Protein 3VLA (pdb70)

CATH classification: 2.40.70.10 (+1 more: 2.40.70.10)

B-factor: mean 12.85, std 7.91, range [3.83, 52.65]

Structure (mmCIF, N/CA/C/O backbone):
data_3VLA
#
_entry.id   3VLA
#
_cell.length_a   130.102
_cell.length_b   130.102
_cell.length_c   44.544
_cell.angle_alpha   90.00
_cell.angle_beta   90.00
_cell.angle_gamma   120.00
#
_symmetry.space_group_name_H-M   'P 62'
#
loop_
_entity.id
_entity.type
_entity.pdbx_description
1 polymer EDGP
2 non-polymer 2-acetamido-2-deoxy-beta-D-glucopyranose
3 water water
#
loop_
_atom_site.group_PDB
_atom_site.id
_atom_site.type_symbol
_atom_site.label_atom_id
_atom_site.label_alt_id
_atom_site.label_comp_id
_atom_site.label_asym_id
_atom_site.label_entity_id
_atom_site.label_seq_id
_atom_site.pdbx_PDB_ins_code
_atom_site.Cartn_x
_atom_site.Cartn_y
_atom_site.Cartn_z
_atom_site.occupancy
_atom_site.B_iso_or_equiv
_atom_site.auth_seq_id
_atom_site.auth_comp_id
_atom_site.auth_asym_id
_atom_site.auth_atom_id
_atom_site.pdbx_PDB_model_num
ATOM 9 N N . PRO A 1 2 ? -24.924 12.044 -6.753 1.00 13.42 2 PRO A N 1
ATOM 10 C CA . PRO A 1 2 ? -23.623 12.571 -7.225 1.00 13.60 2 PRO A CA 1
ATOM 11 C C . PRO A 1 2 ? -23.451 13.984 -6.783 1.00 12.66 2 PRO A C 1
ATOM 12 O O . PRO A 1 2 ? -24.392 14.757 -6.759 1.00 16.97 2 PRO A O 1
ATOM 16 N N . SER A 1 3 ? -22.237 14.328 -6.421 1.00 11.18 3 SER A N 1
ATOM 17 C CA . SER A 1 3 ? -21.862 15.669 -6.052 1.00 11.34 3 SER A CA 1
ATOM 18 C C . SER A 1 3 ? -20.923 16.214 -7.143 1.00 9.76 3 SER A C 1
ATOM 19 O O . SER A 1 3 ? -19.778 15.777 -7.228 1.00 10.68 3 SER A O 1
ATOM 22 N N . PHE A 1 4 ? -21.430 17.093 -7.990 1.00 9.01 4 PHE A N 1
ATOM 23 C CA . PHE A 1 4 ? -20.630 17.615 -9.081 1.00 8.31 4 PHE A CA 1
ATOM 24 C C . PHE A 1 4 ? -19.648 18.637 -8.553 1.00 8.78 4 PHE A C 1
ATOM 25 O O . PHE A 1 4 ? -19.974 19.456 -7.685 1.00 9.90 4 PHE A O 1
ATOM 33 N N . ARG A 1 5 ? -18.445 18.607 -9.095 1.00 8.61 5 ARG A N 1
ATOM 34 C CA . ARG A 1 5 ? -17.474 19.645 -8.748 1.00 8.80 5 ARG A CA 1
ATOM 35 C C . ARG A 1 5 ? -17.950 20.960 -9.374 1.00 8.91 5 ARG A C 1
ATOM 36 O O . ARG A 1 5 ? -18.365 20.998 -10.531 1.00 10.38 5 ARG A O 1
ATOM 44 N N . PRO A 1 6 ? -17.901 22.042 -8.618 1.00 8.68 6 PRO A N 1
ATOM 45 C CA . PRO A 1 6 ? -18.311 23.337 -9.139 1.00 8.58 6 PRO A CA 1
ATOM 46 C C . PRO A 1 6 ? -17.255 23.953 -10.043 1.00 7.85 6 PRO A C 1
ATOM 47 O O . PRO A 1 6 ? -16.081 23.606 -9.923 1.00 8.80 6 PRO A O 1
ATOM 51 N N . SER A 1 7 ? -17.641 24.909 -10.866 1.00 8.21 7 SER A N 1
ATOM 52 C CA . SER A 1 7 ? -16.680 25.732 -11.621 1.00 9.17 7 SER A CA 1
ATOM 53 C C . SER A 1 7 ? -16.421 27.085 -10.966 1.00 7.23 7 SER A C 1
ATOM 54 O O . SER A 1 7 ? -15.457 27.743 -11.330 1.00 7.84 7 SER A O 1
ATOM 57 N N . ALA A 1 8 ? -17.271 27.468 -10.011 1.00 6.95 8 ALA A N 1
ATOM 58 C CA . ALA A 1 8 ? -17.134 28.723 -9.290 1.00 6.65 8 ALA A CA 1
ATOM 59 C C . ALA A 1 8 ? -17.990 28.621 -8.030 1.00 6.25 8 ALA A C 1
ATOM 60 O O . ALA A 1 8 ? -18.908 27.789 -7.944 1.00 6.85 8 ALA A O 1
ATOM 62 N N . LEU A 1 9 ? -17.686 29.482 -7.070 1.00 6.01 9 LEU A N 1
ATOM 63 C CA . LEU A 1 9 ? -18.391 29.589 -5.805 1.00 6.13 9 LEU A CA 1
ATOM 64 C C . LEU A 1 9 ? -18.769 31.055 -5.575 1.00 5.69 9 LEU A C 1
ATOM 65 O O . LEU A 1 9 ? -18.048 31.936 -6.010 1.00 6.80 9 LEU A O 1
ATOM 70 N N . VAL A 1 10 ? -19.868 31.293 -4.848 1.00 6.29 10 VAL A N 1
ATOM 71 C CA . VAL A 1 10 ? -20.242 32.650 -4.458 1.00 6.19 10 VAL A CA 1
ATOM 72 C C . VAL A 1 10 ? -20.454 32.721 -2.983 1.00 6.04 10 VAL A C 1
ATOM 73 O O . VAL A 1 10 ? -21.140 31.855 -2.406 1.00 7.12 10 VAL A O 1
ATOM 77 N N . VAL A 1 11 ? -19.884 33.734 -2.344 1.00 5.72 11 VAL A N 1
ATOM 78 C CA . VAL A 1 11 ? -20.170 34.068 -0.942 1.00 5.85 11 VAL A CA 1
ATOM 79 C C . VAL A 1 11 ? -20.636 35.494 -0.863 1.00 5.63 11 VAL A C 1
ATOM 80 O O . VAL A 1 11 ? -20.202 36.359 -1.633 1.00 5.97 11 VAL A O 1
ATOM 84 N N . PRO A 1 12 ? -21.546 35.789 0.080 1.00 5.87 12 PRO A N 1
ATOM 85 C CA . PRO A 1 12 ? -22.053 37.150 0.233 1.00 5.99 12 PRO A CA 1
ATOM 86 C C . PRO A 1 12 ? -21.072 37.982 1.045 1.00 6.35 12 PRO A C 1
ATOM 87 O O . PRO A 1 12 ? -20.363 37.445 1.900 1.00 7.07 12 PRO A O 1
ATOM 91 N N . VAL A 1 13 ? -21.117 39.296 0.830 1.00 6.33 13 VAL A N 1
ATOM 92 C CA . VAL A 1 13 ? -20.312 40.233 1.589 1.00 6.33 13 VAL A CA 1
ATOM 93 C C . VAL A 1 13 ? -21.189 41.424 1.926 1.00 6.57 13 VAL A C 1
ATOM 94 O O . VAL A 1 13 ? -21.884 41.947 1.057 1.00 8.23 13 VAL A O 1
ATOM 98 N N . LYS A 1 14 ? -21.144 41.886 3.155 1.00 6.61 14 LYS A N 1
ATOM 99 C CA . LYS A 1 14 ? -21.914 43.044 3.553 1.00 7.81 14 LYS A CA 1
ATOM 100 C C . LYS A 1 14 ? -21.041 43.953 4.389 1.00 6.97 14 LYS A C 1
ATOM 101 O O . LYS A 1 14 ? -20.369 43.520 5.348 1.00 7.72 14 LYS A O 1
ATOM 107 N N . LYS A 1 15 ? -21.039 45.253 4.077 1.00 6.91 15 LYS A N 1
ATOM 108 C CA . LYS A 1 15 ? -20.297 46.227 4.830 1.00 6.72 15 LYS A CA 1
ATOM 109 C C . LYS A 1 15 ? -20.953 46.467 6.202 1.00 6.74 15 LYS A C 1
ATOM 110 O O . LYS A 1 15 ? -22.165 46.633 6.277 1.00 8.39 15 LYS A O 1
ATOM 116 N N . ASP A 1 16 ? -20.125 46.524 7.227 1.00 6.47 16 ASP A N 1
ATOM 117 C CA . ASP A 1 16 ? -20.574 46.842 8.572 1.00 7.15 16 ASP A CA 1
ATOM 118 C C . ASP A 1 16 ? -20.514 48.351 8.795 1.00 7.22 16 ASP A C 1
ATOM 119 O O . ASP A 1 16 ? -19.481 48.972 8.610 1.00 7.63 16 ASP A O 1
ATOM 124 N N . ALA A 1 17 ? -21.633 48.926 9.194 1.00 8.37 17 ALA A N 1
ATOM 125 C CA . ALA A 1 17 ? -21.700 50.382 9.297 1.00 9.87 17 ALA A CA 1
ATOM 126 C C . ALA A 1 17 ? -20.756 50.961 10.330 1.00 9.45 17 ALA A C 1
ATOM 127 O O . ALA A 1 17 ? -20.158 51.990 10.094 1.00 11.74 17 ALA A O 1
ATOM 129 N N . SER A 1 18 ? -20.635 50.320 11.480 1.00 9.94 18 SER A N 1
ATOM 130 C CA A SER A 1 18 ? -19.866 50.862 12.588 0.50 11.15 18 SER A CA 1
ATOM 131 C CA B SER A 1 18 ? -19.865 50.843 12.594 0.50 11.36 18 SER A CA 1
ATOM 132 C C . SER A 1 18 ? -18.354 50.793 12.357 1.00 9.80 18 SER A C 1
ATOM 133 O O . SER A 1 18 ? -17.646 51.722 12.664 1.00 13.58 18 SER A O 1
ATOM 138 N N . THR A 1 19 ? -17.887 49.685 11.829 1.00 7.74 19 THR A N 1
ATOM 139 C CA . THR A 1 19 ? -16.470 49.452 11.681 1.00 7.40 19 THR A CA 1
ATOM 140 C C . THR A 1 19 ? -15.942 49.704 10.275 1.00 6.74 19 THR A C 1
ATOM 141 O O . THR A 1 19 ? -14.738 49.805 10.095 1.00 7.49 19 THR A O 1
ATOM 145 N N . LEU A 1 20 ? -16.815 49.723 9.286 1.00 6.45 20 LEU A N 1
ATOM 146 C CA . LEU A 1 20 ? -16.446 49.838 7.868 1.00 6.48 20 LEU A CA 1
ATOM 147 C C . LEU A 1 20 ? -15.737 48.598 7.349 1.00 6.18 20 LEU A C 1
ATOM 148 O O . LEU A 1 20 ? -15.172 48.624 6.246 1.00 7.03 20 LEU A O 1
ATOM 153 N N . GLN A 1 21 ? -15.769 47.508 8.093 1.00 6.01 21 GLN A N 1
ATOM 154 C CA . GLN A 1 21 ? -15.263 46.215 7.631 1.00 5.37 21 GLN A CA 1
ATOM 155 C C . GLN A 1 21 ? -16.260 45.560 6.692 1.00 5.22 21 GLN A C 1
ATOM 156 O O . GLN A 1 21 ? -17.463 45.820 6.743 1.00 7.36 21 GLN A O 1
ATOM 162 N N . TYR A 1 22 ? -15.761 44.681 5.846 1.00 4.77 22 TYR A N 1
ATOM 163 C CA . TYR A 1 22 ? -16.592 43.898 4.938 1.00 5.02 22 TYR A CA 1
ATOM 164 C C . TYR A 1 22 ? -16.691 42.498 5.499 1.00 5.23 22 TYR A C 1
ATOM 165 O O . TYR A 1 22 ? -15.661 41.865 5.756 1.00 6.32 22 TYR A O 1
ATOM 174 N N . VAL A 1 23 ? -17.900 42.019 5.696 1.00 5.23 23 VAL A N 1
ATOM 175 C CA . VAL A 1 23 ? -18.156 40.768 6.415 1.00 5.44 23 VAL A CA 1
ATOM 176 C C . VAL A 1 23 ? -18.756 39.754 5.467 1.00 5.53 23 VAL A C 1
ATOM 177 O O . VAL A 1 23 ? -19.798 40.007 4.848 1.00 6.20 23 VAL A O 1
ATOM 181 N N . THR A 1 24 ? -18.090 38.606 5.320 1.00 5.11 24 THR A N 1
ATOM 182 C CA . THR A 1 24 ? -18.610 37.503 4.533 1.00 5.45 24 THR A CA 1
ATOM 183 C C . THR A 1 24 ? -19.183 36.447 5.467 1.00 5.54 24 THR A C 1
ATOM 184 O O . THR A 1 24 ? -19.055 36.514 6.685 1.00 6.42 24 THR A O 1
ATOM 188 N N . THR A 1 25 ? -19.801 35.440 4.863 1.00 6.99 25 THR A N 1
ATOM 189 C CA . THR A 1 25 ? -20.386 34.346 5.606 1.00 7.64 25 THR A CA 1
ATOM 190 C C . THR A 1 25 ? -20.052 33.038 4.866 1.00 7.46 25 THR A C 1
ATOM 191 O O . THR A 1 25 ? -20.181 32.956 3.640 1.00 9.15 25 THR A O 1
ATOM 195 N N . ILE A 1 26 ? -19.643 32.038 5.641 1.00 6.98 26 ILE A N 1
ATOM 196 C CA . ILE A 1 26 ? -19.501 30.665 5.147 1.00 6.69 26 ILE A CA 1
ATOM 197 C C . ILE A 1 26 ? -20.176 29.761 6.176 1.00 6.49 26 ILE A C 1
ATOM 198 O O . ILE A 1 26 ? -20.509 30.191 7.280 1.00 9.00 26 ILE A O 1
ATOM 203 N N . ASN A 1 27 ? -20.362 28.502 5.844 1.00 5.87 27 ASN A N 1
ATOM 204 C CA . ASN A 1 27 ? -20.817 27.518 6.843 1.00 5.67 27 ASN A CA 1
ATOM 205 C C . ASN A 1 27 ? -19.648 26.579 7.127 1.00 5.27 27 ASN A C 1
ATOM 206 O O . ASN A 1 27 ? -18.812 26.295 6.278 1.00 6.08 27 ASN A O 1
ATOM 211 N N . GLN A 1 28 ? -19.615 26.101 8.375 1.00 5.32 28 GLN A N 1
ATOM 212 C CA . GLN A 1 28 ? -18.517 25.255 8.833 1.00 5.04 28 GLN A CA 1
ATOM 213 C C . GLN A 1 28 ? -19.033 24.362 9.949 1.00 5.10 28 GLN A C 1
ATOM 214 O O . GLN A 1 28 ? -20.026 24.699 10.603 1.00 5.52 28 GLN A O 1
ATOM 220 N N . ARG A 1 29 ? -18.288 23.297 10.239 1.00 5.01 29 ARG A N 1
ATOM 221 C CA . ARG A 1 29 ? -18.421 22.445 11.414 1.00 5.28 29 ARG A CA 1
ATOM 222 C C . ARG A 1 29 ? -19.507 21.389 11.217 1.00 5.50 29 ARG A C 1
ATOM 223 O O . ARG A 1 29 ? -20.314 21.453 10.292 1.00 6.46 29 ARG A O 1
ATOM 231 N N . THR A 1 30 ? -19.550 20.419 12.142 1.00 6.13 30 THR A N 1
ATOM 232 C CA . THR A 1 30 ? -20.643 19.477 12.231 1.00 6.84 30 THR A CA 1
ATOM 233 C C . THR A 1 30 ? -21.167 19.487 13.676 1.00 7.01 30 THR A C 1
ATOM 234 O O . THR A 1 30 ? -20.434 19.081 14.598 1.00 7.01 30 THR A O 1
ATOM 238 N N . PRO A 1 31 ? -22.402 19.929 13.904 1.00 7.66 31 PRO A N 1
ATOM 239 C CA . PRO A 1 31 ? -23.376 20.418 12.900 1.00 8.26 31 PRO A CA 1
ATOM 240 C C . PRO A 1 31 ? -22.928 21.724 12.290 1.00 7.11 31 PRO A C 1
ATOM 241 O O . PRO A 1 31 ? -22.164 22.508 12.846 1.00 6.95 31 PRO A O 1
ATOM 245 N N . LEU A 1 32 ? -23.430 21.942 11.099 1.00 7.84 32 LEU A N 1
ATOM 246 C CA A LEU A 1 32 ? -23.072 23.090 10.309 0.50 7.55 32 LEU A CA 1
ATOM 247 C CA B LEU A 1 32 ? -23.067 23.134 10.307 0.50 7.50 32 LEU A CA 1
ATOM 248 C C . LEU A 1 32 ? -23.616 24.354 10.978 1.00 6.53 32 LEU A C 1
ATOM 249 O O . LEU A 1 32 ? -24.816 24.418 11.356 1.00 8.09 32 LEU A O 1
ATOM 258 N N . VAL A 1 33 ? -22.771 25.393 11.114 1.00 6.59 33 VAL A N 1
ATOM 259 C CA . VAL A 1 33 ? -23.161 26.702 11.594 1.00 7.02 33 VAL A CA 1
ATOM 260 C C . VAL A 1 33 ? -22.678 27.741 10.584 1.00 6.98 33 VAL A C 1
ATOM 261 O O . VAL A 1 33 ? -21.690 27.570 9.894 1.00 8.84 33 VAL A O 1
ATOM 265 N N . SER A 1 34 ? -23.404 28.846 10.543 1.00 6.57 34 SER A N 1
ATOM 266 C CA A SER A 1 34 ? -23.044 29.974 9.727 0.50 6.91 34 SER A CA 1
ATOM 267 C CA B SER A 1 34 ? -22.996 29.967 9.712 0.50 6.95 34 SER A CA 1
ATOM 268 C C . SER A 1 34 ? -21.997 30.809 10.505 1.00 7.45 34 SER A C 1
ATOM 269 O O . SER A 1 34 ? -22.205 31.101 11.696 1.00 10.98 34 SER A O 1
ATOM 274 N N . GLU A 1 35 ? -20.911 31.173 9.853 1.00 6.47 35 GLU A N 1
ATOM 275 C CA . GLU A 1 35 ? -19.830 31.973 10.433 1.00 6.64 35 GLU A CA 1
ATOM 276 C C . GLU A 1 35 ? -19.742 33.287 9.655 1.00 6.45 35 GLU A C 1
ATOM 277 O O . GLU A 1 35 ? -19.496 33.276 8.444 1.00 7.10 35 GLU A O 1
ATOM 283 N N . ASN A 1 36 ? -19.841 34.405 10.383 1.00 6.21 36 ASN A N 1
ATOM 284 C CA . ASN A 1 36 ? -19.529 35.696 9.826 1.00 6.12 36 ASN A CA 1
ATOM 285 C C . ASN A 1 36 ? -18.048 35.976 10.063 1.00 5.40 36 ASN A C 1
ATOM 286 O O . ASN A 1 36 ? -17.521 35.739 11.153 1.00 6.46 36 ASN A O 1
ATOM 291 N N . LEU A 1 37 ? -17.377 36.455 9.010 1.00 4.77 37 LEU A N 1
ATOM 292 C CA . LEU A 1 37 ? -15.931 36.566 8.978 1.00 4.72 37 LEU A CA 1
ATOM 293 C C . LEU A 1 37 ? -15.556 37.877 8.312 1.00 4.62 37 LEU A C 1
ATOM 294 O O . LEU A 1 37 ? -16.107 38.224 7.250 1.00 5.62 37 LEU A O 1
ATOM 299 N N . VAL A 1 38 ? -14.607 38.615 8.879 1.00 4.43 38 VAL A N 1
ATOM 300 C CA . VAL A 1 38 ? -14.150 39.836 8.217 1.00 4.52 38 VAL A CA 1
ATOM 301 C C . VAL A 1 38 ? -13.262 39.446 7.052 1.00 4.48 38 VAL A C 1
ATOM 302 O O . VAL A 1 38 ? -12.313 38.655 7.190 1.00 5.35 38 VAL A O 1
ATOM 306 N N . VAL A 1 39 ? -13.557 40.007 5.877 1.00 4.54 39 VAL A N 1
ATOM 307 C CA . VAL A 1 39 ? -12.756 39.769 4.684 1.00 5.11 39 VAL A CA 1
ATOM 308 C C . VAL A 1 39 ? -11.430 40.484 4.774 1.00 4.73 39 VAL A C 1
ATOM 309 O O . VAL A 1 39 ? -11.370 41.700 4.955 1.00 5.40 39 VAL A O 1
ATOM 313 N N . ASP A 1 40 ? -10.351 39.723 4.631 1.00 5.26 40 ASP A N 1
ATOM 314 C CA . ASP A 1 40 ? -8.987 40.265 4.667 1.00 5.17 40 ASP A CA 1
ATOM 315 C C . ASP A 1 40 ? -8.277 39.803 3.405 1.00 4.97 40 ASP A C 1
ATOM 316 O O . ASP A 1 40 ? -7.723 38.695 3.350 1.00 4.98 40 ASP A O 1
ATOM 321 N N . LEU A 1 41 ? -8.305 40.647 2.388 1.00 5.52 41 LEU A N 1
ATOM 322 C CA . LEU A 1 41 ? -7.741 40.309 1.096 1.00 6.02 41 LEU A CA 1
ATOM 323 C C . LEU A 1 41 ? -6.320 39.830 1.236 1.00 6.23 41 LEU A C 1
ATOM 324 O O . LEU A 1 41 ? -5.920 38.885 0.566 1.00 7.44 41 LEU A O 1
ATOM 329 N N . GLY A 1 42 ? -5.548 40.493 2.103 1.00 6.83 42 GLY A N 1
ATOM 330 C CA . GLY A 1 42 ? -4.159 40.188 2.291 1.00 7.54 42 GLY A CA 1
ATOM 331 C C . GLY A 1 42 ? -3.853 39.154 3.364 1.00 8.07 42 GLY A C 1
ATOM 332 O O . GLY A 1 42 ? -2.682 38.928 3.642 1.00 10.65 42 GLY A O 1
ATOM 333 N N . GLY A 1 43 ? -4.858 38.522 3.982 1.00 6.44 43 GLY A N 1
ATOM 334 C CA . GLY A 1 43 ? -4.638 37.576 5.072 1.00 6.58 43 GLY A CA 1
ATOM 335 C C . GLY A 1 43 ? -4.199 36.192 4.581 1.00 5.65 43 GLY A C 1
ATOM 336 O O . GLY A 1 43 ? -4.547 35.720 3.521 1.00 6.27 43 GLY A O 1
ATOM 337 N N . ARG A 1 44 ? -3.441 35.487 5.430 1.00 5.74 44 ARG A N 1
ATOM 338 C CA . ARG A 1 44 ? -2.882 34.190 5.053 1.00 5.69 44 ARG A CA 1
ATOM 339 C C . ARG A 1 44 ? -3.913 33.071 4.989 1.00 6.12 44 ARG A C 1
ATOM 340 O O . ARG A 1 44 ? -3.679 32.088 4.285 1.00 7.83 44 ARG A O 1
ATOM 348 N N . PHE A 1 45 ? -4.962 33.134 5.806 1.00 5.87 45 PHE A N 1
ATOM 349 C CA . PHE A 1 45 ? -5.802 31.946 5.927 1.00 7.05 45 PHE A CA 1
ATOM 350 C C . PHE A 1 45 ? -7.145 32.311 6.511 1.00 4.67 45 PHE A C 1
ATOM 351 O O . PHE A 1 45 ? -7.406 33.431 6.968 1.00 5.32 45 PHE A O 1
ATOM 359 N N . LEU A 1 46 ? -8.053 31.332 6.482 1.00 4.54 46 LEU A N 1
ATOM 360 C CA . LEU A 1 46 ? -9.240 31.385 7.325 1.00 4.38 46 LEU A CA 1
ATOM 361 C C . LEU A 1 46 ? -8.788 31.200 8.774 1.00 4.34 46 LEU A C 1
ATOM 362 O O . LEU A 1 46 ? -8.073 30.224 9.061 1.00 4.91 46 LEU A O 1
ATOM 367 N N . TRP A 1 47 ? -9.200 32.081 9.672 1.00 4.14 47 TRP A N 1
ATOM 368 C CA . TRP A 1 47 ? -9.016 31.824 11.085 1.00 4.30 47 TRP A CA 1
ATOM 369 C C . TRP A 1 47 ? -10.334 32.064 11.806 1.00 3.83 47 TRP A C 1
ATOM 370 O O . TRP A 1 47 ? -11.108 32.934 11.439 1.00 4.44 47 TRP A O 1
ATOM 381 N N . VAL A 1 48 ? -10.555 31.234 12.837 1.00 4.07 48 VAL A N 1
ATOM 382 C CA . VAL A 1 48 ? -11.809 31.212 13.586 1.00 4.44 48 VAL A CA 1
ATOM 383 C C . VAL A 1 48 ? -11.487 31.041 15.059 1.00 4.53 48 VAL A C 1
ATOM 384 O O . VAL A 1 48 ? -10.543 30.332 15.412 1.00 5.05 48 VAL A O 1
ATOM 388 N N . ASP A 1 49 ? -12.303 31.629 15.919 1.00 4.71 49 ASP A N 1
ATOM 389 C CA . ASP A 1 49 ? -12.255 31.373 17.361 1.00 5.23 49 ASP A CA 1
ATOM 390 C C . ASP A 1 49 ? -12.677 29.929 17.638 1.00 4.95 49 ASP A C 1
ATOM 391 O O . ASP A 1 49 ? -13.860 29.584 17.488 1.00 6.08 49 ASP A O 1
ATOM 396 N N . CYS A 1 50 ? -11.730 29.090 17.992 1.00 5.11 50 CYS A N 1
ATOM 397 C CA . CYS A 1 50 ? -11.997 27.716 18.361 1.00 5.74 50 CYS A CA 1
ATOM 398 C C . CYS A 1 50 ? -12.184 27.523 19.874 1.00 5.57 50 CYS A C 1
ATOM 399 O O . CYS A 1 50 ? -12.511 26.443 20.323 1.00 6.94 50 CYS A O 1
ATOM 402 N N . ASP A 1 51 ? 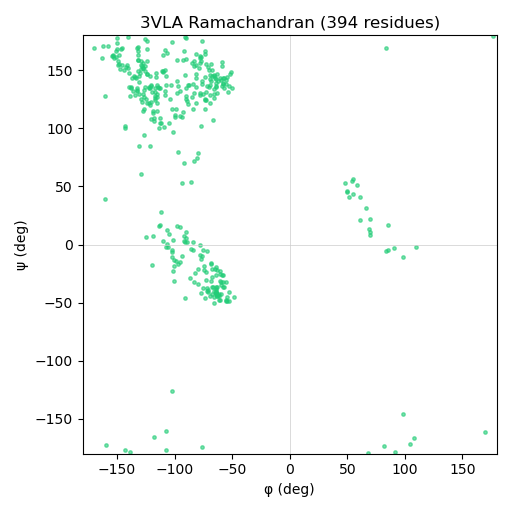-11.884 28.566 20.648 1.00 6.19 51 ASP A N 1
ATOM 403 C CA . ASP A 1 51 ? -11.953 28.450 22.079 1.00 6.94 51 ASP A CA 1
ATOM 404 C C . ASP A 1 51 ? -13.359 28.562 22.619 1.00 6.74 51 ASP A C 1
ATOM 405 O O . ASP A 1 51 ? -13.673 27.962 23.652 1.00 9.50 51 ASP A O 1
ATOM 410 N N . GLN A 1 52 ? -14.190 29.378 21.981 1.00 6.36 52 GLN A N 1
ATOM 411 C CA . GLN A 1 52 ? -15.472 29.798 22.501 1.00 6.76 52 GLN A CA 1
ATOM 412 C C . GLN A 1 52 ?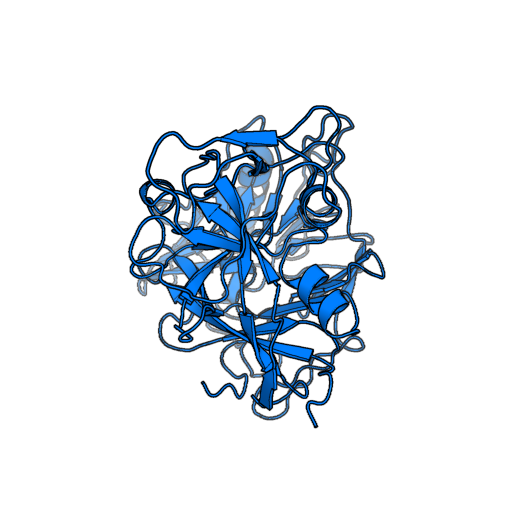 -16.564 29.403 21.522 1.00 6.14 52 GLN A C 1
ATOM 413 O O . GLN A 1 52 ? -16.573 29.815 20.367 1.00 7.54 52 GLN A O 1
ATOM 419 N N . ASN A 1 53 ? -17.520 28.599 22.000 1.00 6.67 53 ASN A N 1
ATOM 420 C CA . ASN A 1 53 ? -18.680 28.198 21.197 1.00 7.46 53 ASN A CA 1
ATOM 421 C C . ASN A 1 53 ? -18.300 27.551 19.886 1.00 6.38 53 ASN A C 1
ATOM 422 O O . ASN A 1 53 ? -18.911 27.837 18.838 1.00 8.56 53 ASN A O 1
ATOM 427 N N . TYR A 1 54 ? -17.315 26.665 19.914 1.00 5.98 54 TYR A N 1
ATOM 428 C CA . TYR A 1 54 ? -16.895 25.896 18.744 1.00 5.64 54 TYR A CA 1
ATOM 429 C C . TYR A 1 54 ? -17.060 24.410 19.076 1.00 5.40 54 TYR A C 1
ATOM 430 O O . TYR A 1 54 ? -16.331 23.877 19.900 1.00 6.06 54 TYR A O 1
ATOM 439 N N . VAL A 1 55 ? -18.073 23.810 18.448 1.00 5.52 55 VAL A N 1
ATOM 440 C CA . VAL A 1 55 ? -18.461 22.439 18.667 1.00 5.93 55 VAL A CA 1
ATOM 441 C C . VAL A 1 55 ? -18.430 21.732 17.336 1.00 5.69 55 VAL A C 1
ATOM 442 O O . VAL A 1 55 ? -19.090 22.183 16.385 1.00 6.87 55 VAL A O 1
ATOM 446 N N . SER A 1 56 ? -17.640 20.650 17.176 1.00 5.44 56 SER A N 1
ATOM 447 C CA . SER A 1 56 ? -17.632 19.990 15.896 1.00 5.53 56 SER A CA 1
ATOM 448 C C . SER A 1 56 ? -17.095 18.592 16.009 1.00 5.74 56 SER A C 1
ATOM 449 O O . SER A 1 56 ? -15.953 18.388 16.452 1.00 7.19 56 SER A O 1
ATOM 452 N N . SER A 1 57 ? -17.849 17.615 15.499 1.00 6.22 57 SER A N 1
ATOM 453 C CA . SER A 1 57 ? -17.404 16.242 15.468 1.00 6.67 57 SER A CA 1
ATOM 454 C C . SER A 1 57 ? -16.538 15.918 14.273 1.00 6.74 57 SER A C 1
ATOM 455 O O . SER A 1 57 ? -15.996 14.816 14.199 1.00 9.78 57 SER A O 1
ATOM 458 N N . THR A 1 58 ? -16.359 16.856 13.361 1.00 5.72 58 THR A N 1
ATOM 459 C CA . THR A 1 58 ? -15.491 16.712 12.201 1.00 6.00 58 THR A CA 1
ATOM 460 C C . THR A 1 58 ? -14.212 17.530 12.306 1.00 6.22 58 THR A C 1
ATOM 461 O O . THR A 1 58 ? -13.381 17.473 11.393 1.00 8.40 58 THR A O 1
ATOM 465 N N . TYR A 1 59 ? -14.034 18.291 13.369 1.00 6.12 59 TYR A N 1
ATOM 466 C CA . TYR A 1 59 ? -12.785 18.998 13.603 1.00 5.80 59 TYR A CA 1
ATOM 467 C C . TYR A 1 59 ? -11.667 17.995 13.803 1.00 5.84 59 TYR A C 1
ATOM 468 O O . TYR A 1 59 ? -11.835 17.033 14.582 1.00 7.00 59 TYR A O 1
ATOM 477 N N . ARG A 1 60 ? -10.524 18.238 13.181 1.00 6.16 60 ARG A N 1
ATOM 478 C CA . ARG A 1 60 ? -9.342 17.436 13.370 1.00 7.37 60 ARG A CA 1
ATOM 479 C C . ARG A 1 60 ? -8.151 18.378 13.591 1.00 7.10 60 ARG A C 1
ATOM 480 O O . ARG A 1 60 ? -7.954 19.281 12.770 1.00 7.60 60 ARG A O 1
ATOM 488 N N . PRO A 1 61 ? -7.316 18.163 14.592 1.00 7.56 61 PRO A N 1
ATOM 489 C CA . PRO A 1 61 ? -6.064 18.934 14.675 1.00 7.52 61 PRO A CA 1
ATOM 490 C C . PRO A 1 61 ? -5.145 18.501 13.555 1.00 7.50 61 PRO A C 1
ATOM 491 O O . PRO A 1 61 ? -5.125 17.338 13.162 1.00 9.76 61 PRO A O 1
ATOM 495 N N . VAL A 1 62 ? -4.357 19.436 13.020 1.00 6.74 62 VAL A N 1
ATOM 496 C CA . VAL A 1 62 ? -3.324 19.122 12.072 1.00 7.14 62 VAL A CA 1
ATOM 497 C C . VAL A 1 62 ? -2.017 18.913 12.858 1.00 7.47 62 VAL A C 1
ATOM 498 O O . VAL A 1 62 ? -1.528 19.824 13.537 1.00 7.62 62 VAL A O 1
ATOM 502 N N . ARG A 1 63 ? -1.519 17.680 12.845 1.00 8.53 63 ARG A N 1
ATOM 503 C CA . ARG A 1 63 ? -0.326 17.346 13.628 1.00 9.39 63 ARG A CA 1
ATOM 504 C C . ARG A 1 63 ? 0.928 17.951 12.992 1.00 8.71 63 ARG A C 1
ATOM 505 O O . ARG A 1 63 ? 0.982 18.237 11.781 1.00 9.04 63 ARG A O 1
ATOM 513 N N . CYS A 1 64 ? 1.930 18.164 13.825 1.00 8.95 64 CYS A N 1
ATOM 514 C CA . CYS A 1 64 ? 3.225 18.565 13.332 1.00 9.22 64 CYS A CA 1
ATOM 515 C C . CYS A 1 64 ? 3.749 17.505 12.380 1.00 10.19 64 CYS A C 1
ATOM 516 O O . CYS A 1 64 ? 3.406 16.333 12.454 1.00 11.15 64 CYS A O 1
ATOM 519 N N . ARG A 1 65 ? 4.610 17.916 11.454 1.00 10.88 65 ARG A N 1
ATOM 520 C CA . ARG A 1 65 ? 5.327 16.993 10.558 1.00 12.66 65 ARG A CA 1
ATOM 521 C C . ARG A 1 65 ? 4.445 16.322 9.537 1.00 13.80 65 ARG A C 1
ATOM 522 O O . ARG A 1 65 ? 4.832 15.325 8.964 1.00 20.39 65 ARG A O 1
ATOM 530 N N . THR A 1 66 ? 3.291 16.893 9.229 1.00 12.32 66 THR A N 1
ATOM 531 C CA . THR A 1 66 ? 2.390 16.383 8.228 1.00 12.23 66 THR A CA 1
ATOM 532 C C . THR A 1 66 ? 2.419 17.251 6.980 1.00 11.77 66 THR A C 1
ATOM 533 O O . THR A 1 66 ? 2.843 18.395 6.980 1.00 11.88 66 THR A O 1
ATOM 537 N N . SER A 1 67 ? 1.870 16.706 5.903 1.00 14.01 67 SER A N 1
ATOM 538 C CA . SER A 1 67 ? 1.755 17.481 4.671 1.00 14.85 67 SER A CA 1
ATOM 539 C C . SER A 1 67 ? 0.825 18.698 4.890 1.00 11.69 67 SER A C 1
ATOM 540 O O . SER A 1 67 ? 1.111 19.750 4.348 1.00 11.26 67 SER A O 1
ATOM 543 N N . GLN A 1 68 ? -0.244 18.562 5.677 1.00 10.70 68 GLN A N 1
ATOM 544 C CA . GLN A 1 68 ? -1.114 19.703 5.954 1.00 9.74 68 GLN A CA 1
ATOM 545 C C . GLN A 1 68 ? -0.375 20.782 6.705 1.00 8.75 68 GLN A C 1
ATOM 546 O O . GLN A 1 68 ? -0.587 21.975 6.457 1.00 8.86 68 GLN A O 1
ATOM 552 N N . CYS A 1 69 ? 0.503 20.394 7.634 1.00 8.17 69 CYS A N 1
ATOM 553 C CA . CYS A 1 69 ? 1.277 21.358 8.358 1.00 8.34 69 CYS A CA 1
ATOM 554 C C . CYS A 1 69 ? 2.205 22.107 7.377 1.00 8.15 69 CYS A C 1
ATOM 555 O O . CYS A 1 69 ? 2.310 23.324 7.402 1.00 8.24 69 CYS A O 1
ATOM 558 N N . SER A 1 70 ? 2.833 21.384 6.452 1.00 8.94 70 SER A N 1
ATOM 559 C CA . SER A 1 70 ? 3.676 21.972 5.445 1.00 10.32 70 SER A CA 1
ATOM 560 C C . SER A 1 70 ? 2.884 22.963 4.576 1.00 9.37 70 SER A C 1
ATOM 561 O O . SER A 1 70 ? 3.383 24.028 4.237 1.00 10.00 70 SER A O 1
ATOM 564 N N . LEU A 1 71 ? 1.654 22.618 4.181 1.00 9.22 71 LEU A N 1
ATOM 565 C CA . LEU A 1 71 ? 0.840 23.519 3.408 1.00 9.75 71 LEU A CA 1
ATOM 566 C C . LEU A 1 71 ? 0.609 24.823 4.118 1.00 10.20 71 LEU A C 1
ATOM 567 O O . LEU A 1 71 ? 0.458 25.836 3.473 1.00 15.19 71 LEU A O 1
ATOM 572 N N . SER A 1 72 ? 0.547 24.783 5.449 1.00 8.53 72 SER A N 1
ATOM 573 C CA A SER A 1 72 ? 0.309 25.969 6.266 0.50 8.45 72 SER A CA 1
ATOM 574 C CA B SER A 1 72 ? 0.315 25.945 6.285 0.50 9.01 72 SER A CA 1
ATOM 575 C C . SER A 1 72 ? 1.587 26.756 6.557 1.00 9.53 72 SER A C 1
ATOM 576 O O . SER A 1 72 ? 1.494 27.788 7.186 1.00 13.43 72 SER A O 1
ATOM 581 N N . GLY A 1 73 ? 2.762 26.278 6.137 1.00 10.06 73 GLY A N 1
ATOM 582 C CA . GLY A 1 73 ? 4.024 26.945 6.301 1.00 11.45 73 GLY A CA 1
ATOM 583 C C . GLY A 1 73 ? 4.984 26.325 7.281 1.00 10.72 73 GLY A C 1
ATOM 584 O O . GLY A 1 73 ? 6.111 26.818 7.434 1.00 13.97 73 GLY A O 1
ATOM 585 N N . SER A 1 74 ? 4.612 25.255 7.963 1.00 9.48 74 SER A N 1
ATOM 586 C CA . SER A 1 74 ? 5.511 24.624 8.934 1.00 10.40 74 SER A CA 1
ATOM 587 C C . SER A 1 74 ? 6.094 25.673 9.889 1.00 9.84 74 SER A C 1
ATOM 588 O O . SER A 1 74 ? 7.294 25.667 10.193 1.00 11.85 74 SER A O 1
ATOM 591 N N . ILE A 1 75 ? 5.248 26.570 10.396 1.00 8.20 75 ILE A N 1
ATOM 592 C CA . ILE A 1 75 ? 5.731 27.698 11.186 1.00 8.63 75 ILE A CA 1
ATOM 593 C C . ILE A 1 75 ? 6.192 27.265 12.576 1.00 8.16 75 ILE A C 1
ATOM 594 O O . ILE A 1 75 ? 7.250 27.685 13.036 1.00 9.67 75 ILE A O 1
ATOM 599 N N . ALA A 1 76 ? 5.394 26.449 13.249 1.00 7.98 76 ALA A N 1
ATOM 600 C CA . ALA A 1 76 ? 5.641 26.090 14.642 1.00 8.77 76 ALA A CA 1
ATOM 601 C C . ALA A 1 76 ? 5.014 24.730 14.913 1.00 7.59 76 ALA A C 1
ATOM 602 O O . ALA A 1 76 ? 4.127 24.269 14.195 1.00 7.57 76 ALA A O 1
ATOM 604 N N . CYS A 1 77 ? 5.466 24.126 16.008 1.00 8.93 77 CYS A N 1
ATOM 605 C CA . CYS A 1 77 ? 4.850 22.930 16.572 1.00 8.50 77 CYS A CA 1
ATOM 606 C C . CYS A 1 77 ? 4.584 23.231 18.036 1.00 8.14 77 CYS A C 1
ATOM 607 O O . CYS A 1 77 ? 5.487 23.681 18.735 1.00 10.43 77 CYS A O 1
ATOM 610 N N . GLY A 1 78 ? 3.370 22.988 18.490 1.00 8.52 78 GLY A N 1
ATOM 611 C CA . GLY A 1 78 ? 2.936 23.382 19.803 1.00 10.07 78 GLY A CA 1
ATOM 612 C C . GLY A 1 78 ? 2.236 22.275 20.580 1.00 9.70 78 GLY A C 1
ATOM 613 O O . GLY A 1 78 ? 1.790 21.249 20.026 1.00 10.98 78 GLY A O 1
ATOM 614 N N . ASP A 1 79 ? 2.166 22.514 21.883 1.00 10.61 79 ASP A N 1
ATOM 615 C CA . ASP A 1 79 ? 1.388 21.683 22.785 1.00 11.72 79 ASP A CA 1
ATOM 616 C C . ASP A 1 79 ? 0.511 22.616 23.604 1.00 11.94 79 ASP A C 1
ATOM 617 O O . ASP A 1 79 ? 0.822 23.771 23.796 1.00 13.74 79 ASP A O 1
ATOM 622 N N . CYS A 1 80 ? -0.605 22.104 24.089 1.00 13.55 80 CYS A N 1
ATOM 623 C CA . CYS A 1 80 ? -1.531 22.943 24.855 1.00 14.29 80 CYS A CA 1
ATOM 624 C C . CYS A 1 80 ? -1.786 22.430 26.276 1.00 15.07 80 CYS A C 1
ATOM 625 O O . CYS A 1 80 ? -2.308 21.358 26.430 1.00 15.09 80 CYS A O 1
ATOM 628 N N . PHE A 1 81 ? -1.489 23.201 27.326 1.00 18.51 81 PHE A N 1
ATOM 629 C CA . PHE A 1 81 ? -1.605 22.668 28.689 1.00 19.87 81 PHE A CA 1
ATOM 630 C C . PHE A 1 81 ? -2.954 22.977 29.300 1.00 22.62 81 PHE A C 1
ATOM 631 O O . PHE A 1 81 ? -3.025 23.560 30.393 1.00 27.68 81 PHE A O 1
ATOM 639 N N . ASN A 1 82 ? -3.993 22.598 28.560 1.00 21.38 82 ASN A N 1
ATOM 640 C CA . ASN A 1 82 ? -5.343 2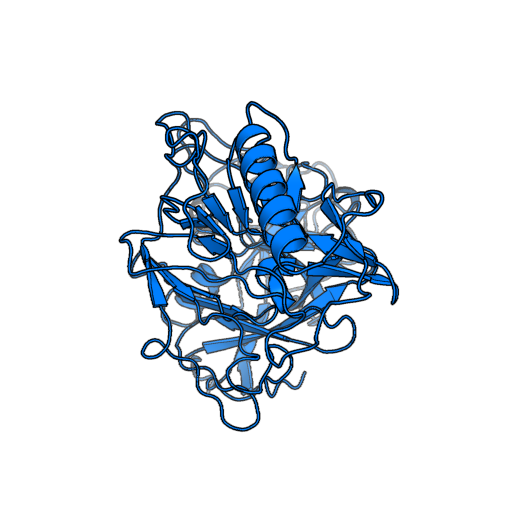2.565 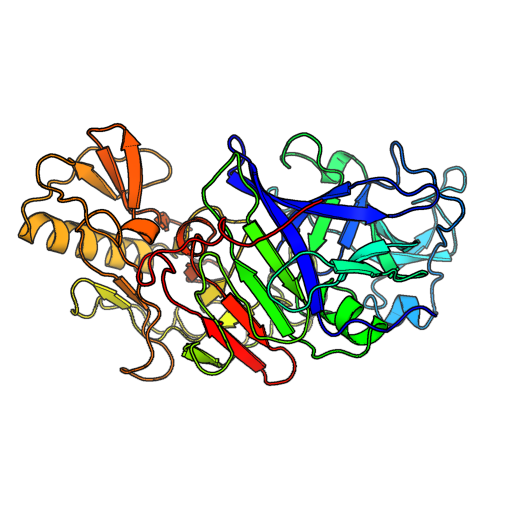29.044 1.00 20.69 82 ASN A CA 1
ATOM 641 C C . ASN A 1 82 ? -5.963 21.317 28.461 1.00 18.72 82 ASN A C 1
ATOM 642 O O . ASN A 1 82 ? -5.307 20.620 27.673 1.00 15.43 82 ASN A O 1
ATOM 647 N N . GLY A 1 83 ? -7.204 21.082 28.816 1.00 17.64 83 GLY A N 1
ATOM 648 C CA . GLY A 1 83 ? -7.894 19.877 28.300 1.00 16.90 83 GLY A CA 1
ATOM 649 C C . GLY A 1 83 ? -7.969 19.925 26.776 1.00 18.44 83 GLY A C 1
ATOM 650 O O . GLY A 1 83 ? -8.174 21.014 26.240 1.00 15.10 83 GLY A O 1
ATOM 651 N N . PRO A 1 84 ? -7.824 18.749 26.094 1.00 16.49 84 PRO A N 1
ATOM 652 C CA . PRO A 1 84 ? -7.965 18.623 24.644 1.00 15.01 84 PRO A CA 1
ATOM 653 C C . PRO A 1 84 ? -9.384 19.051 24.075 1.00 16.56 84 PRO A C 1
ATOM 654 O O . PRO A 1 84 ? -10.397 18.642 24.683 1.00 18.21 84 PRO A O 1
ATOM 658 N N . ARG A 1 85 ? -9.432 19.722 22.900 1.00 20.90 85 ARG A N 1
ATOM 659 C CA . ARG A 1 85 ? -10.720 20.211 22.347 1.00 13.72 85 ARG A CA 1
ATOM 660 C C . ARG A 1 85 ? -10.331 20.998 21.060 1.00 11.74 85 ARG A C 1
ATOM 661 O O . ARG A 1 85 ? -9.150 21.211 20.789 1.00 11.70 85 ARG A O 1
ATOM 669 N N . PRO A 1 86 ? -11.299 21.560 20.335 1.00 9.19 86 PRO A N 1
ATOM 670 C CA . PRO A 1 86 ? -10.914 22.487 19.267 1.00 7.44 86 PRO A CA 1
ATOM 671 C C . PRO A 1 86 ? -10.005 23.566 19.835 1.00 7.28 86 PRO A C 1
ATOM 672 O O . PRO A 1 86 ? -10.277 24.169 20.864 1.00 8.56 86 PRO A O 1
ATOM 676 N N . GLY A 1 87 ? -8.883 23.797 19.141 1.00 6.53 87 GLY A N 1
ATOM 677 C CA . GLY A 1 87 ? -7.924 24.822 19.545 1.00 7.05 87 GLY A CA 1
ATOM 678 C C . GLY A 1 87 ? -6.918 24.430 20.602 1.00 7.86 87 GLY A C 1
ATOM 679 O O . GLY A 1 87 ? -6.025 25.244 20.870 1.00 8.92 87 GLY A O 1
ATOM 680 N N . CYS A 1 88 ? -7.028 23.228 21.190 1.00 7.86 88 CYS A N 1
ATOM 681 C CA . CYS A 1 88 ? -6.101 22.831 22.260 1.00 8.58 88 CYS A CA 1
ATOM 682 C C . CYS A 1 88 ? -5.784 21.343 22.138 1.00 8.45 88 CYS A C 1
ATOM 683 O O . CYS A 1 88 ? -6.563 20.484 22.538 1.00 9.55 88 CYS A O 1
ATOM 686 N N . ASN A 1 89 ? -4.606 21.087 21.556 1.00 8.43 89 ASN A N 1
ATOM 687 C CA . ASN A 1 89 ? -4.174 19.744 21.241 1.00 8.68 89 ASN A CA 1
ATOM 688 C C . ASN A 1 89 ? -2.642 19.669 21.352 1.00 9.37 89 ASN A C 1
ATOM 689 O O . ASN A 1 89 ? -1.959 20.663 21.193 1.00 11.22 89 ASN A O 1
ATOM 694 N N . ASN A 1 90 ? -2.113 18.480 21.596 1.00 10.30 90 ASN A N 1
ATOM 695 C CA . ASN A 1 90 ? -0.686 18.315 21.651 1.00 10.47 90 ASN A CA 1
ATOM 696 C C . ASN A 1 90 ? -0.107 17.976 20.299 1.00 10.13 90 ASN A C 1
ATOM 697 O O . ASN A 1 90 ? -0.794 17.472 19.400 1.00 10.66 90 ASN A O 1
ATOM 702 N N . ASN A 1 91 ? 1.178 18.208 20.154 1.00 9.96 91 ASN A N 1
ATOM 703 C CA . ASN A 1 91 ? 1.913 17.875 18.917 1.00 10.13 91 ASN A CA 1
ATOM 704 C C . ASN A 1 91 ? 1.175 18.414 17.688 1.00 8.98 91 ASN A C 1
ATOM 705 O O . ASN A 1 91 ? 1.004 17.706 16.701 1.00 9.66 91 ASN A O 1
ATOM 710 N N . THR A 1 92 ? 0.741 19.656 17.761 1.00 7.95 92 THR A N 1
ATOM 711 C CA . THR A 1 92 ? -0.090 20.265 16.731 1.00 7.37 92 THR A CA 1
ATOM 712 C C . THR A 1 92 ? 0.633 21.390 16.057 1.00 6.84 92 THR A C 1
ATOM 713 O O . THR A 1 92 ? 1.275 22.228 16.672 1.00 7.65 92 THR A O 1
ATOM 717 N N . CYS A 1 93 ? 0.502 21.416 14.745 1.00 6.71 93 CYS A N 1
ATOM 718 C CA . CYS A 1 93 ? 1.033 22.464 13.895 1.00 6.55 93 CYS A CA 1
ATOM 719 C C . CYS A 1 93 ? 0.461 23.807 14.317 1.00 5.89 93 CYS A C 1
ATOM 720 O O . CYS A 1 93 ? -0.740 23.898 14.603 1.00 6.68 93 CYS A O 1
ATOM 723 N N . GLY A 1 94 ? 1.311 24.834 14.325 1.00 6.19 94 GLY A N 1
ATOM 724 C CA . GLY A 1 94 ? 0.907 26.157 14.704 1.00 6.41 94 GLY A CA 1
ATOM 725 C C . GLY A 1 94 ? 1.241 27.181 13.657 1.00 5.84 94 GLY A C 1
ATOM 726 O O . GLY A 1 94 ? 2.173 27.031 12.858 1.00 6.59 94 GLY A O 1
ATOM 727 N N . VAL A 1 95 ? 0.442 28.249 13.675 1.00 5.54 95 VAL A N 1
ATOM 728 C CA . VAL A 1 95 ? 0.632 29.444 12.850 1.00 5.45 95 VAL A CA 1
ATOM 729 C C . VAL A 1 95 ? 0.337 30.669 13.741 1.00 5.43 95 VAL A C 1
ATOM 730 O O . VAL A 1 95 ? 0.027 30.523 14.913 1.00 5.89 95 VAL A O 1
ATOM 734 N N . PHE A 1 96 ? 0.427 31.849 13.150 1.00 5.99 96 PHE A N 1
ATOM 735 C CA . PHE A 1 96 ? 0.117 33.091 13.850 1.00 6.41 96 PHE A CA 1
ATOM 736 C C . PHE A 1 96 ? -0.998 33.823 13.138 1.00 5.94 96 PHE A C 1
ATOM 737 O O . PHE A 1 96 ? -0.771 34.721 12.320 1.00 7.50 96 PHE A O 1
ATOM 745 N N . PRO A 1 97 ? -2.262 33.471 13.432 1.00 5.58 97 PRO A N 1
ATOM 746 C CA . PRO A 1 97 ? -3.366 34.290 12.915 1.00 5.46 97 PRO A CA 1
ATOM 747 C C . PRO A 1 97 ? -3.187 35.746 13.321 1.00 5.70 97 PRO A C 1
ATOM 748 O O . PRO A 1 97 ? -2.723 36.063 14.431 1.00 6.38 97 PRO A O 1
ATOM 752 N N . GLU A 1 98 ? -3.577 36.625 12.408 1.00 6.06 98 GLU A N 1
ATOM 753 C CA A GLU A 1 98 ? -3.414 38.045 12.580 0.50 6.34 98 GLU A CA 1
ATOM 754 C CA B GLU A 1 98 ? -3.408 38.039 12.559 0.50 6.36 98 GLU A CA 1
ATOM 755 C C . GLU A 1 98 ? -4.723 38.792 12.441 1.00 5.84 98 GLU A C 1
ATOM 756 O O . GLU A 1 98 ? -5.538 38.501 11.563 1.00 6.51 98 GLU A O 1
ATOM 767 N N . ASN A 1 99 ? -4.890 39.809 13.286 1.00 6.39 99 ASN A N 1
ATOM 768 C CA . ASN A 1 99 ? -5.960 40.773 13.177 1.00 6.29 99 ASN A CA 1
ATOM 769 C C . ASN A 1 99 ? -5.311 42.083 12.733 1.00 6.58 99 ASN A C 1
ATOM 770 O O . ASN A 1 99 ? -4.683 42.777 13.531 1.00 7.75 99 ASN A O 1
ATOM 775 N N . PRO A 1 100 ? -5.416 42.418 11.439 1.00 6.80 100 PRO A N 1
ATOM 776 C CA . PRO A 1 100 ? -4.728 43.587 10.917 1.00 8.05 100 PRO A CA 1
ATOM 777 C C . PRO A 1 100 ? -5.437 44.887 11.282 1.00 8.65 100 PRO A C 1
ATOM 778 O O . PRO A 1 100 ? -4.879 45.960 11.079 1.00 12.07 100 PRO A O 1
ATOM 782 N N . VAL A 1 101 ? -6.657 44.829 11.771 1.00 8.41 101 VAL A N 1
ATOM 783 C CA . VAL A 1 101 ? -7.374 46.035 12.218 1.00 9.98 101 VAL A CA 1
ATOM 784 C C . VAL A 1 101 ? -6.695 46.606 13.472 1.00 11.36 101 VAL A C 1
ATOM 785 O O . VAL A 1 101 ? -6.548 47.815 13.598 1.00 16.15 101 VAL A O 1
ATOM 789 N N . ILE A 1 102 ? -6.198 45.736 14.367 1.00 11.28 102 ILE A N 1
ATOM 790 C CA . ILE A 1 102 ? -5.495 46.082 15.623 1.00 13.71 102 ILE A CA 1
ATOM 791 C C . ILE A 1 102 ? -3.998 45.828 15.505 1.00 13.62 102 ILE A C 1
ATOM 792 O O . ILE A 1 102 ? -3.271 46.115 16.408 1.00 18.78 102 ILE A O 1
ATOM 797 N N . ASN A 1 103 ? -3.510 45.321 14.383 1.00 12.09 103 ASN A N 1
ATOM 798 C CA . ASN A 1 103 ? -2.121 45.015 14.157 1.00 13.61 103 ASN A CA 1
ATOM 799 C C . ASN A 1 103 ? -1.545 44.101 15.222 1.00 13.74 103 ASN A C 1
ATOM 800 O O . ASN A 1 103 ? -0.528 44.362 15.838 1.00 18.64 103 ASN A O 1
ATOM 805 N N . THR A 1 104 ? -2.206 42.973 15.410 1.00 12.28 104 THR A N 1
ATOM 806 C CA . THR A 1 104 ? -1.806 41.983 16.403 1.00 13.01 104 THR A CA 1
ATOM 807 C C . THR A 1 104 ? -1.844 40.630 15.784 1.00 11.44 104 THR A C 1
ATOM 808 O O . THR A 1 104 ? -2.753 40.312 15.054 1.00 11.47 104 THR A O 1
ATOM 812 N N . ALA A 1 105 ? -0.920 39.762 16.150 1.00 11.52 105 ALA A N 1
ATOM 813 C CA . ALA A 1 105 ? -0.967 38.360 15.860 1.00 10.46 105 ALA A CA 1
ATOM 814 C C . ALA A 1 105 ? -0.726 37.563 17.150 1.00 9.95 105 ALA A C 1
ATOM 815 O O . ALA A 1 105 ? -0.129 38.074 18.104 1.00 13.84 105 ALA A O 1
ATOM 817 N N . THR A 1 106 ? -1.173 36.325 17.161 1.00 7.82 106 THR A N 1
ATOM 818 C CA . THR A 1 106 ? -0.963 35.461 18.287 1.00 7.70 106 THR A CA 1
ATOM 819 C C . THR A 1 106 ? -0.951 34.028 17.796 1.00 6.84 106 THR A C 1
ATOM 820 O O . THR A 1 106 ? -1.430 33.731 16.705 1.00 8.00 106 THR A O 1
ATOM 824 N N . GLY A 1 107 ? -0.393 33.099 18.568 1.00 6.62 107 GLY A N 1
ATOM 825 C CA . GLY A 1 107 ? -0.351 31.737 18.141 1.00 6.73 107 GLY A CA 1
ATOM 826 C C . GLY A 1 107 ? -1.699 31.066 18.088 1.00 6.63 107 GLY A C 1
ATOM 827 O O . GLY A 1 107 ? -2.559 31.242 18.960 1.00 8.39 107 GLY A O 1
ATOM 828 N N . GLY A 1 108 ? -1.898 30.260 17.061 1.00 5.93 108 GLY A N 1
ATOM 829 C CA . GLY A 1 108 ? -3.081 29.431 16.892 1.00 6.78 108 GLY A CA 1
ATOM 830 C C . GLY A 1 108 ? -2.723 28.102 16.299 1.00 5.83 108 GLY A C 1
ATOM 831 O O . GLY A 1 108 ? -1.783 27.960 15.545 1.00 6.76 108 GLY A O 1
ATOM 832 N N . GLU A 1 109 ? -3.547 27.101 16.617 1.00 5.93 109 GLU A N 1
ATOM 833 C CA . GLU A 1 109 ? -3.353 25.788 16.028 1.00 5.55 109 GLU A CA 1
ATOM 834 C C . GLU A 1 109 ? -3.939 25.689 14.639 1.00 5.13 109 GLU A C 1
ATOM 835 O O . GLU A 1 109 ? -5.016 26.197 14.374 1.00 6.91 109 GLU A O 1
ATOM 841 N N . VAL A 1 110 ? -3.299 24.903 13.799 1.00 5.12 110 VAL A N 1
ATOM 842 C CA . VAL A 1 110 ? -3.850 24.511 12.521 1.00 5.11 110 VAL A CA 1
ATOM 843 C C . VAL A 1 110 ? -4.821 23.341 12.728 1.00 4.87 110 VAL A C 1
ATOM 844 O O . VAL A 1 110 ? -4.572 22.453 13.552 1.00 5.51 110 VAL A O 1
ATOM 848 N N . ALA A 1 111 ? -5.906 23.334 11.953 1.00 4.93 111 ALA A N 1
ATOM 849 C CA . ALA A 1 111 ? -6.952 22.352 12.060 1.00 5.04 111 ALA A CA 1
ATOM 850 C C . ALA A 1 111 ? -7.589 22.140 10.704 1.00 4.87 111 ALA A C 1
ATOM 851 O O . ALA A 1 111 ? -7.391 22.903 9.768 1.00 5.32 111 ALA A O 1
ATOM 853 N N . GLU A 1 112 ? -8.397 21.080 10.633 1.00 5.28 112 GLU A N 1
ATOM 854 C CA . GLU A 1 112 ? -9.277 20.811 9.517 1.00 5.56 112 GLU A CA 1
ATOM 855 C C . GLU A 1 112 ? -10.711 20.739 10.012 1.00 5.33 112 GLU A C 1
ATOM 856 O O . GLU A 1 112 ? -10.972 20.189 11.085 1.00 6.01 112 GLU A O 1
ATOM 862 N N . ASP A 1 113 ? -11.650 21.207 9.206 1.00 4.98 113 ASP A N 1
ATOM 863 C CA . ASP A 1 113 ? -13.064 20.954 9.449 1.00 5.11 113 ASP A CA 1
ATOM 864 C C . ASP A 1 113 ? -13.809 21.117 8.143 1.00 5.07 113 ASP A C 1
ATOM 865 O O . ASP A 1 113 ? -13.265 21.592 7.148 1.00 5.67 113 ASP A O 1
ATOM 870 N N . VAL A 1 114 ? -15.087 20.725 8.165 1.00 5.48 114 VAL A N 1
ATOM 871 C CA A VAL A 1 114 ? -15.963 20.888 7.010 0.50 5.63 114 VAL A CA 1
ATOM 872 C CA B VAL A 1 114 ? -15.931 20.898 6.984 0.50 5.89 114 VAL A CA 1
ATOM 873 C C . VAL A 1 114 ? -16.261 22.362 6.774 1.00 5.51 114 VAL A C 1
ATOM 874 O O . VAL A 1 114 ? -16.650 23.071 7.717 1.00 5.91 114 VAL A O 1
ATOM 881 N N . VAL A 1 115 ? -16.111 22.815 5.527 1.00 5.79 115 VAL A N 1
ATOM 882 C CA . VAL A 1 115 ? -16.550 24.130 5.076 1.00 5.79 115 VAL A CA 1
ATOM 883 C C . VAL A 1 115 ? -17.508 23.934 3.920 1.00 5.94 115 VAL A C 1
ATOM 884 O O . VAL A 1 115 ? -17.238 23.135 3.032 1.00 7.27 115 VAL A O 1
ATOM 888 N N . SER A 1 116 ? -18.622 24.664 3.933 1.00 6.23 116 SER A N 1
ATOM 889 C CA . SER A 1 116 ? -19.696 24.531 2.947 1.00 7.27 116 SER A CA 1
ATOM 890 C C . SER A 1 116 ? -20.086 25.923 2.461 1.00 6.58 116 SER A C 1
ATOM 891 O O . SER A 1 116 ? -20.305 26.812 3.268 1.00 7.35 116 SER A O 1
ATOM 894 N N . VAL A 1 117 ? -20.192 26.060 1.131 1.00 6.92 117 VAL A N 1
ATOM 895 C CA . VAL A 1 117 ? -20.534 27.328 0.482 1.00 6.77 117 VAL A CA 1
ATOM 896 C C . VAL A 1 117 ? -21.350 27.007 -0.768 1.00 6.57 117 VAL A C 1
ATOM 897 O O . VAL A 1 117 ? -21.398 25.874 -1.243 1.00 7.74 117 VAL A O 1
ATOM 901 N N . GLU A 1 118 ? -21.939 28.039 -1.347 1.00 6.84 118 GLU A N 1
ATOM 902 C CA . GLU A 1 118 ? -22.700 27.901 -2.576 1.00 6.67 118 GLU A CA 1
ATOM 903 C C . GLU A 1 118 ? -21.806 27.879 -3.791 1.00 6.82 118 GLU A C 1
ATOM 904 O O . GLU A 1 118 ? -20.909 28.711 -3.969 1.00 7.19 118 GLU A O 1
ATOM 910 N N . SER A 1 119 ? -22.098 26.948 -4.710 1.00 7.05 119 SER A N 1
ATOM 911 C CA . SER A 1 119 ? -21.585 27.036 -6.066 1.00 7.41 119 SER A CA 1
ATOM 912 C C . SER A 1 119 ? -22.342 28.147 -6.828 1.00 7.61 119 SER A C 1
ATOM 913 O O . SER A 1 119 ? -23.373 28.633 -6.408 1.00 9.05 119 SER A O 1
ATOM 916 N N . THR A 1 120 ? -21.784 28.524 -7.983 1.00 8.33 120 THR A N 1
ATOM 917 C CA . THR A 1 120 ? -22.456 29.439 -8.877 1.00 8.45 120 THR A CA 1
ATOM 918 C C . THR A 1 120 ? -22.070 29.137 -10.308 1.00 8.82 120 THR A C 1
ATOM 919 O O . THR A 1 120 ? -20.975 28.689 -10.620 1.00 9.68 120 THR A O 1
ATOM 923 N N . ASP A 1 121 ? -22.983 29.511 -11.186 1.00 10.13 121 ASP A N 1
ATOM 924 C CA . ASP A 1 121 ? -22.763 29.581 -12.633 1.00 11.77 121 ASP A CA 1
ATOM 925 C C . ASP A 1 121 ? -22.241 30.959 -13.068 1.00 11.49 121 ASP A C 1
ATOM 926 O O . ASP A 1 121 ? -22.030 31.189 -14.266 1.00 15.56 121 ASP A O 1
ATOM 931 N N . GLY A 1 122 ? -22.023 31.865 -12.116 1.00 10.81 122 GLY A N 1
ATOM 932 C CA . GLY A 1 122 ? -21.627 33.233 -12.405 1.00 11.35 122 GLY A CA 1
ATOM 933 C C . GLY A 1 122 ? -22.746 34.249 -12.400 1.00 11.17 122 GLY A C 1
ATOM 934 O O . GLY A 1 122 ? -22.473 35.440 -12.426 1.00 11.77 122 GLY A O 1
ATOM 935 N N . SER A 1 123 ? -23.998 33.768 -12.357 1.00 11.13 123 SER A N 1
ATOM 936 C CA A SER A 1 123 ? -25.178 34.655 -12.402 0.50 11.91 123 SER A CA 1
ATOM 937 C CA B SER A 1 123 ? -25.160 34.633 -12.406 0.50 12.09 123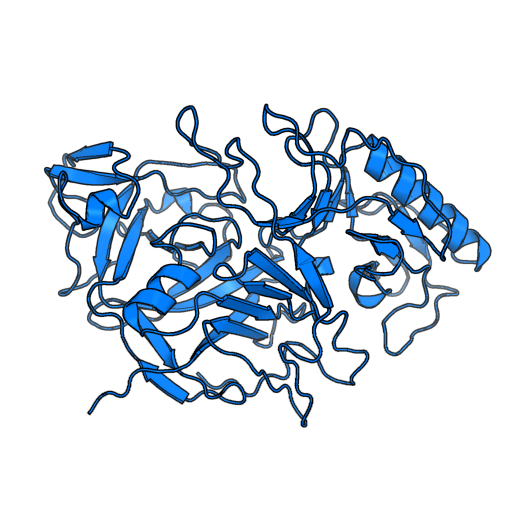 SER A CA 1
ATOM 938 C C . SER A 1 123 ? -26.093 34.524 -11.200 1.00 10.55 123 SER A C 1
ATOM 939 O O . SER A 1 123 ? -26.757 35.482 -10.837 1.00 12.43 123 SER A O 1
ATOM 944 N N . SER A 1 124 ? -26.144 33.359 -10.562 1.00 10.40 124 SER A N 1
ATOM 945 C CA . SER A 1 124 ? -27.032 33.232 -9.423 1.00 11.03 124 SER A CA 1
ATOM 946 C C . SER A 1 124 ? -26.476 32.213 -8.446 1.00 10.00 124 SER A C 1
ATOM 947 O O . SER A 1 124 ? -25.560 31.433 -8.760 1.00 11.18 124 SER A O 1
ATOM 950 N N . SER A 1 125 ? -27.017 32.192 -7.249 1.00 10.56 125 SER A N 1
ATOM 951 C CA . SER A 1 125 ? -26.694 31.216 -6.232 1.00 10.04 125 SER A CA 1
ATOM 952 C C . SER A 1 125 ? -27.078 29.820 -6.657 1.00 10.58 125 SER A C 1
ATOM 953 O O . SER A 1 125 ? -28.189 29.582 -7.088 1.00 14.59 125 SER A O 1
ATOM 956 N N . GLY A 1 126 ? -26.167 28.865 -6.529 1.00 10.16 126 GLY A N 1
ATOM 957 C CA . GLY A 1 126 ? -26.406 27.489 -6.857 1.00 11.73 126 GLY A CA 1
ATOM 958 C C . GLY A 1 126 ? -26.277 26.549 -5.689 1.00 10.49 126 GLY A C 1
ATOM 959 O O . GLY A 1 126 ? -26.188 26.956 -4.541 1.00 10.80 126 GLY A O 1
ATOM 960 N N . ARG A 1 127 ? -26.202 25.273 -6.019 1.00 10.27 127 ARG A N 1
ATOM 961 C CA . ARG A 1 127 ? -26.198 24.215 -5.034 1.00 10.72 127 ARG A CA 1
ATOM 962 C C . ARG A 1 127 ? -24.984 24.291 -4.116 1.00 8.95 127 ARG A C 1
ATOM 963 O O . ARG A 1 127 ? -23.897 24.642 -4.532 1.00 9.18 127 ARG A O 1
ATOM 971 N N . VAL A 1 128 ? -25.167 23.897 -2.882 1.00 9.70 128 VAL A N 1
ATOM 972 C CA . VAL A 1 128 ? -24.088 23.929 -1.895 1.00 9.29 128 VAL A CA 1
ATOM 973 C C . VAL A 1 128 ? -23.089 22.799 -2.189 1.00 8.80 128 VAL A C 1
ATOM 974 O O . VAL A 1 128 ? -23.452 21.696 -2.592 1.00 10.69 128 VAL A O 1
ATOM 978 N N . VAL A 1 129 ? -21.823 23.111 -1.947 1.00 7.55 129 VAL A N 1
ATOM 979 C CA . VAL A 1 129 ? -20.696 22.228 -2.103 1.00 7.63 129 VAL A CA 1
ATOM 980 C C . VAL A 1 129 ? -19.839 22.298 -0.857 1.00 7.72 129 VAL A C 1
ATOM 981 O O . VAL A 1 129 ? -19.902 23.283 -0.112 1.00 8.43 129 VAL A O 1
ATOM 985 N N . THR A 1 130 ? -19.031 21.269 -0.624 1.00 7.93 130 THR A N 1
ATOM 986 C CA A THR A 1 130 ? -18.331 21.114 0.622 0.50 8.26 130 THR A CA 1
ATOM 987 C CA B THR A 1 130 ? -18.267 21.224 0.597 0.50 8.26 130 THR A CA 1
ATOM 988 C C . THR A 1 130 ? -16.850 20.742 0.390 1.00 7.83 130 THR A C 1
ATOM 989 O O . THR A 1 130 ? -16.527 20.005 -0.528 1.00 9.45 130 THR A O 1
ATOM 996 N N . VAL A 1 131 ? -16.000 21.228 1.311 1.00 7.65 131 VAL A N 1
ATOM 997 C CA . VAL A 1 131 ? -14.615 20.793 1.486 1.00 7.52 131 VAL A CA 1
ATOM 998 C C . VAL A 1 131 ? -14.581 20.093 2.849 1.00 7.18 131 VAL A C 1
ATOM 999 O O . VAL A 1 131 ? -14.639 20.767 3.877 1.00 7.22 131 VAL A O 1
ATOM 1003 N N . PRO A 1 132 ? -14.519 18.757 2.887 1.00 7.65 132 PRO A N 1
ATOM 1004 C CA . PRO A 1 132 ? -14.661 18.075 4.170 1.00 7.74 132 PRO A CA 1
ATOM 1005 C C . PRO A 1 132 ? -13.517 18.310 5.162 1.00 7.06 132 PRO A C 1
ATOM 1006 O O . PRO A 1 132 ? -13.742 18.217 6.372 1.00 7.65 132 PRO A O 1
ATOM 1010 N N . ARG A 1 133 ? -12.307 18.576 4.657 1.00 6.61 133 ARG A N 1
ATOM 1011 C CA . ARG A 1 133 ? -11.132 18.752 5.496 1.00 6.32 133 ARG A CA 1
ATOM 1012 C C . ARG A 1 133 ? -10.451 20.055 5.088 1.00 6.13 133 ARG A C 1
ATOM 1013 O O . ARG A 1 133 ? -9.287 20.079 4.680 1.00 8.98 133 ARG A O 1
ATOM 1021 N N . PHE A 1 134 ? -11.156 21.157 5.220 1.00 5.69 134 PHE A N 1
ATOM 1022 C CA . PHE A 1 134 ? -10.621 22.496 4.912 1.00 5.44 134 PHE A CA 1
ATOM 1023 C C . PHE A 1 134 ? -9.645 22.897 6.010 1.00 4.98 134 PHE A C 1
ATOM 1024 O O . PHE A 1 134 ? -10.002 22.869 7.206 1.00 5.65 134 PHE A O 1
ATOM 1032 N N . ILE A 1 135 ? -8.415 23.246 5.627 1.00 4.79 135 ILE A N 1
ATOM 1033 C CA . ILE A 1 135 ? -7.362 23.604 6.566 1.00 4.96 135 ILE A CA 1
ATOM 1034 C C . ILE A 1 135 ? -7.510 25.062 6.947 1.00 4.68 135 ILE A C 1
ATOM 1035 O O . ILE A 1 135 ? -7.589 25.948 6.061 1.00 5.18 135 ILE A O 1
ATOM 1040 N N . PHE A 1 136 ? -7.497 25.352 8.248 1.00 4.79 136 PHE A N 1
ATOM 1041 C CA . PHE A 1 136 ? -7.669 26.702 8.763 1.00 4.70 136 PHE A CA 1
ATOM 1042 C C . PHE A 1 136 ? -6.916 26.840 10.057 1.00 4.52 136 PHE A C 1
ATOM 1043 O O . PHE A 1 136 ? -6.385 25.851 10.595 1.00 5.12 136 PHE A O 1
ATOM 1051 N N . SER A 1 137 ? -6.869 28.052 10.589 1.00 4.48 137 SER A N 1
ATOM 1052 C CA . SER A 1 137 ? -6.256 28.313 11.881 1.00 4.80 137 SER A CA 1
ATOM 1053 C C . SER A 1 137 ? -7.312 28.599 12.928 1.00 4.51 137 SER A C 1
ATOM 1054 O O . SER A 1 137 ? -8.222 29.390 12.736 1.00 5.00 137 SER A O 1
ATOM 1057 N N . CYS A 1 138 ? -7.100 28.008 14.103 1.00 4.97 138 CYS A N 1
ATOM 1058 C CA . CYS A 1 138 ? -7.789 28.413 15.291 1.00 5.21 138 CYS A CA 1
ATOM 1059 C C . CYS A 1 138 ? -7.150 29.712 15.833 1.00 5.60 138 CYS A C 1
ATOM 1060 O O . CYS A 1 138 ? -6.008 30.059 15.481 1.00 6.59 138 CYS A O 1
ATOM 1063 N N . ALA A 1 139 ? -7.886 30.410 16.659 1.00 5.64 139 ALA A N 1
ATOM 1064 C CA . ALA A 1 139 ? -7.427 31.620 17.279 1.00 5.82 139 ALA A CA 1
ATOM 1065 C C . ALA A 1 139 ? -8.144 31.752 18.619 1.00 5.85 139 ALA A C 1
ATOM 1066 O O . ALA A 1 139 ? -9.207 31.148 18.837 1.00 6.92 139 ALA A O 1
ATOM 1068 N N . PRO A 1 140 ? -7.609 32.584 19.525 1.00 6.43 140 PRO A N 1
ATOM 1069 C CA . PRO A 1 140 ? -8.306 32.884 20.770 1.00 6.68 140 PRO A CA 1
ATOM 1070 C C . PRO A 1 140 ? -9.334 33.988 20.571 1.00 5.89 140 PRO A C 1
ATOM 1071 O O . PRO A 1 140 ? -9.199 34.822 19.672 1.00 6.18 140 PRO A O 1
ATOM 1075 N N . THR A 1 141 ? -10.308 34.030 21.472 1.00 5.70 141 THR A N 1
ATOM 1076 C CA . THR A 1 141 ? -11.347 35.014 21.416 1.00 5.62 141 THR A CA 1
ATOM 1077 C C . THR A 1 141 ? -10.783 36.448 21.424 1.00 5.39 141 THR A C 1
ATOM 1078 O O . THR A 1 141 ? -11.323 37.336 20.759 1.00 5.73 141 THR A O 1
ATOM 1082 N N . SER A 1 142 ? -9.714 36.685 22.173 1.00 5.78 142 SER A N 1
ATOM 1083 C CA . SER A 1 142 ? -9.151 38.017 22.237 1.00 6.30 142 SER A CA 1
ATOM 1084 C C . SER A 1 142 ? -8.710 38.559 20.886 1.00 6.09 142 SER A C 1
ATOM 1085 O O . SER A 1 142 ? -8.634 39.778 20.703 1.00 7.14 142 SER A O 1
ATOM 1088 N N . LEU A 1 143 ? -8.366 37.695 19.933 1.00 5.80 143 LEU A N 1
ATOM 1089 C CA . LEU A 1 143 ? -7.904 38.165 18.617 1.00 5.75 143 LEU A CA 1
ATOM 1090 C C . LEU A 1 143 ? -9.040 38.821 17.851 1.00 5.70 143 LEU A C 1
ATOM 1091 O O . LEU A 1 143 ? -8.774 39.504 16.857 1.00 6.29 143 LEU A O 1
ATOM 1096 N N . LEU A 1 144 ? -10.283 38.603 18.258 1.00 5.41 144 LEU A N 1
ATOM 1097 C CA . LEU A 1 144 ? -11.423 39.227 17.605 1.00 5.46 144 LEU A CA 1
ATOM 1098 C C . LEU A 1 144 ? -11.602 40.709 17.931 1.00 5.35 144 LEU A C 1
ATOM 1099 O O . LEU A 1 144 ? -12.500 41.344 17.386 1.00 5.96 144 LEU A O 1
ATOM 1104 N N . GLN A 1 145 ? -10.786 41.254 18.838 1.00 5.81 145 GLN A N 1
ATOM 1105 C CA . GLN A 1 145 ? -10.965 42.617 19.288 1.00 6.02 145 GLN A CA 1
ATOM 1106 C C . GLN A 1 145 ? -11.105 43.565 18.099 1.00 5.97 145 GLN A C 1
ATOM 1107 O O . GLN A 1 145 ? -10.341 43.526 17.141 1.00 6.49 145 GLN A O 1
ATOM 1113 N N . ASN A 1 146 ? -12.099 44.466 18.200 1.00 6.33 146 ASN A N 1
ATOM 1114 C CA . ASN A 1 146 ? -12.341 45.523 17.238 1.00 6.93 146 ASN A CA 1
ATOM 1115 C C . ASN A 1 146 ? -12.847 45.027 15.885 1.00 6.80 146 ASN A C 1
ATOM 1116 O O . ASN A 1 146 ? -13.035 45.826 14.974 1.00 8.82 146 ASN A O 1
ATOM 1121 N N . LEU A 1 147 ? -13.168 43.742 15.755 1.00 6.38 147 LEU A N 1
ATOM 1122 C CA . LEU A 1 147 ? -13.863 43.267 14.578 1.00 6.29 147 LEU A CA 1
ATOM 1123 C C . LEU A 1 147 ? -15.364 43.475 14.761 1.00 6.98 147 LEU A C 1
ATOM 1124 O O . LEU A 1 147 ? -15.879 43.543 15.882 1.00 8.17 147 LEU A O 1
ATOM 1129 N N . ALA A 1 148 ? -16.073 43.556 13.634 1.00 6.88 148 ALA A N 1
ATOM 1130 C CA . ALA A 1 148 ? -17.506 43.788 13.609 1.00 7.60 148 ALA A CA 1
ATOM 1131 C C . ALA A 1 148 ? -18.262 42.828 14.530 1.00 7.71 148 ALA A C 1
ATOM 1132 O O . ALA A 1 148 ? -17.915 41.673 14.754 1.00 8.50 148 ALA A O 1
ATOM 1134 N N . SER A 1 149 ? -19.363 43.356 15.062 1.00 8.65 149 SER A N 1
ATOM 1135 C CA . SER A 1 149 ? -20.216 42.556 15.947 1.00 10.23 149 SER A CA 1
ATOM 1136 C C . SER A 1 149 ? -20.620 41.308 15.239 1.00 10.13 149 SER A C 1
ATOM 1137 O O . SER A 1 149 ? -21.028 41.368 14.079 1.00 11.48 149 SER A O 1
ATOM 1140 N N . GLY A 1 150 ? -20.590 40.213 15.974 1.00 11.52 150 GLY A N 1
ATOM 1141 C CA . GLY A 1 150 ? -21.066 38.959 15.482 1.00 13.29 150 GLY A CA 1
ATOM 1142 C C . GLY A 1 150 ? -20.099 38.119 14.680 1.00 11.29 150 GLY A C 1
ATOM 1143 O O . GLY A 1 150 ? -20.424 36.991 14.351 1.00 15.85 150 GLY A O 1
ATOM 1144 N N . VAL A 1 151 ? -18.913 38.622 14.395 1.00 8.14 151 VAL A N 1
ATOM 1145 C CA . VAL A 1 151 ? -17.971 37.805 13.619 1.00 8.01 151 VAL A CA 1
ATOM 1146 C C . VAL A 1 151 ? -17.242 36.846 14.553 1.00 8.50 151 VAL A C 1
ATOM 1147 O O . VAL A 1 151 ? -17.033 37.102 15.739 1.00 11.83 151 VAL A O 1
ATOM 1151 N N . VAL A 1 152 ? -16.800 35.719 13.968 1.00 6.54 152 VAL A N 1
ATOM 1152 C CA . VAL A 1 152 ? -16.060 34.709 14.688 1.00 6.48 152 VAL A CA 1
ATOM 1153 C C . VAL A 1 152 ? -14.652 34.494 14.111 1.00 4.92 152 VAL A C 1
ATOM 1154 O O . VAL A 1 152 ? -13.963 33.581 14.549 1.00 5.39 152 VAL A O 1
ATOM 1158 N N . GLY A 1 153 ? -14.235 35.316 13.160 1.00 4.61 153 GLY A N 1
ATOM 1159 C CA . GLY A 1 153 ? -12.926 35.169 12.583 1.00 4.77 153 GLY A CA 1
ATOM 1160 C C . GLY A 1 153 ? -12.747 36.037 11.367 1.00 4.34 153 GLY A C 1
ATOM 1161 O O . GLY A 1 153 ? -13.490 36.996 11.156 1.00 4.82 153 GLY A O 1
ATOM 1162 N N . MET A 1 154 ? -11.739 35.661 10.574 1.00 4.43 154 MET A N 1
ATOM 1163 C CA . MET A 1 154 ? -11.370 36.409 9.383 1.00 4.52 154 MET A CA 1
ATOM 1164 C C . MET A 1 154 ? -11.189 35.446 8.231 1.00 4.44 154 MET A C 1
ATOM 1165 O O . MET A 1 154 ? -10.677 34.336 8.370 1.00 5.25 154 MET A O 1
ATOM 1170 N N . ALA A 1 155 ? -11.607 35.904 7.053 1.00 4.20 155 ALA A N 1
ATOM 1171 C CA . ALA A 1 155 ? -11.468 35.171 5.794 1.00 4.67 155 ALA A CA 1
ATOM 1172 C C . ALA A 1 155 ? -10.274 35.759 5.035 1.00 4.42 155 ALA A C 1
ATOM 1173 O O . ALA A 1 155 ? -10.395 36.765 4.331 1.00 5.18 155 ALA A O 1
ATOM 1175 N N . GLY A 1 156 ? -9.119 35.108 5.177 1.00 4.75 156 GLY A N 1
ATOM 1176 C CA . GLY A 1 156 ? -7.928 35.512 4.472 1.00 4.82 156 GLY A CA 1
ATOM 1177 C C . GLY A 1 156 ? -7.957 35.057 3.015 1.00 4.59 156 GLY A C 1
ATOM 1178 O O . GLY A 1 156 ? -8.201 33.880 2.738 1.00 5.29 156 GLY A O 1
ATOM 1179 N N . LEU A 1 157 ? -7.716 36.014 2.120 1.00 4.29 157 LEU A N 1
ATOM 1180 C CA . LEU A 1 157 ? -7.756 35.763 0.675 1.00 4.44 157 LEU A CA 1
ATOM 1181 C C . LEU A 1 157 ? -6.383 35.917 0.037 1.00 4.82 157 LEU A C 1
ATOM 1182 O O . LEU A 1 157 ? -6.317 36.039 -1.203 1.00 5.52 157 LEU A O 1
ATOM 1187 N N . GLY A 1 158 ? -5.320 35.920 0.831 1.00 4.71 158 GLY A N 1
ATOM 1188 C CA . GLY A 1 158 ? -3.992 36.180 0.345 1.00 4.85 158 GLY A CA 1
ATOM 1189 C C . GLY A 1 158 ? -3.374 35.034 -0.392 1.00 5.10 158 GLY A C 1
ATOM 1190 O O . GLY A 1 158 ? -3.969 33.990 -0.667 1.00 6.22 158 GLY A O 1
ATOM 1191 N N . ARG A 1 159 ? -2.092 35.215 -0.744 1.00 5.63 159 ARG A N 1
ATOM 1192 C CA . ARG A 1 159 ? -1.381 34.354 -1.652 1.00 6.55 159 ARG A CA 1
ATOM 1193 C C . ARG A 1 159 ? -0.657 33.242 -0.869 1.00 7.61 159 ARG A C 1
ATOM 1194 O O . ARG A 1 159 ? 0.574 33.234 -0.636 1.00 10.45 159 ARG A O 1
ATOM 1202 N N . THR A 1 160 ? -1.444 32.360 -0.339 1.00 6.66 160 THR A N 1
ATOM 1203 C CA . THR A 1 160 ? -0.966 31.142 0.308 1.00 6.54 160 THR A CA 1
ATOM 1204 C C . THR A 1 160 ? -1.786 29.973 -0.237 1.00 6.25 160 THR A C 1
ATOM 1205 O O . THR A 1 160 ? -2.860 30.144 -0.793 1.00 7.67 160 THR A O 1
ATOM 1209 N N . ARG A 1 161 ? -1.323 28.747 0.017 1.00 6.36 161 ARG A N 1
ATOM 1210 C CA . ARG A 1 161 ? -2.061 27.566 -0.484 1.00 7.04 161 ARG A CA 1
ATOM 1211 C C . ARG A 1 161 ? -3.324 27.276 0.292 1.00 6.57 161 ARG A C 1
ATOM 1212 O O . ARG A 1 161 ? -4.223 26.607 -0.215 1.00 8.11 161 ARG A O 1
ATOM 1220 N N . ILE A 1 162 ? -3.423 27.765 1.554 1.00 6.49 162 ILE A N 1
ATOM 1221 C CA . ILE A 1 162 ? -4.566 27.486 2.372 1.00 6.31 162 ILE A CA 1
ATOM 1222 C C . ILE A 1 162 ? -5.549 28.640 2.452 1.00 5.67 162 ILE A C 1
ATOM 1223 O O . ILE A 1 162 ? -6.670 28.445 2.934 1.00 6.09 162 ILE A O 1
ATOM 1228 N N . ALA A 1 163 ? -5.195 29.821 1.973 1.00 5.60 163 ALA A N 1
ATOM 1229 C CA . ALA A 1 163 ? -6.167 30.914 1.892 1.00 5.43 163 ALA A CA 1
ATOM 1230 C C . ALA A 1 163 ? -7.342 30.469 1.022 1.00 5.39 163 ALA A C 1
ATOM 1231 O O . ALA A 1 163 ? -7.222 29.583 0.182 1.00 6.20 163 ALA A O 1
ATOM 1233 N N . LEU A 1 164 ? -8.500 31.121 1.224 1.00 5.69 164 LEU A N 1
ATOM 1234 C CA . LEU A 1 164 ? -9.718 30.654 0.560 1.00 5.96 164 LEU A CA 1
ATOM 1235 C C . LEU A 1 164 ? -9.549 30.496 -0.968 1.00 6.27 164 LEU A C 1
ATOM 1236 O O . LEU A 1 164 ? -9.964 29.466 -1.502 1.00 6.55 164 LEU A O 1
ATOM 1241 N N . PRO A 1 165 ? -9.013 31.470 -1.700 1.00 6.80 165 PRO A N 1
ATOM 1242 C CA . PRO A 1 165 ? -9.053 31.310 -3.152 1.00 7.66 165 PRO A CA 1
ATOM 1243 C C . PRO A 1 165 ? -8.252 30.084 -3.612 1.00 7.10 165 PRO A C 1
ATOM 1244 O O . PRO A 1 165 ? -8.710 29.333 -4.480 1.00 7.60 165 PRO A O 1
ATOM 1248 N N . SER A 1 166 ? -7.059 29.885 -3.070 1.00 7.13 166 SER A N 1
ATOM 1249 C CA . SER A 1 166 ? -6.236 28.766 -3.489 1.00 7.21 166 SER A CA 1
ATOM 1250 C C . SER A 1 166 ? -6.775 27.437 -3.000 1.00 5.96 166 SER A C 1
ATOM 1251 O O . SER A 1 166 ? -6.709 26.446 -3.712 1.00 6.72 166 SER A O 1
ATOM 1254 N N . GLN A 1 167 ? -7.259 27.412 -1.754 1.00 6.11 167 GLN A N 1
ATOM 1255 C CA . GLN A 1 167 ? -7.719 26.149 -1.209 1.00 5.76 167 GLN A CA 1
ATOM 1256 C C . GLN A 1 167 ? -9.024 25.705 -1.878 1.00 5.88 167 GLN A C 1
ATOM 1257 O O . GLN A 1 167 ? -9.204 24.515 -2.143 1.00 6.87 167 GLN A O 1
ATOM 1263 N N . PHE A 1 168 ? -9.937 26.625 -2.159 1.00 5.93 168 PHE A N 1
ATOM 1264 C CA . PHE A 1 168 ? -11.125 26.256 -2.904 1.00 6.24 168 PHE A CA 1
ATOM 1265 C C . PHE A 1 168 ? -10.760 25.784 -4.325 1.00 6.16 168 PHE A C 1
ATOM 1266 O O . PHE A 1 168 ? -11.321 24.810 -4.827 1.00 6.66 168 PHE A O 1
ATOM 1274 N N . ALA A 1 169 ? -9.824 26.478 -4.990 1.00 6.18 169 ALA A N 1
ATOM 1275 C CA . ALA A 1 169 ? -9.449 26.093 -6.348 1.00 6.68 169 ALA A CA 1
ATOM 1276 C C . ALA A 1 169 ? -8.876 24.683 -6.355 1.00 6.86 169 ALA A C 1
ATOM 1277 O O . ALA A 1 169 ? -9.159 23.903 -7.268 1.00 7.61 169 ALA A O 1
ATOM 1279 N N . SER A 1 170 ? -8.034 24.351 -5.380 1.00 6.96 170 SER A N 1
ATOM 1280 C CA . SER A 1 170 ? -7.448 23.026 -5.328 1.00 8.35 170 SER A CA 1
ATOM 1281 C C . SER A 1 170 ? -8.494 21.979 -4.935 1.00 8.13 170 SER A C 1
ATOM 1282 O O . SER A 1 170 ? -8.528 20.886 -5.512 1.00 9.80 170 SER A O 1
ATOM 1285 N N . ALA A 1 171 ? -9.357 22.277 -3.992 1.00 7.60 171 ALA A N 1
ATOM 1286 C CA . ALA A 1 171 ? -10.364 21.311 -3.540 1.00 8.31 171 ALA A CA 1
ATOM 1287 C C . ALA A 1 171 ? -11.344 20.954 -4.663 1.00 8.10 171 ALA A C 1
ATOM 1288 O O . ALA A 1 171 ? -11.693 19.787 -4.813 1.00 9.94 171 ALA A O 1
ATOM 1290 N N . PHE A 1 172 ? -11.737 21.942 -5.459 1.00 7.72 172 PHE A N 1
ATOM 1291 C CA . PHE A 1 172 ? -12.787 21.762 -6.436 1.00 8.15 172 PHE A CA 1
ATOM 1292 C C . PHE A 1 172 ? -12.287 21.693 -7.861 1.00 8.82 172 PHE A C 1
ATOM 1293 O O . PHE A 1 172 ? -13.074 21.529 -8.789 1.00 10.01 172 PHE A O 1
ATOM 1301 N N . SER A 1 173 ? -10.977 21.788 -8.055 1.00 9.02 173 SER A N 1
ATOM 1302 C CA . SER A 1 173 ? -10.346 21.702 -9.378 1.00 9.96 173 SER A CA 1
ATOM 1303 C C . SER A 1 173 ? -10.874 22.768 -10.345 1.00 9.96 173 SER A C 1
ATOM 1304 O O . SER A 1 173 ? -11.220 22.452 -11.471 1.00 13.44 173 SER A O 1
ATOM 1307 N N . PHE A 1 174 ? -10.856 24.014 -9.910 1.00 8.37 174 PHE A N 1
ATOM 1308 C CA . PHE A 1 174 ? -11.189 25.120 -10.778 1.00 8.66 174 PHE A CA 1
ATOM 1309 C C . PHE A 1 174 ? -10.037 26.146 -10.803 1.00 8.15 174 PHE A C 1
ATOM 1310 O O . PHE A 1 174 ? -9.056 25.988 -10.095 1.00 8.56 174 PHE A O 1
ATOM 1318 N N . LYS A 1 175 ? -10.143 27.171 -11.634 1.00 9.81 175 LYS A N 1
ATOM 1319 C CA . LYS A 1 175 ? -9.016 28.070 -11.836 1.00 10.14 175 LYS A CA 1
ATOM 1320 C C . LYS A 1 175 ? -8.690 28.844 -10.576 1.00 9.31 175 LYS A C 1
ATOM 1321 O O . LYS A 1 175 ? -9.579 29.246 -9.823 1.00 8.74 175 LYS A O 1
ATOM 1327 N N . ARG A 1 176 ? -7.383 29.104 -10.410 1.00 9.59 176 ARG A N 1
ATOM 1328 C CA . ARG A 1 176 ? -6.863 29.800 -9.247 1.00 9.16 176 ARG A CA 1
ATOM 1329 C C . ARG A 1 176 ? -7.015 31.308 -9.459 1.00 8.86 176 ARG A C 1
ATOM 1330 O O . ARG A 1 176 ? -6.019 32.037 -9.607 1.00 10.49 176 ARG A O 1
ATOM 1338 N N . LYS A 1 177 ? -8.249 31.750 -9.386 1.00 8.45 177 LYS A N 1
ATOM 1339 C CA . LYS A 1 177 ? -8.606 33.136 -9.557 1.00 7.62 177 LYS A CA 1
ATOM 1340 C C . LYS A 1 177 ? -9.837 33.381 -8.702 1.00 6.34 177 LYS A C 1
ATOM 1341 O O . LYS A 1 177 ? -10.588 32.455 -8.350 1.00 6.99 177 LYS A O 1
ATOM 1347 N N . PHE A 1 178 ? -10.053 34.637 -8.357 1.00 5.76 178 PHE A N 1
ATOM 1348 C CA . PHE A 1 178 ? -11.271 35.028 -7.649 1.00 5.88 178 PHE A CA 1
ATOM 1349 C C . PHE A 1 178 ? -11.553 36.486 -7.952 1.00 5.25 178 PHE A C 1
ATOM 1350 O O . PHE A 1 178 ? -10.685 37.232 -8.407 1.00 6.25 178 PHE A O 1
ATOM 1358 N N . ALA A 1 179 ? -12.782 36.893 -7.710 1.00 6.00 179 ALA A N 1
ATOM 1359 C CA . ALA A 1 179 ? -13.271 38.236 -8.007 1.00 6.45 179 ALA A CA 1
ATOM 1360 C C . ALA A 1 179 ? -13.998 38.760 -6.813 1.00 5.81 179 ALA A C 1
ATOM 1361 O O . ALA A 1 179 ? -14.804 38.067 -6.196 1.00 7.17 179 ALA A O 1
ATOM 1363 N N . MET A 1 180 ? -13.716 40.001 -6.478 1.00 5.71 180 MET A N 1
ATOM 1364 C CA . MET A 1 180 ? -14.333 40.680 -5.349 1.00 5.86 180 MET A CA 1
ATOM 1365 C C . MET A 1 180 ? -15.128 41.848 -5.855 1.00 5.75 180 MET A C 1
ATOM 1366 O O . MET A 1 180 ? -14.612 42.692 -6.604 1.00 6.83 180 MET A O 1
ATOM 1371 N N . CYS A 1 181 ? -16.369 41.950 -5.388 1.00 6.18 181 CYS A N 1
ATOM 1372 C CA . CYS A 1 181 ? -17.255 43.061 -5.752 1.00 6.95 181 CYS A CA 1
ATOM 1373 C C . CYS A 1 181 ? -17.850 43.615 -4.466 1.00 6.51 181 CYS A C 1
ATOM 1374 O O . CYS A 1 181 ? -18.955 43.228 -4.074 1.00 7.67 181 CYS A O 1
ATOM 1377 N N . LEU A 1 182 ? -17.110 44.515 -3.814 1.00 6.56 182 LEU A N 1
ATOM 1378 C CA . LEU A 1 182 ? -17.541 45.100 -2.546 1.00 6.39 182 LEU A CA 1
ATOM 1379 C C . LEU A 1 182 ? -18.612 46.166 -2.796 1.00 5.96 182 LEU A C 1
ATOM 1380 O O . LEU A 1 182 ? -18.646 46.770 -3.880 1.00 6.71 182 LEU A O 1
ATOM 1385 N N . SER A 1 183 ? -19.404 46.444 -1.778 1.00 6.45 183 SER A N 1
ATOM 1386 C CA . SER A 1 183 ? -20.424 47.463 -1.818 1.00 6.59 183 SER A CA 1
ATOM 1387 C C . SER A 1 183 ? -20.336 48.332 -0.594 1.00 6.42 183 SER A C 1
ATOM 1388 O O . SER A 1 183 ? -19.992 47.899 0.493 1.00 7.54 183 SER A O 1
ATOM 1391 N N . GLY A 1 184 ? -20.718 49.600 -0.783 1.00 7.19 184 GLY A N 1
ATOM 1392 C CA . GLY A 1 184 ? -20.984 50.503 0.325 1.00 8.25 184 GLY A CA 1
ATOM 1393 C C . GLY A 1 184 ? -22.281 50.292 1.036 1.00 8.90 184 GLY A C 1
ATOM 1394 O O . GLY A 1 184 ? -22.514 50.917 2.094 1.00 11.24 184 GLY A O 1
ATOM 1395 N N . SER A 1 185 ? -23.158 49.465 0.506 1.00 8.81 185 SER A N 1
ATOM 1396 C CA . SER A 1 185 ? -24.405 49.193 1.214 1.00 9.30 185 SER A CA 1
ATOM 1397 C C . SER A 1 185 ? -24.102 48.498 2.550 1.00 8.92 185 SER A C 1
ATOM 1398 O O . SER A 1 185 ? -23.344 47.559 2.601 1.00 10.11 185 SER A O 1
ATOM 1401 N N . THR A 1 186 ? -24.771 48.933 3.607 1.00 10.54 186 THR A N 1
ATOM 1402 C CA . THR A 1 186 ? -24.711 48.233 4.879 1.00 11.53 186 THR A CA 1
ATOM 1403 C C . THR A 1 186 ? -25.940 47.370 5.142 1.00 12.54 186 THR A C 1
ATOM 1404 O O . THR A 1 186 ? -26.020 46.728 6.183 1.00 16.35 186 THR A O 1
ATOM 1408 N N . SER A 1 187 ? -26.843 47.299 4.170 1.00 12.31 187 SER A N 1
ATOM 1409 C CA . SER A 1 187 ? -28.070 46.539 4.276 1.00 14.68 187 SER A CA 1
ATOM 1410 C C . SER A 1 187 ? -28.220 45.427 3.230 1.00 13.49 187 SER A C 1
ATOM 1411 O O . SER A 1 187 ? -29.057 44.534 3.418 1.00 18.29 187 SER A O 1
ATOM 1414 N N . SER A 1 188 ? -27.451 45.474 2.162 1.00 12.25 188 SER A N 1
ATOM 1415 C CA . SER A 1 188 ? -27.588 44.516 1.072 1.00 11.55 188 SER A CA 1
ATOM 1416 C C . SER A 1 188 ? -26.246 43.844 0.840 1.00 10.01 188 SER A C 1
ATOM 1417 O O . SER A 1 188 ? -25.201 44.460 0.977 1.00 11.54 188 SER A O 1
ATOM 1420 N N . ASN A 1 189 ? -26.322 42.583 0.439 1.00 9.24 189 ASN A N 1
ATOM 1421 C CA . ASN A 1 189 ? -25.163 41.796 0.096 1.00 8.77 189 ASN A CA 1
ATOM 1422 C C . ASN A 1 189 ? -24.588 42.135 -1.270 1.00 7.71 189 ASN A C 1
ATOM 1423 O O . ASN A 1 189 ? -25.320 42.279 -2.241 1.00 9.51 189 ASN A O 1
ATOM 1428 N N . SER A 1 190 ? -23.271 42.197 -1.334 1.00 6.70 190 SER A N 1
ATOM 1429 C CA . SER A 1 190 ? -22.539 42.010 -2.563 1.00 7.03 190 SER A CA 1
ATOM 1430 C C . SER A 1 190 ? -21.849 40.646 -2.513 1.00 6.09 190 SER A C 1
ATOM 1431 O O . SER A 1 190 ? -22.288 39.795 -1.761 1.00 6.64 190 SER A O 1
ATOM 1434 N N . VAL A 1 191 ? -20.814 40.407 -3.333 1.00 6.30 191 VAL A N 1
ATOM 1435 C CA . VAL A 1 191 ? -20.299 39.064 -3.515 1.00 6.19 191 VAL A CA 1
ATOM 1436 C C . VAL A 1 191 ? -18.800 39.023 -3.720 1.00 5.60 191 VAL A C 1
ATOM 1437 O O . VAL A 1 191 ? -18.175 39.963 -4.229 1.00 6.43 191 VAL A O 1
ATOM 1441 N N . ILE A 1 192 ? -18.252 37.870 -3.368 1.00 5.48 192 ILE A N 1
ATOM 1442 C CA . ILE A 1 192 ? -16.963 37.384 -3.856 1.00 5.60 192 ILE A CA 1
ATOM 1443 C C . ILE A 1 192 ? -17.269 36.092 -4.635 1.00 5.71 192 ILE A C 1
ATOM 1444 O O . ILE A 1 192 ? -18.023 35.243 -4.139 1.00 6.05 192 ILE A O 1
ATOM 1449 N N . ILE A 1 193 ? -16.675 35.955 -5.819 1.00 5.65 193 ILE A N 1
ATOM 1450 C CA . ILE A 1 193 ? -16.854 34.787 -6.661 1.00 6.08 193 ILE A CA 1
ATOM 1451 C C . ILE A 1 193 ? -15.496 34.126 -6.864 1.00 5.91 193 ILE A C 1
ATOM 1452 O O . ILE A 1 193 ? -14.597 34.706 -7.465 1.00 6.84 193 ILE A O 1
ATOM 1457 N N . PHE A 1 194 ? -15.352 32.922 -6.310 1.00 6.08 194 PHE A N 1
ATOM 1458 C CA . PHE A 1 194 ? -14.149 32.150 -6.446 1.00 6.63 194 PHE A CA 1
ATOM 1459 C C . PHE A 1 194 ? -14.232 31.303 -7.714 1.00 6.93 194 PHE A C 1
ATOM 1460 O O . PHE A 1 194 ? -15.276 30.697 -7.965 1.00 7.93 194 PHE A O 1
ATOM 1468 N N . GLY A 1 195 ? -13.157 31.216 -8.482 1.00 6.83 195 GLY A N 1
ATOM 1469 C CA . GLY A 1 195 ? -13.091 30.316 -9.614 1.00 7.29 195 GLY A CA 1
ATOM 1470 C C . GLY A 1 195 ? -13.387 31.013 -10.921 1.00 7.72 195 GLY A C 1
ATOM 1471 O O . GLY A 1 195 ? -12.951 32.139 -11.189 1.00 8.60 195 GLY A O 1
ATOM 1472 N N . ASN A 1 196 ? -14.027 30.276 -11.826 1.00 8.25 196 ASN A N 1
ATOM 1473 C CA . ASN A 1 196 ? -14.111 30.749 -13.186 1.00 9.82 196 ASN A CA 1
ATOM 1474 C C . ASN A 1 196 ? -14.978 32.001 -13.315 1.00 8.81 196 ASN A C 1
ATOM 1475 O O . ASN A 1 196 ? -15.939 32.204 -12.568 1.00 9.59 196 ASN A O 1
ATOM 1480 N N . ASP A 1 197 ? -14.628 32.824 -14.298 1.00 8.64 197 ASP A N 1
ATOM 1481 C CA . ASP A 1 197 ? -15.468 33.854 -14.830 1.00 8.65 197 ASP A CA 1
ATOM 1482 C C . ASP A 1 197 ? -16.500 33.151 -15.734 1.00 9.57 197 ASP A C 1
ATOM 1483 O O . ASP A 1 197 ? -16.418 31.939 -15.934 1.00 11.32 197 ASP A O 1
ATOM 1488 N N . PRO A 1 198 ? -17.491 33.859 -16.300 1.00 10.18 198 PRO A N 1
ATOM 1489 C CA . PRO A 1 198 ? -17.847 35.267 -16.191 1.00 10.12 198 PRO A CA 1
ATOM 1490 C C . PRO A 1 198 ? -18.834 35.516 -15.044 1.00 9.32 198 PRO A C 1
ATOM 1491 O O . PRO A 1 198 ? -19.290 34.586 -14.383 1.00 11.42 198 PRO A O 1
ATOM 1495 N N . TYR A 1 199 ? -19.173 36.795 -14.863 1.00 9.51 199 TYR A N 1
ATOM 1496 C CA . TYR A 1 199 ? -19.986 37.265 -13.737 1.00 10.36 199 TYR A CA 1
ATOM 1497 C C . TYR A 1 199 ? -21.105 38.164 -14.258 1.00 10.37 199 TYR A C 1
ATOM 1498 O O . TYR A 1 199 ? -20.861 39.101 -14.993 1.00 16.62 199 TYR A O 1
ATOM 1507 N N . THR A 1 200 ? -22.327 37.901 -13.869 1.00 9.60 200 THR A N 1
ATOM 1508 C CA . THR A 1 200 ? -23.440 38.680 -14.303 1.00 9.99 200 THR A CA 1
ATOM 1509 C C . THR A 1 200 ? -24.058 39.410 -13.1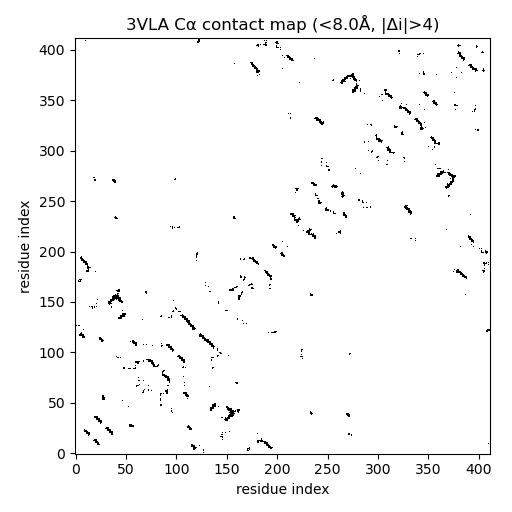46 1.00 9.90 200 THR A C 1
ATOM 1510 O O . THR A 1 200 ? -24.290 38.842 -12.109 1.00 11.58 200 THR A O 1
ATOM 1514 N N . PHE A 1 201 ? -24.362 40.670 -13.369 1.00 9.69 201 PHE A N 1
ATOM 1515 C CA . PHE A 1 201 ? -24.993 41.534 -12.396 1.00 10.14 201 PHE A CA 1
ATOM 1516 C C . PHE A 1 201 ? -26.320 42.031 -12.997 1.00 11.76 201 PHE A C 1
ATOM 1517 O O . PHE A 1 201 ? -26.401 42.357 -14.194 1.00 13.77 201 PHE A O 1
ATOM 1525 N N . LEU A 1 202 ? -27.371 42.049 -12.181 1.00 11.30 202 LEU A N 1
ATOM 1526 C CA . LEU A 1 202 ? -28.669 42.412 -12.653 1.00 12.01 202 LEU A CA 1
ATOM 1527 C C . LEU A 1 202 ? -28.662 43.840 -13.162 1.00 12.06 202 LEU A C 1
ATOM 1528 O O . LEU A 1 202 ? -28.064 44.709 -12.528 1.00 13.17 202 LEU A O 1
ATOM 1533 N N . PRO A 1 203 ? -29.359 44.123 -14.260 1.00 13.75 203 PRO A N 1
ATOM 1534 C CA . PRO A 1 203 ? -30.257 43.199 -14.975 1.00 16.46 203 PRO A CA 1
ATOM 1535 C C . PRO A 1 203 ? -29.626 42.133 -15.863 1.00 17.67 203 PRO A C 1
ATOM 1536 O O . PRO A 1 203 ? -30.056 41.001 -15.849 1.00 22.44 203 PRO A O 1
ATOM 1540 N N . ASN A 1 204 ? -28.614 42.509 -16.601 1.00 17.68 204 ASN A N 1
ATOM 1541 C CA . ASN A 1 204 ? -27.924 41.625 -17.580 1.00 17.04 204 ASN A CA 1
ATOM 1542 C C . ASN A 1 204 ? -26.536 42.134 -17.941 1.00 13.55 204 ASN A C 1
ATOM 1543 O O . ASN A 1 204 ? -26.143 42.114 -19.103 1.00 16.61 204 ASN A O 1
ATOM 1548 N N . ILE A 1 205 ? -25.819 42.644 -16.960 1.00 12.00 205 ILE A N 1
ATOM 1549 C CA A ILE A 1 205 ? -24.510 43.219 -17.189 0.50 10.60 205 ILE A CA 1
ATOM 1550 C CA B ILE A 1 205 ? -24.512 43.214 -17.186 0.50 10.60 205 ILE A CA 1
ATOM 1551 C C . ILE A 1 205 ? -23.472 42.118 -16.984 1.00 9.88 205 ILE A C 1
ATOM 1552 O O . ILE A 1 205 ? -23.343 41.555 -15.894 1.00 10.92 205 ILE A O 1
ATOM 1561 N N . ILE A 1 206 ? -22.697 41.828 -18.008 1.00 10.06 206 ILE A N 1
ATOM 1562 C CA . ILE A 1 206 ? -21.669 40.803 -17.949 1.00 10.09 206 ILE A CA 1
ATOM 1563 C C . ILE A 1 206 ? -20.341 41.484 -17.672 1.00 9.41 206 ILE A C 1
ATOM 1564 O O . ILE A 1 206 ? -19.921 42.431 -18.364 1.00 12.50 206 ILE A O 1
ATOM 1569 N N . VAL A 1 207 ? -19.633 40.968 -16.682 1.00 8.29 207 VAL A N 1
ATOM 1570 C CA . VAL A 1 207 ? -18.231 41.319 -16.428 1.00 7.71 207 VAL A CA 1
ATOM 1571 C C . VAL A 1 207 ? -17.474 40.026 -16.665 1.00 6.79 207 VAL A C 1
ATOM 1572 O O . VAL A 1 207 ? -17.816 38.989 -16.117 1.00 8.06 207 VAL A O 1
ATOM 1576 N N . SER A 1 208 ? -16.428 40.067 -17.467 1.00 6.90 208 SER A N 1
ATOM 1577 C CA . SER A 1 208 ? -15.711 38.858 -17.799 1.00 6.83 208 SER A CA 1
ATOM 1578 C C . SER A 1 208 ? -14.264 39.179 -18.054 1.00 6.43 208 SER A C 1
ATOM 1579 O O . SER A 1 208 ? -13.843 40.339 -18.106 1.00 6.84 208 SER A O 1
ATOM 1582 N N . ASP A 1 209 ? -13.483 38.147 -18.323 1.00 6.32 209 ASP A N 1
ATOM 1583 C CA . ASP A 1 209 ? -12.102 38.354 -18.684 1.00 6.77 209 ASP A CA 1
ATOM 1584 C C . ASP A 1 209 ? -11.972 39.191 -19.969 1.00 6.75 209 ASP A C 1
ATOM 1585 O O . ASP A 1 209 ? -10.935 39.790 -20.200 1.00 7.59 209 ASP A O 1
ATOM 1590 N N . LYS A 1 210 ? -12.996 39.227 -20.827 1.00 6.44 210 LYS A N 1
ATOM 1591 C CA . LYS A 1 210 ? -12.996 40.109 -21.998 1.00 6.79 210 LYS A CA 1
ATOM 1592 C C . LYS A 1 210 ? -13.069 41.570 -21.610 1.00 7.14 210 LYS A C 1
ATOM 1593 O O . LYS A 1 210 ? -12.447 42.425 -22.255 1.00 10.75 210 LYS A O 1
ATOM 1599 N N . THR A 1 211 ? -13.909 41.891 -20.639 1.00 6.89 211 THR A N 1
ATOM 1600 C CA . THR A 1 211 ? -14.249 43.259 -20.346 1.00 7.45 211 THR A CA 1
ATOM 1601 C C . THR A 1 211 ? -13.241 43.903 -19.379 1.00 7.39 211 THR A C 1
ATOM 1602 O O . THR A 1 211 ? -13.065 45.113 -19.449 1.00 9.27 211 THR A O 1
ATOM 1606 N N . LEU A 1 212 ? -12.602 43.146 -18.519 1.00 6.55 212 LEU A N 1
ATOM 1607 C CA . LEU A 1 212 ? -11.728 43.692 -17.481 1.00 6.53 212 LEU A CA 1
ATOM 1608 C C . LEU A 1 212 ? -10.461 44.273 -18.106 1.00 7.33 212 LEU A C 1
ATOM 1609 O O . LEU A 1 212 ? -9.950 43.799 -19.124 1.00 9.82 212 LEU A O 1
ATOM 1614 N N . THR A 1 213 ? -9.913 45.287 -17.432 1.00 6.80 213 THR A N 1
ATOM 1615 C CA . THR A 1 213 ? -8.586 45.823 -17.736 1.00 6.98 213 THR A CA 1
ATOM 1616 C C . THR A 1 213 ? -7.584 45.150 -16.806 1.00 6.34 213 THR A C 1
ATOM 1617 O O . THR A 1 213 ? -7.810 45.114 -15.603 1.00 7.42 213 THR A O 1
ATOM 1621 N N . TYR A 1 214 ? -6.487 44.664 -17.358 1.00 6.39 214 TYR A N 1
ATOM 1622 C CA . TYR A 1 214 ? -5.495 43.897 -16.610 1.00 6.49 214 TYR A CA 1
ATOM 1623 C C . TYR A 1 214 ? -4.191 44.624 -16.420 1.00 6.41 214 TYR A C 1
ATOM 1624 O O . TYR A 1 214 ? -3.700 45.370 -17.269 1.00 7.36 214 TYR A O 1
ATOM 1633 N N . THR A 1 215 ? -3.573 44.303 -15.294 1.00 6.49 215 THR A N 1
ATOM 1634 C CA . THR A 1 215 ? -2.252 44.779 -14.945 1.00 6.60 215 THR A CA 1
ATOM 1635 C C . THR A 1 215 ? -1.476 43.648 -14.286 1.00 6.20 215 THR A C 1
ATOM 1636 O O . THR A 1 215 ? -2.073 42.794 -13.615 1.00 6.75 215 THR A O 1
ATOM 1640 N N . PRO A 1 216 ? -0.129 43.628 -14.379 1.00 6.74 216 PRO A N 1
ATOM 1641 C CA . PRO A 1 216 ? 0.591 42.533 -13.740 1.00 6.89 216 PRO A CA 1
ATOM 1642 C C . PRO A 1 216 ? 0.435 42.535 -12.219 1.00 6.59 216 PRO A C 1
ATOM 1643 O O . PRO A 1 216 ? 0.437 43.565 -11.556 1.00 6.94 216 PRO A O 1
ATOM 1647 N N . LEU A 1 217 ? 0.327 41.333 -11.667 1.00 6.59 217 LEU A N 1
ATOM 1648 C CA . LEU A 1 217 ? 0.421 41.156 -10.224 1.00 6.45 217 LEU A CA 1
ATOM 1649 C C . LEU A 1 217 ? 1.850 41.130 -9.800 1.00 6.56 217 LEU A C 1
ATOM 1650 O O . LEU A 1 217 ? 2.613 40.273 -10.286 1.00 7.79 217 LEU A O 1
ATOM 1655 N N . LEU A 1 218 ? 2.249 42.032 -8.925 1.00 6.56 218 LEU A N 1
ATOM 1656 C CA . LEU A 1 218 ? 3.604 42.115 -8.432 1.00 6.84 218 LEU A CA 1
ATOM 1657 C C . LEU A 1 218 ? 3.742 41.435 -7.088 1.00 6.85 218 LEU A C 1
ATOM 1658 O O . LEU A 1 218 ? 2.744 41.244 -6.382 1.00 7.05 218 LEU A O 1
ATOM 1663 N N . THR A 1 219 ? 4.972 41.059 -6.740 1.00 7.74 219 THR A N 1
ATOM 1664 C CA . THR A 1 219 ? 5.317 40.422 -5.482 1.00 8.51 219 THR A CA 1
ATOM 1665 C C . THR A 1 219 ? 6.251 41.303 -4.697 1.00 8.30 219 THR A C 1
ATOM 1666 O O . THR A 1 219 ? 7.287 41.715 -5.238 1.00 10.59 219 THR A O 1
ATOM 1670 N N . ASN A 1 220 ? 5.937 41.579 -3.447 1.00 7.42 220 ASN A N 1
ATOM 1671 C CA . ASN A 1 220 ? 6.864 42.238 -2.539 1.00 7.13 220 ASN A CA 1
ATOM 1672 C C . ASN A 1 220 ? 7.703 41.149 -1.850 1.00 6.58 220 ASN A C 1
ATOM 1673 O O . ASN A 1 220 ? 7.137 40.284 -1.202 1.00 7.27 220 ASN A O 1
ATOM 1678 N N . PRO A 1 221 ? 9.048 41.174 -1.985 1.00 6.99 221 PRO A N 1
ATOM 1679 C CA . PRO A 1 221 ? 9.861 40.110 -1.411 1.00 7.21 221 PRO A CA 1
ATOM 1680 C C . PRO A 1 221 ? 9.975 40.116 0.100 1.00 6.62 221 PRO A C 1
ATOM 1681 O O . PRO A 1 221 ? 10.578 39.179 0.641 1.00 7.54 221 PRO A O 1
ATOM 1685 N N . VAL A 1 222 ? 9.447 41.105 0.783 1.00 7.11 222 VAL A N 1
ATOM 1686 C CA . VAL A 1 222 ? 9.478 41.167 2.261 1.00 8.06 222 VAL A CA 1
ATOM 1687 C C . VAL A 1 222 ? 8.052 41.230 2.747 1.00 7.47 222 VAL A C 1
ATOM 1688 O O . VAL A 1 222 ? 7.218 42.001 2.277 1.00 7.47 222 VAL A O 1
ATOM 1692 N N . SER A 1 223 ? 7.780 40.428 3.763 1.00 8.63 223 SER A N 1
ATOM 1693 C CA . SER A 1 223 ? 6.438 40.317 4.288 1.00 7.60 223 SER A CA 1
ATOM 1694 C C . SER A 1 223 ? 5.880 41.639 4.759 1.00 7.41 223 SER A C 1
ATOM 1695 O O . SER A 1 223 ? 6.572 42.458 5.355 1.00 9.31 223 SER A O 1
ATOM 1698 N N . THR A 1 224 ? 4.584 41.811 4.538 1.00 7.09 224 THR A N 1
ATOM 1699 C CA . THR A 1 224 ? 3.825 42.946 5.066 1.00 7.51 224 THR A CA 1
ATOM 1700 C C . THR A 1 224 ? 2.954 42.536 6.230 1.00 8.03 224 THR A C 1
ATOM 1701 O O . THR A 1 224 ? 2.154 43.333 6.710 1.00 10.43 224 THR A O 1
ATOM 1705 N N . SER A 1 225 ? 3.116 41.310 6.729 1.00 8.06 225 SER A N 1
ATOM 1706 C CA . SER A 1 225 ? 2.335 40.797 7.838 1.00 8.92 225 SER A CA 1
ATOM 1707 C C . SER A 1 225 ? 2.891 41.276 9.170 1.00 8.98 225 SER A C 1
ATOM 1708 O O . SER A 1 225 ? 4.036 41.662 9.274 1.00 9.66 225 SER A O 1
ATOM 1711 N N . ALA A 1 226 ? 2.087 41.142 10.210 1.00 9.94 226 ALA A N 1
ATOM 1712 C CA . ALA A 1 226 ? 2.504 41.477 11.562 1.00 10.94 226 ALA A CA 1
ATOM 1713 C C . ALA A 1 226 ? 3.567 40.520 12.083 1.00 10.71 226 ALA A C 1
ATOM 1714 O O . ALA A 1 226 ? 4.388 40.879 12.915 1.00 15.49 226 ALA A O 1
ATOM 1716 N N . THR A 1 227 ? 3.516 39.286 11.635 1.00 10.43 227 THR A N 1
ATOM 1717 C CA . THR A 1 227 ? 4.509 38.244 11.996 1.00 12.06 227 THR A CA 1
ATOM 1718 C C . THR A 1 227 ? 5.014 37.713 10.693 1.00 11.34 227 THR A C 1
ATOM 1719 O O . THR A 1 227 ? 4.271 37.628 9.707 1.00 13.15 227 THR A O 1
ATOM 1723 N N . SER A 1 228 ? 6.254 37.293 10.687 1.00 11.25 228 SER A N 1
ATOM 1724 C CA . SER A 1 228 ? 6.831 36.697 9.525 1.00 10.19 228 SER A CA 1
ATOM 1725 C C . SER A 1 228 ? 8.176 36.096 9.889 1.00 12.66 228 SER A C 1
ATOM 1726 O O . SER A 1 228 ? 8.754 36.362 10.955 1.00 17.82 228 SER A O 1
ATOM 1729 N N . THR A 1 229 ? 8.720 35.328 8.969 1.00 13.16 229 THR A N 1
ATOM 1730 C CA . THR A 1 229 ? 10.070 34.818 9.148 1.00 15.57 229 THR A CA 1
ATOM 1731 C C . THR A 1 229 ? 10.991 35.509 8.157 1.00 13.22 229 THR A C 1
ATOM 1732 O O . THR A 1 229 ? 10.562 36.019 7.107 1.00 12.01 229 THR A O 1
ATOM 1736 N N . GLN A 1 230 ? 12.289 35.421 8.422 1.00 15.14 230 GLN A N 1
ATOM 1737 C CA . GLN A 1 230 ? 13.267 36.071 7.588 1.00 14.44 230 GLN A CA 1
ATOM 1738 C C . GLN A 1 230 ? 13.244 35.425 6.226 1.00 10.94 230 GLN A C 1
ATOM 1739 O O . GLN A 1 230 ? 13.312 34.189 6.104 1.00 11.94 230 GLN A O 1
ATOM 1745 N N . GLY A 1 231 ? 13.147 36.256 5.207 1.00 10.33 231 GLY A N 1
ATOM 1746 C CA . GLY A 1 231 ? 13.157 35.812 3.847 1.00 9.96 231 GLY A CA 1
ATOM 1747 C C . GLY A 1 231 ? 11.766 35.503 3.275 1.00 8.76 231 GLY A C 1
ATOM 1748 O O . GLY A 1 231 ? 11.653 35.141 2.107 1.00 9.33 231 GLY A O 1
ATOM 1749 N N . GLU A 1 232 ? 10.712 35.611 4.062 1.00 8.21 232 GLU A N 1
ATOM 1750 C CA . GLU A 1 232 ? 9.356 35.310 3.618 1.00 7.35 232 GLU A CA 1
ATOM 1751 C C . GLU A 1 232 ? 8.815 36.477 2.792 1.00 7.03 232 GLU A C 1
ATOM 1752 O O . GLU A 1 232 ? 8.826 37.613 3.267 1.00 8.06 232 GLU A O 1
ATOM 1758 N N . PRO A 1 233 ? 8.253 36.207 1.606 1.00 6.84 233 PRO A N 1
ATOM 1759 C CA . PRO A 1 233 ? 7.670 37.296 0.810 1.00 6.68 233 PRO A CA 1
ATOM 1760 C C . PRO A 1 233 ? 6.313 37.695 1.339 1.00 5.79 233 PRO A C 1
ATOM 1761 O O . PRO A 1 233 ? 5.651 36.940 2.059 1.00 7.04 233 PRO A O 1
ATOM 1765 N N . SER A 1 234 ? 5.852 38.878 0.953 1.00 6.05 234 SER A N 1
ATOM 1766 C CA . SER A 1 234 ? 4.491 39.287 1.260 1.00 5.78 234 SER A CA 1
ATOM 1767 C C . SER A 1 234 ? 3.494 38.369 0.518 1.00 5.57 234 SER A C 1
ATOM 1768 O O . SER A 1 234 ? 3.681 38.013 -0.624 1.00 6.93 234 SER A O 1
ATOM 1771 N N . VAL A 1 235 ? 2.386 38.099 1.224 1.00 5.64 235 VAL A N 1
ATOM 1772 C CA . VAL A 1 235 ? 1.265 37.366 0.635 1.00 6.09 235 VAL A CA 1
ATOM 1773 C C . VAL A 1 235 ? 0.211 38.269 0.014 1.00 5.54 235 VAL A C 1
ATOM 1774 O O . VAL A 1 235 ? -0.841 37.799 -0.427 1.00 6.14 235 VAL A O 1
ATOM 1778 N N . GLU A 1 236 ? 0.499 39.565 -0.047 1.00 5.30 236 GLU A N 1
ATOM 1779 C CA . GLU A 1 236 ? -0.457 40.567 -0.522 1.00 5.14 236 GLU A CA 1
ATOM 1780 C C . GLU A 1 236 ? -0.341 40.827 -2.010 1.00 5.15 236 GLU A C 1
ATOM 1781 O O . GLU A 1 236 ? 0.612 40.453 -2.698 1.00 5.95 236 GLU A O 1
ATOM 1787 N N . TYR A 1 237 ? -1.385 41.521 -2.507 1.00 5.04 237 TYR A N 1
ATOM 1788 C CA . TYR A 1 237 ? -1.533 41.807 -3.914 1.00 5.10 237 TYR A CA 1
ATOM 1789 C C . TYR A 1 237 ? -1.075 43.228 -4.222 1.00 5.00 237 TYR A C 1
ATOM 1790 O O . TYR A 1 237 ? -1.673 44.206 -3.785 1.00 6.05 237 TYR A O 1
ATOM 1799 N N . PHE A 1 238 ? 0.034 43.316 -4.956 1.00 5.24 238 PHE A N 1
ATOM 1800 C CA . PHE A 1 238 ? 0.657 44.571 -5.362 1.00 5.65 238 PHE A CA 1
ATOM 1801 C C . PHE A 1 238 ? 0.436 44.804 -6.846 1.00 5.40 238 PHE A C 1
ATOM 1802 O O . PHE A 1 238 ? 0.455 43.842 -7.639 1.00 5.96 238 PHE A O 1
ATOM 1810 N N . ILE A 1 239 ? 0.274 46.073 -7.215 1.00 5.70 239 ILE A N 1
ATOM 1811 C CA . ILE A 1 239 ? 0.175 46.452 -8.627 1.00 5.88 239 ILE A CA 1
ATOM 1812 C C . ILE A 1 239 ? 1.134 47.633 -8.865 1.00 5.89 239 ILE A C 1
ATOM 1813 O O . ILE A 1 239 ? 1.487 48.368 -7.943 1.00 6.72 239 ILE A O 1
ATOM 1818 N N . GLY A 1 240 ? 1.500 47.826 -10.119 1.00 6.01 240 GLY A N 1
ATOM 1819 C CA . GLY A 1 240 ? 2.538 48.785 -10.453 1.00 6.52 240 GLY A CA 1
ATOM 1820 C C . GLY A 1 240 ? 1.973 50.139 -10.879 1.00 6.54 240 GLY A C 1
ATOM 1821 O O . GLY A 1 240 ? 1.975 50.488 -12.045 1.00 8.86 240 GLY A O 1
ATOM 1822 N N . VAL A 1 241 ? 1.583 50.957 -9.899 1.00 6.73 241 VAL A N 1
ATOM 1823 C CA . VAL A 1 241 ? 1.238 52.362 -10.174 1.00 6.83 241 VAL A CA 1
ATOM 1824 C C . VAL A 1 241 ? 2.539 53.096 -10.438 1.00 7.40 241 VAL A C 1
ATOM 1825 O O . VAL A 1 241 ? 3.454 53.086 -9.609 1.00 9.25 241 VAL A O 1
ATOM 1829 N N . LYS A 1 242 ? 2.591 53.730 -11.602 1.00 7.26 242 LYS A N 1
ATOM 1830 C CA . LYS A 1 242 ? 3.728 54.522 -12.035 1.00 8.17 242 LYS A CA 1
ATOM 1831 C C . LYS A 1 242 ? 3.560 56.015 -11.877 1.00 7.67 242 LYS A C 1
ATOM 1832 O O . LYS A 1 242 ? 4.551 56.721 -11.714 1.00 9.38 242 LYS A O 1
ATOM 1838 N N . SER A 1 243 ? 2.331 56.500 -12.005 1.00 7.93 243 SER A N 1
ATOM 1839 C CA A SER A 1 243 ? 2.038 57.920 -11.930 0.50 7.91 243 SER A CA 1
ATOM 1840 C CA B SER A 1 243 ? 2.020 57.925 -11.979 0.50 7.58 243 SER A CA 1
ATOM 1841 C C . SER A 1 243 ? 0.581 58.097 -11.528 1.00 7.48 243 SER A C 1
ATOM 1842 O O . SER A 1 243 ? -0.202 57.133 -11.577 1.00 7.83 243 SER A O 1
ATOM 1847 N N . ILE A 1 244 ? 0.244 59.304 -11.097 1.00 7.79 244 ILE A N 1
ATOM 1848 C CA . ILE A 1 244 ? -1.121 59.685 -10.798 1.00 7.50 244 ILE A CA 1
ATOM 1849 C C . ILE A 1 244 ? -1.440 60.953 -11.595 1.00 7.75 244 ILE A C 1
ATOM 1850 O O . ILE A 1 244 ? -0.627 61.871 -11.619 1.00 8.11 244 ILE A O 1
ATOM 1855 N N . LYS A 1 245 ? -2.613 60.984 -12.210 1.00 7.84 245 LYS A N 1
ATOM 1856 C CA . LYS A 1 245 ? -3.160 62.176 -12.839 1.00 7.94 245 LYS A CA 1
ATOM 1857 C C . LYS A 1 245 ? -4.432 62.581 -12.132 1.00 7.98 245 LYS A C 1
ATOM 1858 O O . LYS A 1 245 ? -5.219 61.731 -11.700 1.00 9.40 245 LYS A O 1
ATOM 1864 N N . ILE A 1 246 ? -4.642 63.893 -12.022 1.00 7.73 246 ILE A N 1
ATOM 1865 C CA . ILE A 1 246 ? -5.908 64.430 -11.498 1.00 8.07 246 ILE A CA 1
ATOM 1866 C C . ILE A 1 246 ? -6.401 65.416 -12.531 1.00 9.10 246 ILE A C 1
ATOM 1867 O O . ILE A 1 246 ? -5.646 66.325 -12.978 1.00 9.92 246 ILE A O 1
ATOM 1872 N N . ASN A 1 247 ? -7.642 65.254 -12.979 1.00 10.22 247 ASN A N 1
ATOM 1873 C CA . ASN A 1 247 ? -8.145 66.063 -14.079 1.00 11.54 247 ASN A CA 1
ATOM 1874 C C . ASN A 1 247 ? -7.189 66.020 -15.267 1.00 11.13 247 ASN A C 1
ATOM 1875 O O . ASN A 1 247 ? -7.006 67.009 -15.931 1.00 13.12 247 ASN A O 1
ATOM 1880 N N . SER A 1 248 ? -6.643 64.856 -15.560 1.00 10.63 248 SER A N 1
ATOM 1881 C CA . SER A 1 248 ? -5.798 64.563 -16.699 1.00 12.38 248 SER A CA 1
ATOM 1882 C C . SER A 1 248 ? -4.434 65.199 -16.649 1.00 12.54 248 SER A C 1
ATOM 1883 O O . SER A 1 248 ? -3.725 65.163 -17.635 1.00 16.76 248 SER A O 1
ATOM 1886 N N . LYS A 1 249 ? -4.052 65.760 -15.515 1.00 11.03 249 LYS A N 1
ATOM 1887 C CA . LYS A 1 249 ? -2.751 66.405 -15.342 1.00 10.53 249 LYS A CA 1
ATOM 1888 C C . LYS A 1 249 ? -1.921 65.613 -14.377 1.00 9.59 249 LYS A C 1
ATOM 1889 O O . LYS A 1 249 ? -2.399 65.219 -13.313 1.00 8.86 249 LYS A O 1
ATOM 1895 N N . ILE A 1 250 ? -0.656 65.388 -14.701 1.00 11.03 250 ILE A N 1
ATOM 1896 C CA . ILE A 1 250 ? 0.251 64.662 -13.831 1.00 10.66 250 ILE A CA 1
ATOM 1897 C C . ILE A 1 250 ? 0.344 65.377 -12.486 1.00 9.52 250 ILE A C 1
ATOM 1898 O O . ILE A 1 250 ? 0.524 66.593 -12.450 1.00 12.75 250 ILE A O 1
ATOM 1903 N N . VAL A 1 251 ? 0.295 64.598 -11.399 1.00 8.32 251 VAL A N 1
ATOM 1904 C CA . VAL A 1 251 ? 0.620 65.003 -10.068 1.00 8.84 251 VAL A CA 1
ATOM 1905 C C . VAL A 1 251 ? 2.027 64.518 -9.805 1.00 8.25 251 VAL A C 1
ATOM 1906 O O . VAL A 1 251 ? 2.224 63.319 -9.714 1.00 10.16 251 VAL A O 1
ATOM 1910 N N . ALA A 1 252 ? 2.993 65.388 -9.718 1.00 10.46 252 ALA A N 1
ATOM 1911 C CA . ALA A 1 252 ? 4.376 64.934 -9.605 1.00 10.94 252 ALA A CA 1
ATOM 1912 C C . ALA A 1 252 ? 4.618 64.202 -8.307 1.00 9.30 252 ALA A C 1
ATOM 1913 O O . ALA A 1 252 ? 4.294 64.747 -7.262 1.00 11.27 252 ALA A O 1
ATOM 1915 N N . LEU A 1 253 ? 5.146 62.998 -8.380 1.00 8.69 253 LEU A N 1
ATOM 1916 C CA . LEU A 1 253 ? 5.365 62.138 -7.214 1.00 8.58 253 LEU A CA 1
ATOM 1917 C C . LEU A 1 253 ? 6.817 61.728 -7.125 1.00 8.72 253 LEU A C 1
ATOM 1918 O O . LEU A 1 253 ? 7.571 61.726 -8.116 1.00 9.54 253 LEU A O 1
ATOM 1923 N N . ASN A 1 254 ? 7.216 61.349 -5.899 1.00 9.63 254 ASN A N 1
ATOM 1924 C CA . ASN A 1 254 ? 8.507 60.721 -5.697 1.00 9.83 254 ASN A CA 1
ATOM 1925 C C . ASN A 1 254 ? 8.426 59.273 -6.142 1.00 9.05 254 ASN A C 1
ATOM 1926 O O . ASN A 1 254 ? 7.887 58.422 -5.415 1.00 9.95 254 ASN A O 1
ATOM 1931 N N . THR A 1 255 ? 8.941 58.986 -7.323 1.00 9.79 255 THR A N 1
ATOM 1932 C CA . THR A 1 255 ? 8.792 57.669 -7.934 1.00 11.49 255 THR A CA 1
ATOM 1933 C C . THR A 1 255 ? 9.520 56.567 -7.215 1.00 10.55 255 THR A C 1
ATOM 1934 O O . THR A 1 255 ? 9.102 55.386 -7.317 1.00 11.68 255 THR A O 1
ATOM 1938 N N . SER A 1 256 ? 10.523 56.892 -6.417 1.00 10.78 256 SER A N 1
ATOM 1939 C CA A SER A 1 256 ? 11.133 55.834 -5.675 0.50 11.47 256 SER A CA 1
ATOM 1940 C CA B SER A 1 256 ? 11.162 55.902 -5.599 0.50 11.48 256 SER A CA 1
ATOM 1941 C C . SER A 1 256 ? 10.176 55.219 -4.671 1.00 10.54 256 SER A C 1
ATOM 1942 O O . SER A 1 256 ? 10.296 54.020 -4.382 1.00 13.16 256 SER A O 1
ATOM 1947 N N . LEU A 1 257 ? 9.178 55.973 -4.235 1.00 8.64 257 LEU A N 1
ATOM 1948 C CA . LEU A 1 257 ? 8.176 55.445 -3.311 1.00 8.30 257 LEU A CA 1
ATOM 1949 C C . LEU A 1 257 ? 7.235 54.481 -3.998 1.00 7.96 257 LEU A C 1
ATOM 1950 O O . LEU A 1 257 ? 6.593 53.665 -3.321 1.00 7.99 257 LEU A O 1
ATOM 1955 N N . LEU A 1 258 ? 7.088 54.586 -5.301 1.00 9.21 258 LEU A N 1
ATOM 1956 C CA . LEU A 1 258 ? 6.182 53.721 -6.068 1.00 8.95 258 LEU A CA 1
ATOM 1957 C C . LEU A 1 258 ? 6.777 52.376 -6.424 1.00 9.09 258 LEU A C 1
ATOM 1958 O O . LEU A 1 258 ? 6.056 51.439 -6.640 1.00 10.39 258 LEU A O 1
ATOM 1963 N N . SER A 1 259 ? 8.095 52.297 -6.480 1.00 9.98 259 SER A N 1
ATOM 1964 C CA A SER A 1 259 ? 8.831 51.061 -6.620 0.50 10.35 259 SER A CA 1
ATOM 1965 C CA B SER A 1 259 ? 8.783 51.033 -6.661 0.50 10.70 259 SER A CA 1
ATOM 1966 C C . SER A 1 259 ? 8.885 50.339 -5.294 1.00 10.20 259 SER A C 1
ATOM 1967 O O . SER A 1 259 ? 8.744 50.986 -4.247 1.00 11.85 259 SER A O 1
ATOM 1972 N N . ILE A 1 260 ? 9.010 49.008 -5.347 1.00 13.09 260 ILE A N 1
ATOM 1973 C CA . ILE A 1 260 ? 9.166 48.145 -4.170 1.00 12.29 260 ILE A CA 1
ATOM 1974 C C . ILE A 1 260 ? 10.664 47.876 -4.085 1.00 13.76 260 ILE A C 1
ATOM 1975 O O . ILE A 1 260 ? 11.286 47.250 -4.950 1.00 16.39 260 ILE A O 1
ATOM 1980 N N . SER A 1 261 ? 11.268 48.339 -3.009 1.00 14.22 261 SER A N 1
ATOM 1981 C CA . SER A 1 261 ? 12.683 48.087 -2.798 1.00 15.97 261 SER A CA 1
ATOM 1982 C C . SER A 1 261 ? 12.968 46.633 -2.394 1.00 17.07 261 SER A C 1
ATOM 1983 O O . SER A 1 261 ? 12.089 45.865 -2.038 1.00 17.18 261 SER A O 1
ATOM 1986 N N . SER A 1 262 ? 14.248 46.232 -2.502 1.00 19.49 262 SER A N 1
ATOM 1987 C CA . SER A 1 262 ? 14.680 44.892 -2.064 1.00 21.50 262 SER A CA 1
ATOM 1988 C C . SER A 1 262 ? 14.388 44.614 -0.584 1.00 18.60 262 SER A C 1
ATOM 1989 O O . SER A 1 262 ? 14.177 43.450 -0.215 1.00 21.76 262 SER A O 1
ATOM 1992 N N . ALA A 1 263 ? 14.319 45.669 0.238 1.00 19.21 263 ALA A N 1
ATOM 1993 C CA . ALA A 1 263 ? 13.880 45.614 1.656 1.00 19.77 263 ALA A CA 1
ATOM 1994 C C . ALA A 1 263 ? 12.408 45.675 1.884 1.00 16.69 263 ALA A C 1
ATOM 1995 O O . ALA A 1 263 ? 11.954 45.700 3.029 1.00 18.87 263 ALA A O 1
ATOM 1997 N N . GLY A 1 264 ? 11.681 45.721 0.789 1.00 17.06 264 GLY A N 1
ATOM 1998 C CA . GLY A 1 264 ? 10.273 45.598 0.817 1.00 14.27 264 GLY A CA 1
ATOM 1999 C C . GLY A 1 264 ? 9.493 46.887 1.075 1.00 11.61 264 GLY A C 1
ATOM 2000 O O . GLY A 1 264 ? 8.301 46.801 1.358 1.00 10.86 264 GLY A O 1
ATOM 2001 N N . LEU A 1 265 ? 10.121 48.058 0.911 1.00 12.21 265 LEU A N 1
ATOM 2002 C CA . LEU A 1 265 ? 9.425 49.323 1.156 1.00 10.72 265 LEU A CA 1
ATOM 2003 C C . LEU A 1 265 ? 8.903 49.918 -0.142 1.00 10.44 265 LEU A C 1
ATOM 2004 O O . LEU A 1 265 ? 9.621 49.959 -1.129 1.00 12.82 265 LEU A O 1
ATOM 2009 N N . GLY A 1 266 ? 7.669 50.411 -0.113 1.00 8.86 266 GLY A N 1
ATOM 2010 C CA . GLY A 1 266 ? 7.094 51.121 -1.211 1.00 8.12 266 GLY A CA 1
ATOM 2011 C C . GLY A 1 266 ? 6.022 50.337 -1.936 1.00 6.97 266 GLY A C 1
ATOM 2012 O O . GLY A 1 266 ? 5.519 49.313 -1.463 1.00 9.28 266 GLY A O 1
ATOM 2013 N N . GLY A 1 267 ? 5.671 50.825 -3.092 1.00 6.72 267 GLY A N 1
ATOM 2014 C CA . GLY A 1 267 ? 4.698 50.179 -3.921 1.00 6.73 267 GLY A CA 1
ATOM 2015 C C . GLY A 1 267 ? 3.253 50.472 -3.544 1.00 5.70 267 GLY A C 1
ATOM 2016 O O . GLY A 1 267 ? 2.971 51.308 -2.684 1.00 6.47 267 GLY A O 1
ATOM 2017 N N . THR A 1 268 ? 2.372 49.759 -4.242 1.00 5.85 268 THR A N 1
ATOM 2018 C CA . THR A 1 268 ? 0.926 49.899 -4.161 1.00 5.57 268 THR A CA 1
ATOM 2019 C C . THR A 1 268 ? 0.327 48.534 -3.935 1.00 5.32 268 THR A C 1
ATOM 2020 O O . THR A 1 268 ? 0.557 47.614 -4.727 1.00 5.80 268 THR A O 1
ATOM 2024 N N . LYS A 1 269 ? -0.475 48.393 -2.864 1.00 5.30 269 LYS A N 1
ATOM 2025 C CA . LYS A 1 269 ? -1.204 47.144 -2.613 1.00 5.30 269 LYS A CA 1
ATOM 2026 C C . LYS A 1 269 ? -2.692 47.472 -2.506 1.00 5.23 269 LYS A C 1
ATOM 2027 O O . LYS A 1 269 ? -3.100 48.622 -2.353 1.00 6.04 269 LYS A O 1
ATOM 2033 N N . ILE A 1 270 ? -3.495 46.402 -2.528 1.00 5.31 270 ILE A N 1
ATOM 2034 C CA . ILE A 1 270 ? -4.945 46.501 -2.409 1.00 5.00 270 ILE A CA 1
ATOM 2035 C C . ILE A 1 270 ? -5.344 45.852 -1.076 1.00 5.00 270 ILE A C 1
ATOM 2036 O O . ILE A 1 270 ? -4.873 44.762 -0.746 1.00 6.36 270 ILE A O 1
ATOM 2041 N N . SER A 1 271 ? -6.227 46.519 -0.328 1.00 5.24 271 SER A N 1
ATOM 2042 C CA . SER A 1 271 ? -6.610 46.088 1.010 1.00 5.23 271 SER A CA 1
ATOM 2043 C C . SER A 1 271 ? -8.127 46.206 1.215 1.00 5.19 271 SER A C 1
ATOM 2044 O O . SER A 1 271 ? -8.733 47.177 0.787 1.00 6.24 271 SER A O 1
ATOM 2047 N N . THR A 1 272 ? -8.678 45.242 1.960 1.00 4.71 272 THR A N 1
ATOM 2048 C CA . THR A 1 272 ? -10.026 45.352 2.438 1.00 4.92 272 THR A CA 1
ATOM 2049 C C . THR A 1 272 ? -10.170 45.751 3.902 1.00 4.96 272 THR A C 1
ATOM 2050 O O . THR A 1 272 ? -11.291 45.925 4.371 1.00 5.69 272 THR A O 1
ATOM 2054 N N . ILE A 1 273 ? -9.059 45.852 4.603 1.00 5.27 273 ILE A N 1
ATOM 2055 C CA . ILE A 1 273 ? -9.093 46.163 6.050 1.00 5.66 273 ILE A CA 1
ATOM 2056 C C . ILE A 1 273 ? -8.741 47.604 6.339 1.00 6.09 273 ILE A C 1
ATOM 2057 O O . ILE A 1 273 ? -8.859 48.028 7.486 1.00 7.52 273 ILE A O 1
ATOM 2062 N N . ASN A 1 274 ? -8.326 48.359 5.336 1.00 5.80 274 ASN A N 1
ATOM 2063 C CA . ASN A 1 274 ? -8.193 49.806 5.423 1.00 6.18 274 ASN A CA 1
ATOM 2064 C C . ASN A 1 274 ? -9.412 50.386 4.716 1.00 5.94 274 ASN A C 1
ATOM 2065 O O . ASN A 1 274 ? -9.565 50.142 3.520 1.00 6.46 274 ASN A O 1
ATOM 2070 N N . PRO A 1 275 ? -10.291 51.109 5.429 1.00 6.08 275 PRO A N 1
ATOM 2071 C CA A PRO A 1 275 ? -11.550 51.521 4.795 0.50 6.55 275 PRO A CA 1
ATOM 2072 C CA B PRO A 1 275 ? -11.543 51.525 4.816 0.50 6.66 275 PRO A CA 1
ATOM 2073 C C . PRO A 1 275 ? -11.369 52.593 3.729 1.00 5.78 275 PRO A C 1
ATOM 2074 O O . PRO A 1 275 ? -12.243 52.725 2.877 1.00 6.58 275 PRO A O 1
ATOM 2081 N N . TYR A 1 276 ? -10.298 53.371 3.806 1.00 5.97 276 TYR A N 1
ATOM 2082 C CA . TYR A 1 276 ? -9.997 54.431 2.860 1.00 6.12 276 TYR A CA 1
ATOM 2083 C C . TYR A 1 276 ? -8.575 54.277 2.384 1.00 6.02 276 TYR A C 1
ATOM 2084 O O . TYR A 1 276 ? -7.704 53.848 3.126 1.00 7.73 276 TYR A O 1
ATOM 2093 N N . THR A 1 277 ? -8.325 54.653 1.138 1.00 5.97 277 THR A N 1
ATOM 2094 C CA . THR A 1 277 ? -6.974 54.560 0.591 1.00 5.80 277 THR A CA 1
ATOM 2095 C C . THR A 1 277 ? -6.010 55.367 1.469 1.00 6.00 277 THR A C 1
ATOM 2096 O O . THR A 1 277 ? -6.272 56.506 1.829 1.00 7.02 277 THR A O 1
ATOM 2100 N N . VAL A 1 278 ? -4.868 54.732 1.759 1.00 5.86 278 VAL A N 1
ATOM 2101 C CA . VAL A 1 278 ? -3.848 55.282 2.613 1.00 6.26 278 VAL A CA 1
ATOM 2102 C C . VAL A 1 278 ? -2.655 55.671 1.776 1.00 6.41 278 VAL A C 1
ATOM 2103 O O . VAL A 1 278 ? -2.147 54.855 0.997 1.00 7.25 278 VAL A O 1
ATOM 2107 N N . LEU A 1 279 ? -2.179 56.918 1.940 1.00 6.51 279 LEU A N 1
ATOM 2108 C CA . LEU A 1 279 ? -1.075 57.435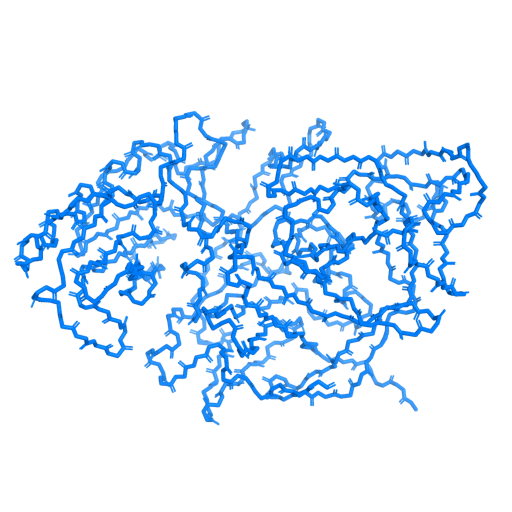 1.152 1.00 6.57 279 LEU A CA 1
ATOM 2109 C C . LEU A 1 279 ? 0.062 57.879 2.057 1.00 7.11 279 LEU A C 1
ATOM 2110 O O . LEU A 1 279 ? -0.155 58.607 3.037 1.00 7.99 279 LEU A O 1
ATOM 2115 N N . GLU A 1 280 ? 1.270 57.500 1.694 1.00 7.23 280 GLU A N 1
ATOM 2116 C CA . GLU A 1 280 ? 2.479 58.058 2.350 1.00 8.21 280 GLU A CA 1
ATOM 2117 C C . GLU A 1 280 ? 2.390 59.591 2.311 1.00 7.65 280 GLU A C 1
ATOM 2118 O O . GLU A 1 280 ? 1.876 60.156 1.332 1.00 7.82 280 GLU A O 1
ATOM 2124 N N . THR A 1 281 ? 2.915 60.260 3.326 1.00 8.44 281 THR A N 1
ATOM 2125 C CA . THR A 1 281 ? 2.637 61.699 3.486 1.00 8.90 281 THR A CA 1
ATOM 2126 C C . THR A 1 281 ? 2.981 62.545 2.245 1.00 8.35 281 THR A C 1
ATOM 2127 O O . THR A 1 281 ? 2.207 63.435 1.904 1.00 8.83 281 THR A O 1
ATOM 2131 N N . SER A 1 282 ? 4.140 62.332 1.630 1.00 8.71 282 SER A N 1
ATOM 2132 C CA . SER A 1 282 ? 4.462 63.174 0.482 1.00 9.41 282 SER A CA 1
ATOM 2133 C C . SER A 1 282 ? 3.482 62.967 -0.673 1.00 8.09 282 SER A C 1
ATOM 2134 O O . SER A 1 282 ? 3.119 63.901 -1.382 1.00 8.66 282 SER A O 1
ATOM 2137 N N . ILE A 1 283 ? 3.044 61.716 -0.861 1.00 7.57 283 ILE A N 1
ATOM 2138 C CA . ILE A 1 283 ? 2.057 61.408 -1.907 1.00 7.31 283 ILE A CA 1
ATOM 2139 C C . ILE A 1 283 ? 0.706 62.033 -1.506 1.00 7.20 283 ILE A C 1
ATOM 2140 O O . ILE A 1 283 ? 0.021 62.614 -2.330 1.00 7.77 283 ILE A O 1
ATOM 2145 N N . TYR A 1 284 ? 0.340 61.885 -0.244 1.00 7.32 284 TYR A N 1
ATOM 2146 C CA . TYR A 1 284 ? -0.853 62.480 0.285 1.00 7.86 284 TYR A CA 1
ATOM 2147 C C . TYR A 1 284 ? -0.887 63.978 0.038 1.00 7.80 284 TYR A C 1
ATOM 2148 O O . TYR A 1 284 ? -1.896 64.519 -0.414 1.00 8.21 284 TYR A O 1
ATOM 2157 N N . LYS A 1 285 ? 0.212 64.665 0.358 1.00 8.13 285 LYS A N 1
ATOM 2158 C CA . LYS A 1 285 ? 0.276 66.105 0.154 1.00 8.91 285 LYS A CA 1
ATOM 2159 C C . LYS A 1 285 ? 0.089 66.454 -1.324 1.00 8.58 285 LYS A C 1
ATOM 2160 O O . LYS A 1 285 ? -0.661 67.341 -1.685 1.00 9.50 285 LYS A O 1
ATOM 2166 N N . ALA A 1 286 ? 0.811 65.757 -2.188 1.00 8.56 286 ALA A N 1
ATOM 2167 C CA . ALA A 1 286 ? 0.750 66.043 -3.612 1.00 9.11 286 ALA A CA 1
ATOM 2168 C C . ALA A 1 286 ? -0.667 65.841 -4.174 1.00 8.50 286 ALA A C 1
ATOM 2169 O O . ALA A 1 286 ? -1.179 66.650 -4.924 1.00 8.86 286 ALA A O 1
ATOM 2171 N N . VAL A 1 287 ? -1.252 64.702 -3.827 1.00 8.06 287 VAL A N 1
ATOM 2172 C CA . VAL A 1 287 ? -2.583 64.339 -4.312 1.00 7.89 287 VAL A CA 1
ATOM 2173 C C . VAL A 1 287 ? -3.635 65.299 -3.765 1.00 7.94 287 VAL A C 1
ATOM 2174 O O . VAL A 1 287 ? -4.462 65.821 -4.548 1.00 8.69 287 VAL A O 1
ATOM 2178 N N . THR A 1 288 ? -3.640 65.522 -2.468 1.00 8.59 288 THR A N 1
ATOM 2179 C CA . THR A 1 288 ? -4.658 66.399 -1.901 1.00 9.14 288 THR A CA 1
ATOM 2180 C C . THR A 1 288 ? -4.517 67.827 -2.413 1.00 9.01 288 THR A C 1
ATOM 2181 O O . THR A 1 288 ? -5.521 68.449 -2.730 1.00 9.54 288 THR A O 1
ATOM 2185 N N . GLU A 1 289 ? -3.301 68.337 -2.510 1.00 8.88 289 GLU A N 1
ATOM 2186 C CA . GLU A 1 289 ? -3.119 69.711 -3.004 1.00 9.54 289 GLU A CA 1
ATOM 2187 C C . GLU A 1 289 ? -3.604 69.863 -4.441 1.00 9.88 289 GLU A C 1
ATOM 2188 O O . GLU A 1 289 ? -4.309 70.843 -4.770 1.00 10.18 289 GLU A O 1
ATOM 2194 N N . ALA A 1 290 ? -3.283 68.891 -5.307 1.00 9.37 290 ALA A N 1
ATOM 2195 C CA . ALA A 1 290 ? -3.747 68.954 -6.672 1.00 9.51 290 ALA A CA 1
ATOM 2196 C C . ALA A 1 290 ? -5.257 68.823 -6.734 1.00 9.39 290 ALA A C 1
ATOM 2197 O O . ALA A 1 290 ? -5.924 69.483 -7.521 1.00 9.95 290 ALA A O 1
ATOM 2199 N N . PHE A 1 291 ? -5.841 67.942 -5.922 1.00 8.49 291 PHE A N 1
ATOM 2200 C CA . PHE A 1 291 ? -7.288 67.762 -5.935 1.00 8.21 291 PHE A CA 1
ATOM 2201 C C . PHE A 1 291 ? -7.991 69.015 -5.491 1.00 8.38 291 PHE A C 1
ATOM 2202 O O . PHE A 1 291 ? -9.007 69.390 -6.076 1.00 9.03 291 PHE A O 1
ATOM 2210 N N . ILE A 1 292 ? -7.472 69.660 -4.463 1.00 8.70 292 ILE A N 1
ATOM 2211 C CA . ILE A 1 292 ? -8.048 70.927 -3.973 1.00 8.85 292 ILE A CA 1
ATOM 2212 C C . ILE A 1 292 ? -7.978 71.971 -5.067 1.00 9.31 292 ILE A C 1
ATOM 2213 O O . ILE A 1 292 ? -8.954 72.702 -5.310 1.00 9.82 292 ILE A O 1
ATOM 2218 N N . LYS A 1 293 ? -6.849 72.070 -5.760 1.00 9.72 293 LYS A N 1
ATOM 2219 C CA . LYS A 1 293 ? -6.682 73.097 -6.823 1.00 10.31 293 LYS A CA 1
ATOM 2220 C C . LYS A 1 293 ? -7.631 72.832 -7.981 1.00 9.86 293 LYS A C 1
ATOM 2221 O O . LYS A 1 293 ? -8.287 73.743 -8.507 1.00 11.45 293 LYS A O 1
ATOM 2227 N N . GLU A 1 294 ? -7.711 71.564 -8.418 1.00 10.20 294 GLU A N 1
ATOM 2228 C CA . GLU A 1 294 ? -8.586 71.243 -9.532 1.00 10.15 294 GLU A CA 1
ATOM 2229 C C . GLU A 1 294 ? -10.049 71.428 -9.147 1.00 10.31 294 GLU A C 1
ATOM 2230 O O . GLU A 1 294 ? -10.884 71.788 -10.001 1.00 12.01 294 GLU A O 1
ATOM 2236 N N . SER A 1 295 ? -10.419 71.111 -7.900 1.00 9.69 295 SER A N 1
ATOM 2237 C CA . SER A 1 295 ? -11.771 71.352 -7.417 1.00 9.88 295 SER A CA 1
ATOM 2238 C C . SER A 1 295 ? -12.085 72.875 -7.415 1.00 10.69 295 SER A C 1
ATOM 2239 O O . SER A 1 295 ? -13.171 73.273 -7.846 1.00 11.42 295 SER A O 1
ATOM 2242 N N . ALA A 1 296 ? -11.140 73.689 -6.937 1.00 10.92 296 ALA A N 1
ATOM 2243 C CA . ALA A 1 296 ? -11.334 75.132 -6.928 1.00 11.63 296 ALA A CA 1
ATOM 2244 C C . ALA A 1 296 ? -11.546 75.663 -8.339 1.00 12.38 296 ALA A C 1
ATOM 2245 O O . ALA A 1 296 ? -12.330 76.588 -8.559 1.00 14.26 296 ALA A O 1
ATOM 2247 N N . ALA A 1 297 ? -10.889 75.069 -9.319 1.00 12.25 297 ALA A N 1
ATOM 2248 C CA . ALA A 1 297 ? -11.069 75.495 -10.708 1.00 14.36 297 ALA A CA 1
ATOM 2249 C C . ALA A 1 297 ? -12.480 75.258 -11.240 1.00 14.91 297 ALA A C 1
ATOM 2250 O O . ALA A 1 297 ? -12.858 75.915 -12.215 1.00 18.26 297 ALA A O 1
ATOM 2252 N N . ARG A 1 298 ? -13.241 74.357 -10.619 1.00 13.63 298 ARG A N 1
ATOM 2253 C CA . ARG A 1 298 ? -14.643 74.162 -10.983 1.00 14.03 298 ARG A CA 1
ATOM 2254 C C . ARG A 1 298 ? -15.570 74.637 -9.857 1.00 13.45 298 ARG A C 1
ATOM 2255 O O . ARG A 1 298 ? -16.717 74.216 -9.738 1.00 14.82 298 ARG A O 1
ATOM 2263 N N . ASN A 1 299 ? -15.099 75.600 -9.080 1.00 12.83 299 ASN A N 1
ATOM 2264 C CA . ASN A 1 299 ? -15.926 76.329 -8.082 1.00 13.05 299 ASN A CA 1
ATOM 2265 C C . ASN A 1 299 ? -16.403 75.469 -6.930 1.00 12.48 299 ASN A C 1
ATOM 2266 O O . ASN A 1 299 ? -17.423 75.743 -6.335 1.00 13.87 299 ASN A O 1
ATOM 2271 N N . ILE A 1 300 ? -15.576 74.473 -6.591 1.00 11.12 300 ILE A N 1
ATOM 2272 C CA . ILE A 1 300 ? -15.813 73.620 -5.455 1.00 10.59 300 ILE A CA 1
ATOM 2273 C C . ILE A 1 300 ? -14.840 74.049 -4.360 1.00 10.95 300 ILE A C 1
ATOM 2274 O O . ILE A 1 300 ? -13.638 73.767 -4.453 1.00 11.67 300 ILE A O 1
ATOM 2279 N N . THR A 1 301 ? -15.361 74.757 -3.347 1.00 10.41 301 THR A N 1
ATOM 2280 C CA . THR A 1 301 ? -14.552 75.365 -2.317 1.00 10.16 301 THR A CA 1
ATOM 2281 C C . THR A 1 301 ? -14.190 74.411 -1.204 1.00 9.18 301 THR A C 1
ATOM 2282 O O . THR A 1 301 ? -15.007 73.636 -0.743 1.00 9.94 301 THR A O 1
ATOM 2286 N N . ARG A 1 302 ? -12.940 74.486 -0.761 1.00 8.96 302 ARG A N 1
ATOM 2287 C CA . ARG A 1 302 ? -12.461 73.718 0.375 1.00 8.73 302 ARG A CA 1
ATOM 2288 C C . ARG A 1 302 ? -13.104 74.245 1.664 1.00 8.75 302 ARG A C 1
ATOM 2289 O O . ARG A 1 302 ? -13.161 75.463 1.890 1.00 9.86 302 ARG A O 1
ATOM 2297 N N . VAL A 1 303 ? -13.530 73.311 2.525 1.00 8.83 303 VAL A N 1
ATOM 2298 C CA . VAL A 1 303 ? -14.099 73.601 3.823 1.00 8.96 303 VAL A CA 1
ATOM 2299 C C . VAL A 1 303 ? -13.291 72.814 4.865 1.00 9.72 303 VAL A C 1
ATOM 2300 O O . VAL A 1 303 ? -12.389 72.058 4.569 1.00 10.68 303 VAL A O 1
ATOM 2304 N N . ALA A 1 304 ? -13.641 73.017 6.127 1.00 11.00 304 ALA A N 1
ATOM 2305 C CA . ALA A 1 304 ? -12.884 72.432 7.208 1.00 12.33 304 ALA A CA 1
ATOM 2306 C C . ALA A 1 304 ? -12.824 70.920 7.090 1.00 11.19 304 ALA A C 1
ATOM 2307 O O . ALA A 1 304 ? -13.789 70.238 6.772 1.00 11.29 304 ALA A O 1
ATOM 2309 N N . SER A 1 305 ? -11.643 70.377 7.359 1.00 11.79 305 SER A N 1
ATOM 2310 C CA . SER A 1 305 ? -11.445 68.946 7.305 1.00 11.52 305 SER A CA 1
ATOM 2311 C C . SER A 1 305 ? -12.249 68.229 8.387 1.00 11.71 305 SER A C 1
ATOM 2312 O O . SER A 1 305 ? -12.398 68.696 9.504 1.00 14.93 305 SER A O 1
ATOM 2315 N N . VAL A 1 306 ? -12.719 67.040 8.016 1.00 11.85 306 VAL A N 1
ATOM 2316 C CA . VAL A 1 306 ? -13.454 66.159 8.885 1.00 12.26 306 VAL A CA 1
ATOM 2317 C C . VAL A 1 306 ? -12.660 64.862 9.011 1.00 11.96 306 VAL A C 1
ATOM 2318 O O . VAL A 1 306 ? -12.446 64.172 8.028 1.00 11.05 306 VAL A O 1
ATOM 2322 N N . ALA A 1 307 ? -12.163 64.553 10.205 1.00 14.19 307 ALA A N 1
ATOM 2323 C CA . ALA A 1 307 ? -11.377 63.330 10.447 1.00 13.13 307 ALA A CA 1
ATOM 2324 C C . ALA A 1 307 ? -12.186 62.107 9.940 1.00 12.87 307 ALA A C 1
ATOM 2325 O O . ALA A 1 307 ? -13.382 62.037 10.140 1.00 15.03 307 ALA A O 1
ATOM 2327 N N . PRO A 1 308 ? -11.539 61.156 9.242 1.00 12.09 308 PRO A N 1
ATOM 2328 C CA . PRO A 1 308 ? -10.096 61.035 9.060 1.00 11.89 308 PRO A CA 1
ATOM 2329 C C . PRO A 1 308 ? -9.445 61.736 7.859 1.00 10.16 308 PRO A C 1
ATOM 2330 O O . PRO A 1 308 ? -8.295 61.493 7.538 1.00 11.90 308 PRO A O 1
ATOM 2334 N N . PHE A 1 309 ? -10.220 62.581 7.196 1.00 10.70 309 PHE A N 1
ATOM 2335 C CA . PHE A 1 309 ? -9.856 63.183 5.923 1.00 10.13 309 PHE A CA 1
ATOM 2336 C C . PHE A 1 309 ? -9.178 64.539 6.116 1.00 10.28 309 PHE A C 1
ATOM 2337 O O . PHE A 1 309 ? -9.330 65.171 7.160 1.00 13.92 309 PHE A O 1
ATOM 2345 N N . GLY A 1 310 ? -8.443 64.977 5.137 1.00 11.22 310 GLY A N 1
ATOM 2346 C CA . GLY A 1 310 ? -7.776 66.241 5.181 1.00 12.32 310 GLY A CA 1
ATOM 2347 C C . GLY A 1 310 ? -8.100 67.174 4.009 1.00 11.66 310 GLY A C 1
ATOM 2348 O O . GLY A 1 310 ? -7.456 68.204 3.839 1.00 14.75 310 GLY A O 1
ATOM 2349 N N . ALA A 1 311 ? -9.030 66.810 3.160 1.00 10.66 311 ALA A N 1
ATOM 2350 C CA . ALA A 1 311 ? -9.450 67.600 2.016 1.00 10.44 311 ALA A CA 1
ATOM 2351 C C . ALA A 1 311 ? -10.937 67.412 1.868 1.00 9.74 311 ALA A C 1
ATOM 2352 O O . ALA A 1 311 ? -11.376 66.378 1.373 1.00 10.57 311 ALA A O 1
ATOM 2354 N N . CYS A 1 312 ? -11.699 68.394 2.315 1.00 9.17 312 CYS A N 1
ATOM 2355 C CA . CYS A 1 312 ? -13.121 68.364 2.332 1.00 8.73 312 CYS A CA 1
ATOM 2356 C C . CYS A 1 312 ? -13.673 69.617 1.651 1.00 8.42 312 CYS A C 1
ATOM 2357 O O . CYS A 1 312 ? -13.008 70.636 1.641 1.00 8.67 312 CYS A O 1
ATOM 2360 N N . PHE A 1 313 ? -14.897 69.505 1.158 1.00 8.32 313 PHE A N 1
ATOM 2361 C CA . PHE A 1 313 ? -15.428 70.471 0.203 1.00 8.45 313 PHE A CA 1
ATOM 2362 C C . PHE A 1 313 ? -16.898 70.735 0.407 1.00 9.19 313 PHE A C 1
ATOM 2363 O O . PHE A 1 313 ? -17.668 69.875 0.812 1.00 9.67 313 PHE A O 1
ATOM 2371 N N . SER A 1 314 ? -17.311 71.965 0.049 1.00 9.61 314 SER A N 1
ATOM 2372 C CA . SER A 1 314 ? -18.713 72.300 -0.062 1.00 9.85 314 SER A CA 1
ATOM 2373 C C . SER A 1 314 ? -19.356 71.561 -1.218 1.00 10.10 314 SER A C 1
ATOM 2374 O O . SER A 1 314 ? -18.756 71.407 -2.278 1.00 10.57 314 SER A O 1
ATOM 2377 N N . THR A 1 315 ? -20.617 71.187 -1.050 1.00 10.95 315 THR A N 1
ATOM 2378 C CA . THR A 1 315 ? -21.384 70.609 -2.129 1.00 11.36 315 THR A CA 1
ATOM 2379 C C . THR A 1 315 ? -22.162 71.635 -2.968 1.00 11.96 315 THR A C 1
ATOM 2380 O O . THR A 1 315 ? -22.861 71.230 -3.887 1.00 13.69 315 THR A O 1
ATOM 2384 N N . ASP A 1 316 ? -22.027 72.926 -2.656 1.00 12.75 316 ASP A N 1
ATOM 2385 C CA . ASP A 1 316 ? -22.867 73.968 -3.282 1.00 13.57 316 ASP A CA 1
ATOM 2386 C C . ASP A 1 316 ? -22.921 73.817 -4.806 1.00 13.30 316 ASP A C 1
ATOM 2387 O O . ASP A 1 316 ? -23.995 74.004 -5.408 1.00 16.80 316 ASP A O 1
ATOM 2392 N N . ASN A 1 317 ? -21.756 73.588 -5.412 1.00 12.60 317 ASN A N 1
ATOM 2393 C CA . ASN A 1 317 ? -21.608 73.593 -6.856 1.00 13.49 317 ASN A CA 1
ATOM 2394 C C . ASN A 1 317 ? -21.286 72.242 -7.431 1.00 14.76 317 ASN A C 1
ATOM 2395 O O . ASN A 1 317 ? -20.887 72.147 -8.563 1.00 17.90 317 ASN A O 1
ATOM 2400 N N . ILE A 1 318 ? -21.505 71.176 -6.673 1.00 12.72 318 ILE A N 1
ATOM 2401 C CA . ILE A 1 318 ? -21.241 69.848 -7.150 1.00 13.00 318 ILE A CA 1
ATOM 2402 C C . ILE A 1 318 ? -22.501 69.330 -7.811 1.00 14.87 318 ILE A C 1
ATOM 2403 O O . ILE A 1 318 ? -23.576 69.361 -7.261 1.00 18.70 318 ILE A O 1
ATOM 2408 N N . LEU A 1 319 ? -22.356 68.861 -9.025 1.00 16.54 319 LEU A N 1
ATOM 2409 C CA . LEU A 1 319 ? -23.425 68.209 -9.763 1.00 17.42 319 LEU A CA 1
ATOM 2410 C C . LEU A 1 319 ? -23.404 66.694 -9.507 1.00 17.73 319 LEU A C 1
ATOM 2411 O O . LEU A 1 319 ? -22.333 66.091 -9.375 1.00 17.31 319 LEU A O 1
ATOM 2416 N N . SER A 1 320 ? -24.583 66.081 -9.477 1.00 21.21 320 SER A N 1
ATOM 2417 C CA . SER A 1 320 ? -24.687 64.642 -9.340 1.00 19.79 320 SER A CA 1
ATOM 2418 C C . SER A 1 320 ? -24.628 64.075 -10.769 1.00 19.85 320 SER A C 1
ATOM 2419 O O . SER A 1 320 ? -25.188 64.641 -11.700 1.00 25.15 320 SER A O 1
ATOM 2422 N N . THR A 1 321 ? -23.876 63.000 -10.944 1.00 16.07 321 THR A N 1
ATOM 2423 C CA . THR A 1 321 ? -23.766 62.316 -12.213 1.00 15.83 321 THR A CA 1
ATOM 2424 C C . THR A 1 321 ? -23.966 60.803 -11.986 1.00 14.58 321 THR A C 1
ATOM 2425 O O . THR A 1 321 ? -23.904 60.315 -10.855 1.00 14.96 321 THR A O 1
ATOM 2429 N N . ARG A 1 322 ? -24.106 60.060 -13.074 1.00 15.75 322 ARG A N 1
ATOM 2430 C CA . ARG A 1 322 ? -24.223 58.621 -12.996 1.00 15.50 322 ARG A CA 1
ATOM 2431 C C . ARG A 1 322 ? -23.026 57.995 -12.242 1.00 14.55 322 ARG A C 1
ATOM 2432 O O . ARG A 1 322 ? -23.142 56.919 -11.622 1.00 14.94 322 ARG A O 1
ATOM 2440 N N . LEU A 1 323 ? -21.863 58.633 -12.389 1.00 12.99 323 LEU A N 1
ATOM 2441 C CA . LEU A 1 323 ? -20.587 58.131 -11.826 1.00 12.50 323 LEU A CA 1
ATOM 2442 C C . LEU A 1 323 ? -20.227 58.791 -10.519 1.00 11.40 323 LEU A C 1
ATOM 2443 O O . LEU A 1 323 ? -19.093 58.636 -10.057 1.00 12.00 323 LEU A O 1
ATOM 2448 N N . GLY A 1 324 ? -21.202 59.448 -9.905 1.00 11.78 324 GLY A N 1
ATOM 2449 C CA . GLY A 1 324 ? -21.011 60.084 -8.638 1.00 10.90 324 GLY A CA 1
ATOM 2450 C C . GLY A 1 324 ? -20.882 61.594 -8.743 1.00 11.08 324 GLY A C 1
ATOM 2451 O O . GLY A 1 324 ? -21.095 62.183 -9.796 1.00 12.45 324 GLY A O 1
ATOM 2452 N N . PRO A 1 325 ? -20.532 62.249 -7.629 1.00 10.39 325 PRO A N 1
ATOM 2453 C CA . PRO A 1 325 ? -20.384 63.691 -7.672 1.00 10.52 325 PRO A CA 1
ATOM 2454 C C . PRO A 1 325 ? -19.372 64.076 -8.728 1.00 10.21 325 PRO A C 1
ATOM 2455 O O . PRO A 1 325 ? -18.349 63.423 -8.924 1.00 10.72 325 PRO A O 1
ATOM 2459 N N . SER A 1 326 ? -19.632 65.195 -9.401 1.00 11.53 326 SER A N 1
ATOM 2460 C CA . SER A 1 326 ? -18.796 65.695 -10.469 0.50 10.00 326 SER A CA 1
ATOM 2461 C C . SER A 1 326 ? -17.568 66.448 -9.973 1.00 11.86 326 SER A C 1
ATOM 2462 O O . SER A 1 326 ? -17.432 67.639 -10.112 1.00 19.28 326 SER A O 1
ATOM 2465 N N . VAL A 1 327 ? -16.621 65.716 -9.482 1.00 12.62 327 VAL A N 1
ATOM 2466 C CA . VAL A 1 327 ? -15.362 66.193 -8.957 1.00 10.38 327 VAL A CA 1
ATOM 2467 C C . VAL A 1 327 ? -14.269 65.813 -9.942 1.00 9.85 327 VAL A C 1
ATOM 2468 O O . VAL A 1 327 ? -14.473 64.958 -10.820 1.00 11.07 327 VAL A O 1
ATOM 2472 N N . PRO A 1 328 ? -13.082 66.363 -9.786 1.00 9.52 328 PRO A N 1
ATOM 2473 C CA . PRO A 1 328 ? -11.977 65.973 -10.673 1.00 10.20 328 PRO A CA 1
ATOM 2474 C C . PRO A 1 328 ? -11.746 64.453 -10.667 1.00 9.23 328 PRO A C 1
ATOM 2475 O O . PRO A 1 328 ? -11.766 63.816 -9.614 1.00 9.46 328 PRO A O 1
ATOM 2479 N N . SER A 1 329 ? -11.435 63.893 -11.823 1.00 10.20 329 SER A N 1
ATOM 2480 C CA . SER A 1 329 ? -11.073 62.482 -11.943 1.00 10.36 329 SER A CA 1
ATOM 2481 C C . SER A 1 329 ? -9.704 62.262 -11.334 1.00 9.45 329 SER A C 1
ATOM 2482 O O . SER A 1 329 ? -8.843 63.164 -11.303 1.00 10.99 329 SER A O 1
ATOM 2485 N N . ILE A 1 330 ? -9.487 61.050 -10.857 1.00 8.99 330 ILE A N 1
ATOM 2486 C CA . ILE A 1 330 ? -8.168 60.617 -10.429 1.00 8.50 330 ILE A CA 1
ATOM 2487 C C . ILE A 1 330 ? -7.843 59.340 -11.208 1.00 9.22 330 ILE A C 1
ATOM 2488 O O . ILE A 1 330 ? -8.614 58.398 -11.213 1.00 11.19 330 ILE A O 1
ATOM 2493 N N . ASP A 1 331 ? -6.702 59.346 -11.889 1.00 8.10 331 ASP A N 1
ATOM 2494 C CA . ASP A 1 331 ? -6.230 58.170 -12.617 1.00 7.84 331 ASP A CA 1
ATOM 2495 C C . ASP A 1 331 ? -4.940 57.662 -11.996 1.00 7.39 331 ASP A C 1
ATOM 2496 O O . ASP A 1 331 ? -3.991 58.417 -11.849 1.00 8.61 331 ASP A O 1
ATOM 2501 N N . LEU A 1 332 ? -4.928 56.374 -11.652 1.00 7.19 332 LEU A N 1
ATOM 2502 C CA . LEU A 1 332 ? -3.709 55.688 -11.241 1.00 7.15 332 LEU A CA 1
ATOM 2503 C C . LEU A 1 332 ? -3.180 55.052 -12.523 1.00 8.03 332 LEU A C 1
ATOM 2504 O O . LEU A 1 332 ? -3.796 54.116 -13.058 1.00 8.89 332 LEU A O 1
ATOM 2509 N N . VAL A 1 333 ? -2.079 55.572 -13.041 1.00 7.81 333 VAL A N 1
ATOM 2510 C CA . VAL A 1 333 ? -1.473 55.110 -14.276 1.00 7.90 333 VAL A CA 1
ATOM 2511 C C . VAL A 1 333 ? -0.572 53.940 -13.968 1.00 7.48 333 VAL A C 1
ATOM 2512 O O . VAL A 1 333 ? 0.267 54.009 -13.088 1.00 8.15 333 VAL A O 1
ATOM 2516 N N . LEU A 1 334 ? -0.821 52.831 -14.711 1.00 7.72 334 LEU A N 1
ATOM 2517 C CA . LEU A 1 334 ? -0.166 51.555 -14.422 1.00 7.53 334 LEU A CA 1
ATOM 2518 C C . LEU A 1 334 ? 0.968 51.326 -15.420 1.00 8.00 334 LEU A C 1
ATOM 2519 O O . LEU A 1 334 ? 1.850 52.194 -15.552 1.00 10.18 334 LEU A O 1
ATOM 2524 N N . GLN A 1 335 ? 0.994 50.200 -16.121 1.00 9.17 335 GLN A N 1
ATOM 2525 C CA . GLN A 1 335 ? 2.220 49.779 -16.837 1.00 10.31 335 GLN A CA 1
ATOM 2526 C C . GLN A 1 335 ? 2.500 50.565 -18.075 1.00 12.41 335 GLN A C 1
ATOM 2527 O O . GLN A 1 335 ? 3.600 50.505 -18.607 1.00 16.80 335 GLN A O 1
ATOM 2533 N N . SER A 1 336 ? 1.495 51.243 -18.582 1.00 12.54 336 SER A N 1
ATOM 2534 C CA . SER A 1 336 ? 1.711 52.172 -19.672 1.00 15.28 336 SER A CA 1
ATOM 2535 C C . SER A 1 336 ? 0.726 53.322 -19.472 1.00 16.80 336 SER A C 1
ATOM 2536 O O . SER A 1 336 ? -0.210 53.238 -18.671 1.00 16.98 336 SER A O 1
ATOM 2539 N N . GLU A 1 337 ? 0.921 54.370 -20.243 1.00 20.47 337 GLU A N 1
ATOM 2540 C CA . GLU A 1 337 ? 0.064 55.515 -20.137 1.00 23.17 337 GLU A CA 1
ATOM 2541 C C . GLU A 1 337 ? -1.383 55.211 -20.505 1.00 24.37 337 GLU A C 1
ATOM 2542 O O . GLU A 1 337 ? -2.301 55.879 -20.030 1.00 28.97 337 GLU A O 1
ATOM 2548 N N . SER A 1 338 ? -1.592 54.148 -21.274 1.00 22.33 338 SER A N 1
ATOM 2549 C CA . SER A 1 338 ? -2.952 53.724 -21.658 1.00 23.98 338 SER A CA 1
ATOM 2550 C C . SER A 1 338 ? -3.670 52.708 -20.767 1.00 21.70 338 SER A C 1
ATOM 2551 O O . SER A 1 338 ? -4.761 52.224 -21.101 1.00 24.63 338 SER A O 1
ATOM 2554 N N . VAL A 1 339 ? -3.023 52.342 -19.680 1.00 14.96 339 VAL A N 1
ATOM 2555 C CA . VAL A 1 339 ? -3.636 51.398 -18.727 1.00 13.16 339 VAL A CA 1
ATOM 2556 C C . VAL A 1 339 ? -3.783 52.141 -17.404 1.00 10.92 339 VAL A C 1
ATOM 2557 O O . VAL A 1 339 ? -2.772 52.405 -16.772 1.00 10.78 339 VAL A O 1
ATOM 2561 N N . VAL A 1 340 ? -5.021 52.459 -17.039 1.00 9.86 340 VAL A N 1
ATOM 2562 C CA . VAL A 1 340 ? -5.284 53.270 -15.878 1.00 9.26 340 VAL A CA 1
ATOM 2563 C C . VAL A 1 340 ? -6.408 52.691 -15.042 1.00 8.41 340 VAL A C 1
ATOM 2564 O O . VAL A 1 340 ? -7.337 52.137 -15.567 1.00 10.87 340 VAL A O 1
ATOM 2568 N N . TRP A 1 341 ? -6.287 52.851 -13.742 1.00 8.29 341 TRP A N 1
ATOM 2569 C CA . TRP A 1 341 ? -7.372 52.638 -12.752 1.00 7.54 341 TRP A CA 1
ATOM 2570 C C . TRP A 1 341 ? -7.984 54.018 -12.526 1.00 7.23 341 TRP A C 1
ATOM 2571 O O . TRP A 1 341 ? -7.332 54.902 -11.995 1.00 7.87 341 TRP A O 1
ATOM 2582 N N . THR A 1 342 ? -9.220 54.218 -12.984 1.00 8.00 342 THR A N 1
ATOM 2583 C CA A THR A 1 342 ? -9.852 55.504 -12.892 0.50 8.05 342 THR A CA 1
ATOM 2584 C CA B THR A 1 342 ? -9.839 55.526 -12.869 0.50 8.26 342 THR A CA 1
ATOM 2585 C C . THR A 1 342 ? -10.794 55.572 -11.709 1.00 7.47 342 THR A C 1
ATOM 2586 O O . THR A 1 342 ? -11.629 54.654 -11.519 1.00 9.03 342 THR A O 1
ATOM 2593 N N . ILE A 1 343 ? -10.698 56.624 -10.930 1.00 8.18 343 ILE A N 1
ATOM 2594 C CA . ILE A 1 343 ? -11.493 56.838 -9.749 1.00 8.07 343 ILE A CA 1
ATOM 2595 C C . ILE A 1 343 ? -12.416 58.022 -10.023 1.00 8.08 343 ILE A C 1
ATOM 2596 O O . ILE A 1 343 ? -11.961 59.187 -10.107 1.00 9.67 343 ILE A O 1
ATOM 2601 N N . THR A 1 344 ? -13.701 57.744 -10.173 1.00 7.86 344 THR A N 1
ATOM 2602 C CA . THR A 1 344 ? -14.730 58.778 -10.344 1.00 8.59 344 THR A CA 1
ATOM 2603 C C . THR A 1 344 ? -15.264 59.160 -8.958 1.00 7.57 344 THR A C 1
ATOM 2604 O O . THR A 1 344 ? -14.876 58.577 -7.939 1.00 7.52 344 THR A O 1
ATOM 2608 N N . GLY A 1 345 ? -16.185 60.119 -8.917 1.00 8.45 345 GLY A N 1
ATOM 2609 C CA . GLY A 1 345 ? -16.635 60.687 -7.666 1.00 8.02 345 GLY A CA 1
ATOM 2610 C C . GLY A 1 345 ? -17.266 59.695 -6.727 1.00 7.60 345 GLY A C 1
ATOM 2611 O O . GLY A 1 345 ? -17.157 59.851 -5.525 1.00 8.02 345 GLY A O 1
ATOM 2612 N N . SER A 1 346 ? -17.931 58.664 -7.250 1.00 7.81 346 SER A N 1
ATOM 2613 C CA . SER A 1 346 ? -18.502 57.648 -6.447 1.00 8.20 346 SER A CA 1
ATOM 2614 C C . SER A 1 346 ? -17.490 56.913 -5.588 1.00 8.12 346 SER A C 1
ATOM 2615 O O . SER A 1 346 ? -17.811 56.434 -4.515 1.00 10.27 346 SER A O 1
ATOM 2618 N N . ASN A 1 347 ? -16.261 56.770 -6.067 1.00 6.64 347 ASN A N 1
ATOM 2619 C CA . ASN A 1 347 ? -15.159 56.141 -5.349 1.00 6.62 347 ASN A CA 1
ATOM 2620 C C . ASN A 1 347 ? -14.179 57.095 -4.732 1.00 6.67 347 ASN A C 1
ATOM 2621 O O . ASN A 1 347 ? -13.483 56.697 -3.793 1.00 8.19 347 ASN A O 1
ATOM 2626 N N . SER A 1 348 ? -14.065 58.329 -5.205 1.00 6.70 348 SER A N 1
ATOM 2627 C CA . SER A 1 348 ? -13.139 59.266 -4.583 1.00 7.62 348 SER A CA 1
ATOM 2628 C C . SER A 1 348 ? -13.722 59.945 -3.374 1.00 7.72 348 SER A C 1
ATOM 2629 O O . SER A 1 348 ? -12.951 60.287 -2.462 1.00 9.69 348 SER A O 1
ATOM 2632 N N . MET A 1 349 ? -15.029 60.189 -3.362 1.00 7.41 349 MET A N 1
ATOM 2633 C CA . MET A 1 349 ? -15.607 61.083 -2.365 1.00 7.65 349 MET A CA 1
ATOM 2634 C C . MET A 1 349 ? -16.427 60.327 -1.326 1.00 8.10 349 MET A C 1
ATOM 2635 O O . MET A 1 349 ? -17.076 59.319 -1.629 1.00 9.05 349 MET A O 1
ATOM 2640 N N . VAL A 1 350 ? -16.455 60.881 -0.141 1.00 8.31 350 VAL A N 1
ATOM 2641 C CA . VAL A 1 350 ? -17.198 60.383 1.000 1.00 9.16 350 VAL A CA 1
ATOM 2642 C C . VAL A 1 350 ? -18.079 61.535 1.523 1.00 9.47 350 VAL A C 1
ATOM 2643 O O . VAL A 1 350 ? -17.567 62.575 1.912 1.00 10.53 350 VAL A O 1
ATOM 2647 N N . TYR A 1 351 ? -19.393 61.374 1.468 1.00 10.87 351 TYR A N 1
ATOM 2648 C CA . TYR A 1 351 ? -20.303 62.380 2.017 1.00 11.98 351 TYR A CA 1
ATOM 2649 C C . TYR A 1 351 ? -20.274 62.341 3.557 1.00 12.38 351 TYR A C 1
ATOM 2650 O O . TYR A 1 351 ? -20.397 61.289 4.186 1.00 14.98 351 TYR A O 1
ATOM 2659 N N . ILE A 1 352 ? -20.129 63.532 4.147 1.00 12.61 352 ILE A N 1
ATOM 2660 C CA . ILE A 1 352 ? -20.290 63.712 5.581 1.00 13.12 352 ILE A CA 1
ATOM 2661 C C . ILE A 1 352 ? -21.747 64.068 5.892 1.00 14.52 352 ILE A C 1
ATOM 2662 O O . ILE A 1 352 ? -22.340 63.532 6.838 1.00 17.15 352 ILE A O 1
ATOM 2667 N N . ASN A 1 353 ? -22.274 64.988 5.112 1.00 14.41 353 ASN A N 1
ATOM 2668 C CA . ASN A 1 353 ? -23.667 65.374 5.209 1.00 16.47 353 ASN A CA 1
ATOM 2669 C C . ASN A 1 353 ? -24.039 66.041 3.876 1.00 15.43 353 ASN A C 1
ATOM 2670 O O . ASN A 1 353 ? -23.257 66.015 2.947 1.00 15.01 353 ASN A O 1
ATOM 2675 N N . ASP A 1 354 ? -25.234 66.623 3.790 1.00 18.20 354 ASP A N 1
ATOM 2676 C CA . ASP A 1 354 ? -25.689 67.215 2.520 1.00 17.23 354 ASP A CA 1
ATOM 2677 C C . ASP A 1 354 ? -24.781 68.335 2.024 1.00 15.93 354 ASP A C 1
ATOM 2678 O O . ASP A 1 354 ? -24.786 68.640 0.840 1.00 16.47 354 ASP A O 1
ATOM 2683 N N . ASN A 1 355 ? -24.080 68.971 2.959 1.00 14.32 355 ASN A N 1
ATOM 2684 C CA . ASN A 1 355 ? -23.284 70.170 2.676 1.00 13.56 355 ASN A CA 1
ATOM 2685 C C . ASN A 1 355 ? -21.794 69.936 2.516 1.00 12.75 355 ASN A C 1
ATOM 2686 O O . ASN A 1 355 ? -21.125 70.855 2.054 1.00 12.75 355 ASN A O 1
ATOM 2691 N N . VAL A 1 356 ? -21.312 68.753 2.908 1.00 11.84 356 VAL A N 1
ATOM 2692 C CA . VAL A 1 356 ? -19.867 68.524 3.026 1.00 11.36 356 VAL A CA 1
ATOM 2693 C C . VAL A 1 356 ? -19.533 67.137 2.475 1.00 10.00 356 VAL A C 1
ATOM 2694 O O . VAL A 1 356 ? -20.130 66.150 2.871 1.00 11.43 356 VAL A O 1
ATOM 2698 N N . VAL A 1 357 ? -18.572 67.120 1.563 1.00 9.49 357 VAL A N 1
ATOM 2699 C CA . VAL A 1 357 ? -18.026 65.887 1.004 1.00 9.04 357 VAL A CA 1
ATOM 2700 C C . VAL A 1 357 ? -16.523 65.913 1.047 1.00 8.41 357 VAL A C 1
ATOM 2701 O O . VAL A 1 357 ? -15.924 66.960 0.818 1.00 10.14 357 VAL A O 1
ATOM 2705 N N . CYS A 1 358 ? -15.913 64.770 1.376 1.00 8.67 358 CYS A N 1
ATOM 2706 C CA . CYS A 1 358 ? -14.480 64.707 1.547 1.00 8.54 358 CYS A CA 1
ATOM 2707 C C . CYS A 1 358 ? -13.810 63.793 0.529 1.00 8.63 358 CYS A C 1
ATOM 2708 O O . CYS A 1 358 ? -14.391 62.778 0.128 1.00 8.82 358 CYS A O 1
ATOM 2711 N N . LEU A 1 359 ? -12.582 64.134 0.147 1.00 8.36 359 LEU A N 1
ATOM 2712 C CA . LEU A 1 359 ? -11.759 63.196 -0.612 1.00 8.23 359 LEU A CA 1
ATOM 2713 C C . LEU A 1 359 ? -11.388 62.055 0.331 1.00 7.81 359 LEU A C 1
ATOM 2714 O O . LEU A 1 359 ? -10.743 62.261 1.352 1.00 8.31 359 LEU A O 1
ATOM 2719 N N . GLY A 1 360 ? -11.773 60.841 -0.067 1.00 8.16 360 GLY A N 1
ATOM 2720 C CA . GLY A 1 360 ? -11.683 59.670 0.799 1.00 8.61 360 GLY A CA 1
ATOM 2721 C C . GLY A 1 360 ? -10.321 58.969 0.783 1.00 8.06 360 GLY A C 1
ATOM 2722 O O . GLY A 1 360 ? -10.256 57.758 0.553 1.00 8.55 360 GLY A O 1
ATOM 2723 N N . VAL A 1 361 ? -9.267 59.747 1.037 1.00 8.12 361 VAL A N 1
ATOM 2724 C CA . VAL A 1 361 ? -7.922 59.243 1.212 1.00 7.81 361 VAL A CA 1
ATOM 2725 C C . VAL A 1 361 ? -7.389 59.796 2.514 1.00 7.35 361 VAL A C 1
ATOM 2726 O O . VAL A 1 361 ? -7.786 60.868 2.980 1.00 8.70 361 VAL A O 1
ATOM 2730 N N . VAL A 1 362 ? -6.484 59.046 3.128 1.00 7.27 362 VAL A N 1
ATOM 2731 C CA . VAL A 1 362 ? -5.938 59.403 4.435 1.00 7.21 362 VAL A CA 1
ATOM 2732 C C . VAL A 1 362 ? -4.435 59.382 4.410 1.00 7.68 362 VAL A C 1
ATOM 2733 O O . VAL A 1 362 ? -3.795 58.658 3.624 1.00 7.93 362 VAL A O 1
ATOM 2737 N N . ASP A 1 363 ? -3.850 60.167 5.290 1.00 8.95 363 ASP A N 1
ATOM 2738 C CA . ASP A 1 363 ? -2.400 60.299 5.407 1.00 9.38 363 ASP A CA 1
ATOM 2739 C C . ASP A 1 363 ? -1.870 59.163 6.278 1.00 9.84 363 ASP A C 1
ATOM 2740 O O . ASP A 1 363 ? -2.192 59.074 7.460 1.00 13.95 363 ASP A O 1
ATOM 2745 N N . GLY A 1 364 ? -1.049 58.291 5.702 1.00 9.70 364 GLY A N 1
ATOM 2746 C CA . GLY A 1 364 ? -0.438 57.194 6.406 1.00 10.67 364 GLY A CA 1
ATOM 2747 C C . GLY A 1 364 ? 0.864 57.509 7.135 1.00 11.71 364 GLY A C 1
ATOM 2748 O O . GLY A 1 364 ? 1.387 56.631 7.805 1.00 15.46 364 GLY A O 1
ATOM 2749 N N . GLY A 1 365 ? 1.360 58.731 7.003 1.00 11.10 365 GLY A N 1
ATOM 2750 C CA . GLY A 1 365 ? 2.617 59.061 7.594 1.00 11.64 365 GLY A CA 1
ATOM 2751 C C . GLY A 1 365 ? 3.812 58.862 6.704 1.00 11.11 365 GLY A C 1
ATOM 2752 O O . GLY A 1 365 ? 3.673 58.470 5.559 1.00 11.17 365 GLY A O 1
ATOM 2753 N N . SER A 1 366 ? 4.978 59.134 7.262 1.00 12.92 366 SER A N 1
ATOM 2754 C CA A SER A 1 366 ? 6.219 59.036 6.483 0.50 14.08 366 SER A CA 1
ATOM 2755 C CA B SER A 1 366 ? 6.252 59.040 6.531 0.50 14.32 366 SER A CA 1
ATOM 2756 C C . SER A 1 366 ? 6.898 57.686 6.789 1.00 16.12 366 SER A C 1
ATOM 2757 O O . SER A 1 366 ? 6.494 56.992 7.711 1.00 17.21 366 SER A O 1
ATOM 2762 N N . ASN A 1 367 ? 7.891 57.292 5.995 1.00 18.49 367 ASN A N 1
ATOM 2763 C CA . ASN A 1 367 ? 8.555 55.976 6.235 1.00 21.51 367 ASN A CA 1
ATOM 2764 C C . ASN A 1 367 ? 7.545 54.811 6.432 1.00 23.38 367 ASN A C 1
ATOM 2765 O O . ASN A 1 367 ? 7.601 54.061 7.420 1.00 28.83 367 ASN A O 1
ATOM 2770 N N . LEU A 1 368 ? 6.628 54.667 5.484 1.00 23.50 368 LEU A N 1
ATOM 2771 C CA . LEU A 1 368 ? 5.526 53.698 5.524 1.00 20.53 368 LEU A CA 1
ATOM 2772 C C . LEU A 1 368 ? 5.916 52.466 4.716 1.00 19.17 368 LEU A C 1
ATOM 2773 O O . LEU A 1 368 ? 6.494 52.589 3.645 1.00 20.41 368 LEU A O 1
ATOM 2778 N N . ARG A 1 369 ? 5.567 51.268 5.204 1.00 15.32 369 ARG A N 1
ATOM 2779 C CA . ARG A 1 369 ? 5.927 50.068 4.478 1.00 12.13 369 ARG A CA 1
ATOM 2780 C C . ARG A 1 369 ? 5.443 50.056 3.026 1.00 9.42 369 ARG A C 1
ATOM 2781 O O . ARG A 1 369 ? 6.214 49.635 2.172 1.00 9.80 369 ARG A O 1
ATOM 2789 N N . THR A 1 370 ? 4.165 50.399 2.790 1.00 8.77 370 THR A N 1
ATOM 2790 C CA . THR A 1 370 ? 3.594 50.416 1.460 1.00 7.64 370 THR A CA 1
ATOM 2791 C C . THR A 1 370 ? 3.132 51.843 1.197 1.00 7.69 370 THR A C 1
ATOM 2792 O O . THR A 1 370 ? 2.489 52.455 2.053 1.00 9.65 370 THR A O 1
ATOM 2796 N N . SER A 1 371 ? 3.498 52.393 0.052 1.00 6.87 371 SER A N 1
ATOM 2797 C CA . SER A 1 371 ? 3.252 53.825 -0.216 1.00 6.82 371 SER A CA 1
ATOM 2798 C C . SER A 1 371 ? 1.809 54.176 -0.544 1.00 6.57 371 SER A C 1
ATOM 2799 O O . SER A 1 371 ? 1.354 55.274 -0.169 1.00 7.38 371 SER A O 1
ATOM 2802 N N . ILE A 1 372 ? 1.115 53.326 -1.281 1.00 6.40 372 ILE A N 1
ATOM 2803 C CA . ILE A 1 372 ? -0.270 53.499 -1.637 1.00 6.16 372 ILE A CA 1
ATOM 2804 C C . ILE A 1 372 ? -0.985 52.203 -1.254 1.00 5.91 372 ILE A C 1
ATOM 2805 O O . ILE A 1 372 ? -0.610 51.142 -1.727 1.00 6.30 372 ILE A O 1
ATOM 2810 N N . VAL A 1 373 ? -2.005 52.312 -0.406 1.00 5.86 373 VAL A N 1
ATOM 2811 C CA . VAL A 1 373 ? -2.832 51.175 -0.071 1.00 5.67 373 VAL A CA 1
ATOM 2812 C C . VAL A 1 373 ? -4.233 51.501 -0.540 1.00 5.79 373 VAL A C 1
ATOM 2813 O O . VAL A 1 373 ? -4.899 52.380 0.039 1.00 7.09 373 VAL A O 1
ATOM 2817 N N . ILE A 1 374 ? -4.670 50.874 -1.632 1.00 5.80 374 ILE A N 1
ATOM 2818 C CA . ILE A 1 374 ? -5.997 51.100 -2.186 1.00 5.92 374 ILE A CA 1
ATOM 2819 C C . ILE A 1 374 ? -6.993 50.410 -1.260 1.00 5.93 374 ILE A C 1
ATOM 2820 O O . ILE A 1 374 ? -6.925 49.184 -1.084 1.00 7.65 374 ILE A O 1
ATOM 2825 N N . GLY A 1 375 ? -7.881 51.193 -0.638 1.00 5.75 375 GLY A N 1
ATOM 2826 C CA . GLY A 1 375 ? -8.753 50.707 0.402 1.00 6.08 375 GLY A CA 1
ATOM 2827 C C . GLY A 1 375 ? -10.182 50.576 -0.004 1.00 5.25 375 GLY A C 1
ATOM 2828 O O . GLY A 1 375 ? -10.605 50.787 -1.137 1.00 5.86 375 GLY A O 1
ATOM 2829 N N . GLY A 1 376 ? -10.999 50.184 0.998 1.00 5.59 376 GLY A N 1
ATOM 2830 C CA . GLY A 1 376 ? -12.331 49.686 0.756 1.00 6.47 376 GLY A CA 1
ATOM 2831 C C . GLY A 1 376 ? -13.213 50.625 -0.046 1.00 6.25 376 GLY A C 1
ATOM 2832 O O . GLY A 1 376 ? -13.859 50.196 -0.997 1.00 6.43 376 GLY A O 1
ATOM 2833 N N . HIS A 1 377 ? -13.264 51.921 0.329 1.00 6.44 377 HIS A N 1
ATOM 2834 C CA . HIS A 1 377 ? -14.159 52.823 -0.347 1.00 6.93 377 HIS A CA 1
ATOM 2835 C C . HIS A 1 377 ? -13.876 52.888 -1.843 1.00 6.16 377 HIS A C 1
ATOM 2836 O O . HIS A 1 377 ? -14.800 53.058 -2.647 1.00 7.22 377 HIS A O 1
ATOM 2843 N N . GLN A 1 378 ? -12.592 52.809 -2.191 1.00 5.79 378 GLN A N 1
ATOM 2844 C CA . GLN A 1 378 ? -12.182 52.870 -3.576 1.00 6.07 378 GLN A CA 1
ATOM 2845 C C . GLN A 1 378 ? -12.392 51.557 -4.351 1.00 6.23 378 GLN A C 1
ATOM 2846 O O . GLN A 1 378 ? -12.233 51.520 -5.573 1.00 8.75 378 GLN A O 1
ATOM 2852 N N . LEU A 1 379 ? -12.743 50.493 -3.654 1.00 5.62 379 LEU A N 1
ATOM 2853 C CA . LEU A 1 379 ? -13.037 49.207 -4.263 1.00 5.94 379 LEU A CA 1
ATOM 2854 C C . LEU A 1 379 ? -14.553 49.011 -4.457 1.00 5.60 379 LEU A C 1
ATOM 2855 O O . LEU A 1 379 ? -14.955 48.118 -5.204 1.00 6.51 379 LEU A O 1
ATOM 2860 N N . GLU A 1 380 ? -15.380 49.787 -3.792 1.00 5.43 380 GLU A N 1
ATOM 2861 C CA . GLU A 1 380 ? -16.815 49.563 -3.832 1.00 5.63 380 GLU A CA 1
ATOM 2862 C C . GLU A 1 380 ? -17.349 49.767 -5.234 1.00 5.73 380 GLU A C 1
ATOM 2863 O O . GLU A 1 380 ? -16.963 50.724 -5.961 1.00 5.99 380 GLU A O 1
ATOM 2869 N N . ASP A 1 381 ? -18.259 48.905 -5.644 1.00 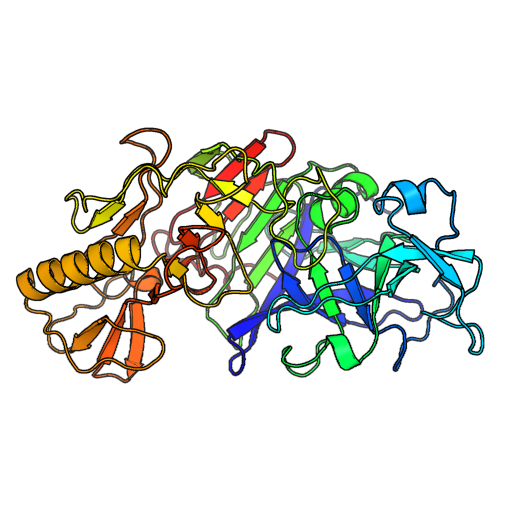5.70 381 ASP A N 1
ATOM 2870 C CA . ASP A 1 381 ? -18.862 48.957 -6.970 1.00 6.25 381 ASP A CA 1
ATOM 2871 C C . ASP A 1 381 ? -17.865 48.795 -8.087 1.00 6.26 381 ASP A C 1
ATOM 2872 O O . ASP A 1 381 ? -18.168 49.157 -9.225 1.00 7.96 381 ASP A O 1
ATOM 2877 N N . ASN A 1 382 ? -16.709 48.208 -7.802 1.00 6.03 382 ASN A N 1
ATOM 2878 C CA . ASN A 1 382 ? -15.760 47.791 -8.824 1.00 6.38 382 ASN A CA 1
ATOM 2879 C C . ASN A 1 382 ? -15.592 46.286 -8.660 1.00 6.21 382 ASN A C 1
ATOM 2880 O O . ASN A 1 382 ? -15.499 45.797 -7.550 1.00 8.57 382 ASN A O 1
ATOM 2885 N N . LEU A 1 383 ? -15.592 45.559 -9.762 1.00 5.61 383 LEU A N 1
ATOM 2886 C CA . LEU A 1 383 ? -15.210 44.139 -9.736 1.00 6.04 383 LEU A CA 1
ATOM 2887 C C . LEU A 1 383 ? -13.704 44.085 -9.951 1.00 5.48 383 LEU A C 1
ATOM 2888 O O . LEU A 1 383 ? -13.189 44.589 -10.952 1.00 6.37 383 LEU A O 1
ATOM 2893 N N . VAL A 1 384 ? -13.016 43.451 -8.991 1.00 5.30 384 VAL A N 1
ATOM 2894 C CA . VAL A 1 384 ? -11.580 43.298 -9.040 1.00 5.51 384 VAL A CA 1
ATOM 2895 C C . VAL A 1 384 ? -11.286 41.797 -9.032 1.00 5.15 384 VAL A C 1
ATOM 2896 O O . VAL A 1 384 ? -11.715 41.095 -8.104 1.00 6.21 384 VAL A O 1
ATOM 2900 N N . GLN A 1 385 ? -10.588 41.327 -10.041 1.00 5.25 385 GLN A N 1
ATOM 2901 C CA . GLN A 1 385 ? -10.243 39.922 -10.221 1.00 5.34 385 GLN A CA 1
ATOM 2902 C C . GLN A 1 385 ? -8.761 39.736 -9.956 1.00 5.45 385 GLN A C 1
ATOM 2903 O O . GLN A 1 385 ? -7.926 40.468 -10.476 1.00 6.43 385 GLN A O 1
ATOM 2909 N N . PHE A 1 386 ? -8.434 38.728 -9.159 1.00 5.54 386 PHE A N 1
ATOM 2910 C CA . PHE A 1 386 ? -7.065 38.387 -8.830 1.00 5.97 386 PHE A CA 1
ATOM 2911 C C . PHE A 1 386 ? -6.812 37.004 -9.424 1.00 6.63 386 PHE A C 1
ATOM 2912 O O . PHE A 1 386 ? -7.447 36.035 -9.013 1.00 7.19 386 PHE A O 1
ATOM 2920 N N . ASP A 1 387 ? -5.910 36.940 -10.389 1.00 7.84 387 ASP A N 1
ATOM 2921 C CA . ASP A 1 387 ? -5.647 35.718 -11.110 1.00 9.28 387 ASP A CA 1
ATOM 2922 C C . ASP A 1 387 ? -4.242 35.271 -10.761 1.00 10.13 387 ASP A C 1
ATOM 2923 O O . ASP A 1 387 ? -3.248 35.793 -11.253 1.00 11.62 387 ASP A O 1
ATOM 2928 N N . LEU A 1 388 ? -4.164 34.297 -9.854 1.00 12.21 388 LEU A N 1
ATOM 2929 C CA . LEU A 1 388 ? -2.893 33.825 -9.324 1.00 15.11 388 LEU A CA 1
ATOM 2930 C C . LEU A 1 388 ? -2.236 32.857 -10.318 1.00 18.27 388 LEU A C 1
ATOM 2931 O O . LEU A 1 388 ? -1.024 32.683 -10.309 1.00 25.49 388 LEU A O 1
ATOM 2936 N N . ALA A 1 389 ? -3.022 32.273 -11.208 1.00 18.80 389 ALA A N 1
ATOM 2937 C CA . ALA A 1 389 ? -2.454 31.393 -12.226 1.00 23.90 389 ALA A CA 1
ATOM 2938 C C . ALA A 1 389 ? -1.687 32.156 -13.288 1.00 24.47 389 ALA A C 1
ATOM 2939 O O . ALA A 1 389 ? -0.703 31.649 -13.768 1.00 39.04 389 ALA A O 1
ATOM 2941 N N . THR A 1 390 ? -2.155 33.337 -13.699 1.00 20.08 390 THR A N 1
ATOM 2942 C CA . THR A 1 390 ? -1.579 34.123 -14.753 1.00 18.36 390 THR A CA 1
ATOM 2943 C C . THR A 1 390 ? -0.910 35.386 -14.213 1.00 13.06 390 THR A C 1
ATOM 2944 O O . THR A 1 390 ? -0.329 36.140 -14.976 1.00 13.44 390 THR A O 1
ATOM 2948 N N . SER A 1 391 ? -0.892 35.557 -12.908 1.00 11.31 391 SER A N 1
ATOM 2949 C CA . SER A 1 391 ? -0.246 36.667 -12.254 1.00 9.48 391 SER A CA 1
ATOM 2950 C C . SER A 1 391 ? -0.745 38.002 -12.779 1.00 7.42 391 SER A C 1
ATOM 2951 O O . SER A 1 391 ? 0.056 38.862 -13.175 1.00 8.00 391 SER A O 1
ATOM 2954 N N . ARG A 1 392 ? -2.042 38.213 -12.705 1.00 7.22 392 ARG A N 1
ATOM 2955 C CA . ARG A 1 392 ? -2.627 39.450 -13.151 1.00 7.18 392 ARG A CA 1
ATOM 2956 C C . ARG A 1 392 ? -3.734 39.861 -12.223 1.00 6.48 392 ARG A C 1
ATOM 2957 O O . ARG A 1 392 ? -4.352 39.024 -11.552 1.00 7.30 392 ARG A O 1
ATOM 2965 N N . VAL A 1 393 ? -3.984 41.163 -12.196 1.00 6.09 393 VAL A N 1
ATOM 2966 C CA . VAL A 1 393 ? -5.130 41.772 -11.527 1.00 5.74 393 VAL A CA 1
ATOM 2967 C C . VAL A 1 393 ? -5.966 42.446 -12.614 1.00 5.54 393 VAL A C 1
ATOM 2968 O O . VAL A 1 393 ? -5.432 43.247 -13.392 1.00 6.72 393 VAL A O 1
ATOM 2972 N N . GLY A 1 394 ? -7.247 42.107 -12.663 1.00 5.49 394 GLY A N 1
ATOM 2973 C CA . GLY A 1 394 ? -8.188 42.735 -13.578 1.00 5.90 394 GLY A CA 1
ATOM 2974 C C . GLY A 1 394 ? -9.178 43.610 -12.821 1.00 5.65 394 GLY A C 1
ATOM 2975 O O . GLY A 1 394 ? -9.543 43.301 -11.686 1.00 6.93 394 GLY A O 1
ATOM 2976 N N . PHE A 1 395 ? -9.644 44.661 -13.463 1.00 5.85 395 PHE A N 1
ATOM 2977 C CA . PHE A 1 395 ? -10.598 45.522 -12.801 1.00 5.86 395 PHE A CA 1
ATOM 2978 C C . PHE A 1 395 ? -11.571 46.116 -13.805 1.00 5.83 395 PHE A C 1
ATOM 2979 O O . PHE A 1 395 ? -11.228 46.346 -14.975 1.00 6.53 395 PHE A O 1
ATOM 2987 N N . SER A 1 396 ? -12.785 46.394 -13.330 1.00 6.12 396 SER A N 1
ATOM 2988 C CA . SER A 1 396 ? -13.855 46.832 -14.191 1.00 6.96 396 SER A CA 1
ATOM 2989 C C . SER A 1 396 ? -14.036 48.349 -14.286 1.00 7.23 396 SER A C 1
ATOM 2990 O O . SER A 1 396 ? -14.781 48.811 -15.156 1.00 8.99 396 SER A O 1
ATOM 2993 N N . GLY A 1 397 ? -13.440 49.122 -13.377 1.00 7.13 397 GLY A N 1
ATOM 2994 C CA . GLY A 1 397 ? -13.930 50.459 -13.124 1.00 7.86 397 GLY A CA 1
ATOM 2995 C C . GLY A 1 397 ? -15.298 50.395 -12.460 1.00 7.79 397 GLY A C 1
ATOM 2996 O O . GLY A 1 397 ? -15.869 49.333 -12.226 1.00 8.11 397 GLY A O 1
ATOM 2997 N N . THR A 1 398 ? -15.887 51.560 -12.166 1.00 7.45 398 THR A N 1
ATOM 2998 C CA . THR A 1 398 ? -17.144 51.507 -11.484 1.00 7.29 398 THR A CA 1
ATOM 2999 C C . THR A 1 398 ? -18.228 50.875 -12.354 1.00 7.19 398 THR A C 1
ATOM 3000 O O . THR A 1 398 ? -18.422 51.242 -13.512 1.00 9.28 398 THR A O 1
ATOM 3004 N N . LEU A 1 399 ? -18.971 49.975 -11.750 1.00 7.03 399 LEU A N 1
ATOM 3005 C CA . LEU A 1 399 ? -20.106 49.335 -12.386 1.00 7.61 399 LEU A CA 1
ATOM 3006 C C . LEU A 1 399 ? -21.257 50.325 -12.609 1.00 7.59 399 LEU A C 1
ATOM 3007 O O . LEU A 1 399 ? -22.161 50.055 -13.407 1.00 8.65 399 LEU A O 1
ATOM 3012 N N . LEU A 1 400 ? -21.228 51.475 -11.943 1.00 8.21 400 LEU A N 1
ATOM 3013 C CA A LEU A 1 400 ? -22.251 52.477 -12.162 0.50 8.62 400 LEU A CA 1
ATOM 3014 C CA B LEU A 1 400 ? -22.236 52.495 -12.161 0.50 8.68 400 LEU A CA 1
ATOM 3015 C C . LEU A 1 400 ? -22.261 52.900 -13.625 1.00 10.30 400 LEU A C 1
ATOM 3016 O O . LEU A 1 400 ? -23.297 53.305 -14.136 1.00 12.98 400 LEU A O 1
ATOM 3025 N N . GLY A 1 401 ? -21.105 52.828 -14.297 1.00 10.73 401 GLY A N 1
ATOM 3026 C CA . GLY A 1 401 ? -21.064 53.165 -15.714 1.00 12.62 401 GLY A CA 1
ATOM 3027 C C . GLY A 1 401 ? -21.888 52.237 -16.583 1.00 14.05 401 GLY A C 1
ATOM 3028 O O . GLY A 1 401 ? -22.214 52.589 -17.683 1.00 18.62 401 GLY A O 1
ATOM 3029 N N . SER A 1 402 ? -22.224 51.055 -16.095 1.00 12.55 402 SER A N 1
ATOM 3030 C CA . SER A 1 402 ? -23.059 50.091 -16.767 1.00 13.90 402 SER A CA 1
ATOM 3031 C C . SER A 1 402 ? -24.460 49.996 -16.153 1.00 13.50 402 SER A C 1
ATOM 3032 O O . SER A 1 402 ? -25.230 49.067 -16.452 1.00 16.09 402 SER A O 1
ATOM 3035 N N . ARG A 1 403 ? -24.808 50.941 -15.299 1.00 14.13 403 ARG A N 1
ATOM 3036 C CA . ARG A 1 403 ? -26.127 50.957 -14.674 1.00 15.12 403 ARG A CA 1
ATOM 3037 C C . ARG A 1 403 ? -26.381 49.706 -13.837 1.00 14.19 403 ARG A C 1
ATOM 3038 O O . ARG A 1 403 ? -27.493 49.173 -13.775 1.00 17.00 403 ARG A O 1
ATOM 3046 N N . THR A 1 404 ? -25.348 49.297 -13.110 1.00 11.85 404 THR A N 1
ATOM 3047 C CA . THR A 1 404 ? -25.498 48.219 -12.133 1.00 11.00 404 THR A CA 1
ATOM 3048 C C . THR A 1 404 ? -24.615 48.572 -10.931 1.00 9.83 404 THR A C 1
ATOM 3049 O O . THR A 1 404 ? -24.022 49.663 -10.858 1.00 10.28 404 THR A O 1
ATOM 3053 N N . THR A 1 405 ? -24.579 47.659 -9.977 1.00 9.21 405 THR A N 1
ATOM 3054 C CA . THR A 1 405 ? -23.808 47.807 -8.746 1.00 8.29 405 THR A CA 1
ATOM 3055 C C . THR A 1 405 ? -23.346 46.446 -8.288 1.00 7.52 405 THR A C 1
ATOM 3056 O O . THR A 1 405 ? -23.905 45.421 -8.713 1.00 8.14 405 THR A O 1
ATOM 3060 N N . CYS A 1 406 ? -22.370 46.411 -7.396 1.00 7.07 406 CYS A N 1
ATOM 3061 C CA . CYS A 1 406 ? -21.941 45.132 -6.832 1.00 7.37 406 CYS A CA 1
ATOM 3062 C C . CYS A 1 406 ? -23.046 44.441 -6.003 1.00 7.66 406 CYS A C 1
ATOM 3063 O O . CYS A 1 406 ? -23.019 43.210 -5.888 1.00 11.16 406 CYS A O 1
ATOM 3066 N N . ALA A 1 407 ? -23.975 45.212 -5.456 1.00 7.27 407 ALA A N 1
ATOM 3067 C CA . ALA A 1 407 ? -25.109 44.663 -4.702 1.00 8.34 407 ALA A CA 1
ATOM 3068 C C . ALA A 1 407 ? -26.208 44.109 -5.619 1.00 8.87 407 ALA A C 1
ATOM 3069 O O . ALA A 1 407 ? -27.192 43.586 -5.138 1.00 11.80 407 ALA A O 1
ATOM 3071 N N . ASN A 1 408 ? -26.034 44.192 -6.918 1.00 9.36 408 ASN A N 1
ATOM 3072 C CA . ASN A 1 408 ? -27.019 43.676 -7.867 1.00 9.57 408 ASN A CA 1
ATOM 3073 C C . ASN A 1 408 ? -26.722 42.261 -8.349 1.00 9.70 408 ASN A C 1
ATOM 3074 O O . ASN A 1 408 ? -27.320 41.799 -9.318 1.00 11.33 408 ASN A O 1
ATOM 3079 N N . PHE A 1 409 ? -25.837 41.510 -7.692 1.00 11.77 409 PHE A N 1
ATOM 3080 C CA . PHE A 1 409 ? -25.751 40.093 -7.971 1.00 11.22 409 PHE A CA 1
ATOM 3081 C C . PHE A 1 409 ? -27.011 39.370 -7.454 1.00 10.97 409 PHE A C 1
ATOM 3082 O O . PHE A 1 409 ? -27.488 39.631 -6.368 1.00 12.58 409 PHE A O 1
ATOM 3090 N N . ASN A 1 410 ? -27.464 38.380 -8.233 1.00 10.86 410 ASN A N 1
ATOM 3091 C CA . ASN A 1 410 ? -28.603 37.551 -7.811 1.00 12.12 410 ASN A CA 1
ATOM 3092 C C . ASN A 1 410 ? -28.168 36.471 -6.799 1.00 11.31 410 ASN A C 1
ATOM 3093 O O . ASN A 1 410 ? -27.997 35.305 -7.153 1.00 12.58 410 ASN A O 1
ATOM 3098 N N . PHE A 1 411 ? -27.998 36.918 -5.547 1.00 12.69 411 PHE A N 1
ATOM 3099 C CA . PHE A 1 411 ? -27.568 36.029 -4.450 1.00 11.27 411 PHE A CA 1
ATOM 3100 C C . PHE A 1 411 ? -28.775 35.693 -3.591 1.00 11.85 411 PHE A C 1
ATOM 3101 O O . PHE A 1 411 ? -29.558 36.586 -3.225 1.00 14.50 411 PHE A O 1
ATOM 3109 N N . THR A 1 412 ? -28.872 34.417 -3.212 1.00 11.35 412 THR A N 1
ATOM 3110 C CA . THR A 1 412 ? -29.859 33.944 -2.260 1.00 13.04 412 THR A CA 1
ATOM 3111 C C . THR A 1 412 ? -29.159 33.038 -1.272 1.00 12.87 412 THR A C 1
ATOM 3112 O O . THR A 1 412 ? -28.487 32.095 -1.675 1.00 12.75 412 THR A O 1
ATOM 3116 N N . SER A 1 413 ? -29.341 33.300 0.022 1.00 15.12 413 SER A N 1
ATOM 3117 C CA . SER A 1 413 ? -28.757 32.447 1.037 1.00 15.13 413 SER A CA 1
ATOM 3118 C C . SER A 1 413 ? -29.394 31.072 1.037 1.00 17.18 413 SER A C 1
ATOM 3119 O O . SER A 1 413 ? -28.734 30.092 1.421 1.00 19.27 413 SER A O 1
#

Foldseek 3Di:
DAAQFQKFKWWWAQAPPQRFIWTWWWWAVVIDIAIATEKAQFAAWEFAFPPPHDHPLKFFAAQPDPLLVLSPSPDFDAAPDDDGGFHHHRFRWDWGADVLVLDTDIWTKIFAKIKGFGDPQFETHDIDIDGGQIGTYDHPVRCPSPDPRHGYHQYNFQGCRHVQNVSCVRRVFASKKKDAAAPHNPFIFIIMHGADWHAFPPGDIDHPVQWFKFFWDWQQDDPGSDDDPRHTRRFTFFQQQFKDWLNHTQDDDRVQCDQDNNQAHGETETASFSFKEAAARVVVSVLVVQQVQCVVQVWHFDCDDPPAHTKTFCPRWDQDLLGTQGIKMWRQGDDNPRTQIAGHQQQWDDPDNTMIGGRYGYPYHPDSYRIYHYDSNSFQKMWMQRPPVRMIIINHHCSVVVGGSSRRHYDD

InterPro domains:
  IPR001461 Aspartic peptidase A1 [PTHR47965] (11-433)
  IPR021109 Aspartic peptidase domain superfamily [G3DSA:2.40.70.10] (21-216)
  IPR021109 Aspartic peptidase domain superfamily [G3DSA:2.40.70.10] (217-433)
  IPR021109 Aspartic peptidase domain superfamily [SSF50630] (33-424)
  IPR032799 Xylanase inhibitor, C-terminal [PF14541] (256-416)
  IPR032861 Xylanase inhibitor, N-terminal [PF14543] (42-216)
  IPR033121 Peptidase family A1 domain [PS51767] (42-416)
  IPR033868 Xylanase inhibitor I-like [cd05489] (47-419)

Secondary structure (DSSP, 8-state):
--PPPSEEEEEEEE-TTT--EEEEEEETTTTEEEEEEEETT-SSEEEE-SSS---TT-EE-BTTSHHHHHTT--EEE--SS--BTTB-SSEEEE--EETTTTEE--EEEEEEEEEEEEE-SSBEEEEEEEEEEEEEEE-GGGGTTSPTT--EEEE-SSSSSSHHHHHHHHHT--SEEEEE--S-SSS-EEEEEES--EEETTTEEE-TTTSEEEEPB--SS--SSS--TTPPP-S-EE---EEEETTEEE---GGGTSBPTTS-B-EEE-SSSSSEEEEHHHHHHHHHHHHHHHHHTT--EE---TT-S-EEE-TTPPEETTEE----EEEE-SSTT-EEEE-HHHHEEEEETTEEEE-EEEEESS-SSSEEE-HHHHTTEEEEEETTTTEEEEEEEGGGGT--GGGSB---

Radius of gyration: 21.32 Å; Cα contacts (8 Å, |Δi|>4): 1168; chains: 1; bounding box: 45×64×51 Å

Sequence (412 aa):
PSFRPSALVVPVKKDASSTLQYVTTINQRTPLLVSSENLVVDLGGRFLWVDCDQNYVSSTYRPVRCRTSQCSLSSGSIACGDCFNGPRPGCNNNTCGVFPEENPVINTATGGEVAEDVVVSVESTDGSSSSGRVVTTVPRFIFSCAPTSLLQNLASGVVGMAGLGRTRIALPSQFASAFSFKRKFAMCLSGSTSSNSVIIFGNDPYTFLPNIIIVSDKTLTYTPLLTNPVSTSATSTQGEPSVEYFIGVKSSIKINSKIVALNTSSLLSSISSAGLGGTKISTINPPYTVLETSIYKAVTEAFIKESAARNITRVASVAPFGACFSTDNILSTRLGPSVPSIDLVLQSESVVWTTITGSNSMVYINDNVVCLGVVDGGSSNLRTSIVIGGHQLEDNLVQFDLATSRVGFSGTLLLGSRTTCANFNFTS

Organism: Daucus carota (NCBI:txid4039)

Nearest PDB structures (foldseek):
  3vla-assembly1_A  TM=1.002E+00  e=5.255E-92  Daucus carota
  3vlb-assembly1_A  TM=9.861E-01  e=1.831E-80  Daucus carota
  3vlb-assembly2_C  TM=9.895E-01  e=1.136E-78  Daucus carota
  3aup-assembly1_A  TM=9.303E-01  e=8.869E-41  Glycine max
  3aup-assembly1_D  TM=9.167E-01  e=3.126E-39  Glycine max

Solvent-accessible surface area: 16935 Å² total